Protein AF-0000000081546823 (afdb_homodimer)

Radius of gyration: 21.53 Å; Cα contacts (8 Å, |Δi|>4): 863; chains: 2; bounding box: 59×67×45 Å

Secondary structure (DSSP, 8-state):
---HHHHHHHHTS----HHHHHHHHHHHHHHH--EEEEEE-TTS-EEEEEE--SEE-TTSS-EEEEEETTSHHHHHHHH--EEEEEEE-TTT--EEEEEEEEEEE--HHHHHHH--HHHHTTS---SSTT--SSTT-TTEEEEEEEEEEEEEEEEPPHHHHHHHHHHHHHH-PPP--EEEEEE-HHHHHHHHHHHH-/---HHHHHHHHTS----HHHHHHHHHHHHHHH--EEEEEE-TTS-EEEEEE--SEE-TTSS-EEEEEETTSHHHHHHHH--EEEEEEE-TTT--EEEEEEEEEEE--HHHHHHH--HHHHTTS---SSTT--SSTT-TTEEEEEEEEEEEEEEEEPPHHHHHHHHHHHHHH-PPP--EEEEEE-HHHHHHHHHHHH-

pLDDT: mean 90.65, std 7.7, range [55.44, 98.88]

Foldseek 3Di:
DPPLLQVVQAVPDPPDDLQRLQQVQVVQCVVQQKWWKWFAAPVGDIDTDIFGWLDADNSSQKTKGKDFCPDRRVNRLVNPQWMWIKGADPVQRKIKIFTFGKDKALDLVVLQVRWDPVQLVVFDCDPDPLRPSGSSNSRIIMIMTGGQKMKIWGFDDPVVQVVQVVVCVVVVGDRNRTHIRMNHNVSSVVVVVVVVD/DPPLLQVVQAVPDPPDDLLRLQQVQVVQCVVQQKWWKWFAAPVGDIDTDIFGWLDADNSSQKTKGKDFCPDRRVNRLVNPQWMWIKGADPVQRKIKIFTFGKDKALDLVVLQVRWDPVQLVVFDCDPDVLRNSGSSNSRIIMIMTGGQKMKIWGFDDPVVQVVQVVVCVVVVGDRNRTHIRMNHNVSSVVVVVVVVD

Solvent-accessible surface area (backbone atoms only — not comparable to full-atom values): 19814 Å² total; per-residue (Å²): 121,74,29,62,28,57,54,46,8,40,64,61,34,73,92,62,51,71,65,52,48,36,46,52,43,44,52,54,49,63,72,54,50,47,27,38,43,32,35,32,38,92,86,53,47,25,48,45,43,81,44,57,61,70,42,66,48,84,67,55,59,40,37,30,28,78,44,52,60,44,32,65,65,50,59,13,36,74,74,36,34,43,23,25,41,35,32,67,34,85,89,59,61,28,33,36,19,33,16,25,38,46,44,82,44,71,53,48,70,64,40,48,76,63,54,49,75,75,59,31,44,54,37,30,50,50,95,46,87,64,33,63,32,46,56,76,12,76,49,51,29,31,42,37,34,37,55,46,34,38,39,27,35,49,39,42,52,70,68,58,30,51,51,41,37,53,48,14,70,73,72,32,41,42,24,50,57,32,24,37,45,75,44,48,44,68,53,49,52,53,50,52,54,58,71,75,102,119,74,28,62,28,58,53,44,8,41,64,61,35,72,93,61,50,69,67,52,49,36,45,53,43,45,54,53,49,63,72,54,51,48,29,38,43,33,36,31,38,90,87,55,46,24,47,46,45,81,43,58,60,70,40,67,48,86,67,54,59,39,38,30,27,77,42,52,61,44,33,64,64,50,58,13,35,74,72,38,32,43,24,24,41,36,34,68,33,85,88,58,60,28,34,36,18,34,16,24,38,45,45,83,44,71,52,48,70,63,40,47,75,64,55,52,74,75,59,30,35,54,36,30,37,60,94,48,86,64,33,62,30,46,54,75,11,75,50,49,29,32,42,37,36,37,54,46,32,38,40,27,35,48,40,40,53,69,69,57,30,50,51,42,42,54,48,17,71,73,72,28,42,40,26,47,57,31,24,38,45,74,45,47,47,69,54,50,53,52,50,52,54,58,73,76,99

Nearest PDB structures (foldseek):
  2i02-assembly1_B  TM=9.097E-01  e=1.205E-12  Nostoc punctiforme PCC 73102
  2re7-assembly1_A-2  TM=9.216E-01  e=4.675E-12  Psychrobacter arcticus 273-4
  2i51-assembly1_B  TM=7.540E-01  e=1.199E-09  Nostoc punctiforme PCC 73102
  2i51-assembly1_A  TM=7.091E-01  e=2.842E-09  Nostoc punctiforme PCC 73102
  2ou5-assembly1_B  TM=7.373E-01  e=5.823E-08  Jannaschia sp. CCS1

InterPro domains:
  IPR012349 FMN-binding split barrel [G3DSA:2.30.110.10] (18-184)
  IPR038725 General stress protein, FMN-binding split barrel domain [PF16242] (22-173)
  IPR052917 Stress Response and Developmental Protein [PTHR34818] (2-170)

Sequence (394 aa):
MTDPTVVKAKANAPSYTPQEKLEAAVDIIKDIKVAMLTSRAADGKLASRAMQPVHIDSLATVIRFFANIESGKTDDIENDSHVNLSFLDHKTSDWVSVAGKATINSDVETKKKHWSSGIQAWFDRGSEPEHTGKHDDPRAILIEIHPEEIRAFKAHGKLKFLAETAKAAVSGDAAAGGQLITITEDELNLARKIQKAMTDPTVVKAKANAPSYTPQEKLEAAVDIIKDIKVAMLTSRAADGKLASRAMQPVHIDSLATVIRFFANIESGKTDDIENDSHVNLSFLDHKTSDWVSVAGKATINSDVETKKKHWSSGIQAWFDRGSEPEHTGKHDDPRAILIEIHPEEIRAFKAHGKLKFLAETAKAAVSGDAAAGGQLITITEDELNLARKIQKA

Structure (mmCIF, N/CA/C/O backbone):
data_AF-0000000081546823-model_v1
#
loop_
_entity.id
_entity.type
_entity.pdbx_description
1 polymer 'General stress protein FMN-binding split barrel domain-containing protein'
#
loop_
_atom_site.group_PDB
_atom_site.id
_atom_site.type_symbol
_atom_site.label_atom_id
_atom_site.label_alt_id
_atom_site.label_comp_id
_atom_site.label_asym_id
_atom_site.label_entity_id
_atom_site.label_seq_id
_atom_site.pdbx_PDB_ins_code
_atom_site.Cartn_x
_atom_site.Cartn_y
_atom_site.Cartn_z
_atom_site.occupancy
_atom_site.B_iso_or_equiv
_atom_site.auth_seq_id
_atom_site.auth_comp_id
_atom_site.auth_asym_id
_atom_site.auth_atom_id
_atom_site.pdbx_PDB_model_num
ATOM 1 N N . MET A 1 1 ? 13.297 -18.219 0.268 1 55.44 1 MET A N 1
ATOM 2 C CA . MET A 1 1 ? 12.273 -17.922 -0.725 1 55.44 1 MET A CA 1
ATOM 3 C C . MET A 1 1 ? 12.539 -18.672 -2.027 1 55.44 1 MET A C 1
ATOM 5 O O . MET A 1 1 ? 13.531 -18.406 -2.705 1 55.44 1 MET A O 1
ATOM 9 N N . THR A 1 2 ? 11.805 -19.766 -2.264 1 73.94 2 THR A N 1
ATOM 10 C CA . THR A 1 2 ? 12.023 -20.688 -3.361 1 73.94 2 THR A CA 1
ATOM 11 C C . THR A 1 2 ? 11.047 -20.422 -4.504 1 73.94 2 THR A C 1
ATOM 13 O O . THR A 1 2 ? 10.984 -21.203 -5.465 1 73.94 2 THR A O 1
ATOM 16 N N . ASP A 1 3 ? 10.43 -19.219 -4.512 1 78.81 3 ASP A N 1
ATOM 17 C CA . ASP A 1 3 ? 9.508 -18.891 -5.594 1 78.81 3 ASP A CA 1
ATOM 18 C C . ASP A 1 3 ? 10.266 -18.594 -6.887 1 78.81 3 ASP A C 1
ATOM 20 O O . ASP A 1 3 ? 11.031 -17.625 -6.957 1 78.81 3 ASP A O 1
ATOM 24 N N . PRO A 1 4 ? 10.086 -19.453 -7.898 1 79.06 4 PRO A N 1
ATOM 25 C CA . PRO A 1 4 ? 10.859 -19.297 -9.133 1 79.06 4 PRO A CA 1
ATOM 26 C C . PRO A 1 4 ? 10.688 -17.922 -9.766 1 79.06 4 PRO A C 1
ATOM 28 O O . PRO A 1 4 ? 11.625 -17.375 -10.367 1 79.06 4 PRO A O 1
ATOM 31 N N . THR A 1 5 ? 9.516 -17.312 -9.711 1 79.25 5 THR A N 1
ATOM 32 C CA . THR A 1 5 ? 9.273 -15.984 -10.266 1 79.25 5 THR A CA 1
ATOM 33 C C . THR A 1 5 ? 10.125 -14.938 -9.562 1 79.25 5 THR A C 1
ATOM 35 O O . THR A 1 5 ? 10.695 -14.047 -10.211 1 79.25 5 THR A O 1
ATOM 38 N N . VAL A 1 6 ? 10.281 -15.055 -8.242 1 83.31 6 VAL A N 1
ATOM 39 C CA . VAL A 1 6 ? 11.078 -14.117 -7.461 1 83.31 6 VAL A CA 1
ATOM 40 C C . VAL A 1 6 ? 12.562 -14.32 -7.762 1 83.31 6 VAL A C 1
ATOM 42 O O . VAL A 1 6 ? 13.312 -13.352 -7.902 1 83.31 6 VAL A O 1
ATOM 45 N N . VAL A 1 7 ? 12.953 -15.594 -7.812 1 81.62 7 VAL A N 1
ATOM 46 C CA . VAL A 1 7 ? 14.344 -15.93 -8.125 1 81.62 7 VAL A CA 1
ATOM 47 C C . VAL A 1 7 ? 14.727 -15.328 -9.477 1 81.62 7 VAL A C 1
ATOM 49 O O . VAL A 1 7 ? 15.773 -14.695 -9.609 1 81.62 7 VAL A O 1
ATOM 52 N N . LYS A 1 8 ? 13.883 -15.523 -10.445 1 81.75 8 LYS A N 1
ATOM 53 C CA . LYS A 1 8 ? 14.156 -15.023 -11.797 1 81.75 8 LYS A CA 1
ATOM 54 C C . LYS A 1 8 ? 14.156 -13.5 -11.82 1 81.75 8 LYS A C 1
ATOM 56 O O . LYS A 1 8 ? 15 -12.891 -12.484 1 81.75 8 LYS A O 1
ATOM 61 N N . ALA A 1 9 ? 13.227 -12.898 -11.125 1 84.88 9 ALA A N 1
ATOM 62 C CA . ALA A 1 9 ? 13.172 -11.438 -11.094 1 84.88 9 ALA A CA 1
ATOM 63 C C . ALA A 1 9 ? 14.438 -10.852 -10.477 1 84.88 9 ALA A C 1
ATOM 65 O O . ALA A 1 9 ? 14.922 -9.805 -10.906 1 84.88 9 ALA A O 1
ATOM 66 N N . LYS A 1 10 ? 14.969 -11.477 -9.484 1 85.56 10 LYS A N 1
ATOM 67 C CA . LYS A 1 10 ? 16.219 -11.055 -8.859 1 85.56 10 LYS A CA 1
ATOM 68 C C . LYS A 1 10 ? 17.391 -11.219 -9.812 1 85.56 10 LYS A C 1
ATOM 70 O O . LYS A 1 10 ? 18.281 -10.359 -9.867 1 85.56 10 LYS A O 1
ATOM 75 N N . ALA A 1 11 ? 17.312 -12.297 -10.555 1 83.25 11 ALA A N 1
ATOM 76 C CA . ALA A 1 11 ? 18.391 -12.602 -11.492 1 83.25 11 ALA A CA 1
ATOM 77 C C . ALA A 1 11 ? 18.391 -11.609 -12.656 1 83.25 11 ALA A C 1
ATOM 79 O O . ALA A 1 11 ? 19.422 -11.367 -13.273 1 83.25 11 ALA A O 1
ATOM 80 N N . ASN A 1 12 ? 17.203 -11.109 -12.992 1 85 12 ASN A N 1
ATOM 81 C CA . ASN A 1 12 ? 17.062 -10.156 -14.086 1 85 12 ASN A CA 1
ATOM 82 C C . ASN A 1 12 ? 17.703 -8.812 -13.75 1 85 12 ASN A C 1
ATOM 84 O O . ASN A 1 12 ? 17.922 -7.988 -14.641 1 85 12 ASN A O 1
ATOM 88 N N . ALA A 1 13 ? 17.922 -8.555 -12.406 1 81.06 13 ALA A N 1
ATOM 89 C CA . ALA A 1 13 ? 18.516 -7.285 -12.023 1 81.06 13 ALA A CA 1
ATOM 90 C C . ALA A 1 13 ? 20.031 -7.293 -12.281 1 81.06 13 ALA A C 1
ATOM 92 O O . ALA A 1 13 ? 20.703 -8.281 -11.992 1 81.06 13 ALA A O 1
ATOM 93 N N . PRO A 1 14 ? 20.5 -6.207 -12.953 1 80.25 14 PRO A N 1
ATOM 94 C CA . PRO A 1 14 ? 21.953 -6.133 -13.125 1 80.25 14 PRO A CA 1
ATOM 95 C C . PRO A 1 14 ? 22.719 -6.168 -11.797 1 80.25 14 PRO A C 1
ATOM 97 O O . PRO A 1 14 ? 22.094 -6.09 -10.734 1 80.25 14 PRO A O 1
ATOM 100 N N . SER A 1 15 ? 24 -6.422 -11.898 1 86.69 15 SER A N 1
ATOM 101 C CA . SER A 1 15 ? 24.828 -6.383 -10.711 1 86.69 15 SER A CA 1
ATOM 102 C C . SER A 1 15 ? 24.984 -4.957 -10.188 1 86.69 15 SER A C 1
ATOM 104 O O . SER A 1 15 ? 26.047 -4.352 -10.344 1 86.69 15 SER A O 1
ATOM 106 N N . TYR A 1 16 ? 23.969 -4.496 -9.562 1 87.25 16 TYR A N 1
ATOM 107 C CA . TYR A 1 16 ? 23.953 -3.141 -9.023 1 87.25 16 TYR A CA 1
ATOM 108 C C . TYR A 1 16 ? 24.812 -3.049 -7.762 1 87.25 16 TYR A C 1
ATOM 110 O O . TYR A 1 16 ? 24.797 -3.961 -6.93 1 87.25 16 TYR A O 1
ATOM 118 N N . THR A 1 17 ? 25.625 -1.931 -7.676 1 87.69 17 THR A N 1
ATOM 119 C CA . THR A 1 17 ? 26.188 -1.561 -6.375 1 87.69 17 THR A CA 1
ATOM 120 C C . THR A 1 17 ? 25.078 -1.133 -5.418 1 87.69 17 THR A C 1
ATOM 122 O O . THR A 1 17 ? 23.953 -0.824 -5.852 1 87.69 17 THR A O 1
ATOM 125 N N . PRO A 1 18 ? 25.375 -1.179 -4.148 1 86.88 18 PRO A N 1
ATOM 126 C CA . PRO A 1 18 ? 24.375 -0.691 -3.203 1 86.88 18 PRO A CA 1
ATOM 127 C C . PRO A 1 18 ? 23.875 0.709 -3.545 1 86.88 18 PRO A C 1
ATOM 129 O O . PRO A 1 18 ? 22.672 0.981 -3.443 1 86.88 18 PRO A O 1
ATOM 132 N N . GLN A 1 19 ? 24.719 1.517 -3.963 1 86.12 19 GLN A N 1
ATOM 133 C CA . GLN A 1 19 ? 24.328 2.875 -4.332 1 86.12 19 GLN A CA 1
ATOM 134 C C . GLN A 1 19 ? 23.391 2.877 -5.539 1 86.12 19 GLN A C 1
ATOM 136 O O . GLN A 1 19 ? 22.406 3.613 -5.562 1 86.12 19 GLN A O 1
ATOM 141 N N . GLU A 1 20 ? 23.719 2.109 -6.516 1 89.75 20 GLU A N 1
ATOM 142 C CA . GLU A 1 20 ? 22.891 2.023 -7.715 1 89.75 20 GLU A CA 1
ATOM 143 C C . GLU A 1 20 ? 21.5 1.483 -7.387 1 89.75 20 GLU A C 1
ATOM 145 O O . GLU A 1 20 ? 20.516 1.926 -7.965 1 89.75 20 GLU A O 1
ATOM 150 N N . LYS A 1 21 ? 21.484 0.466 -6.488 1 92.94 21 LYS A N 1
ATOM 151 C CA . LYS A 1 21 ? 20.203 -0.076 -6.039 1 92.94 21 LYS A CA 1
ATOM 152 C C . LYS A 1 21 ? 19.328 1.013 -5.418 1 92.94 21 LYS A C 1
ATOM 154 O O . LYS A 1 21 ? 18.141 1.135 -5.75 1 92.94 21 LYS A O 1
ATOM 159 N N . LEU A 1 22 ? 19.938 1.776 -4.598 1 91.56 22 LEU A N 1
ATOM 160 C CA . LEU A 1 22 ? 19.219 2.83 -3.889 1 91.56 22 LEU A CA 1
ATOM 161 C C . LEU A 1 22 ? 18.734 3.904 -4.855 1 91.56 22 LEU A C 1
ATOM 163 O O . LEU A 1 22 ? 17.594 4.367 -4.754 1 91.56 22 LEU A O 1
ATOM 167 N N . GLU A 1 23 ? 19.562 4.289 -5.77 1 89.81 23 GLU A N 1
ATOM 168 C CA . GLU A 1 23 ? 19.172 5.297 -6.758 1 89.81 23 GLU A CA 1
ATOM 169 C C . GLU A 1 23 ? 18 4.82 -7.605 1 89.81 23 GLU A C 1
ATOM 171 O O . GLU A 1 23 ? 17.094 5.598 -7.902 1 89.81 23 GLU A O 1
ATOM 176 N N . ALA A 1 24 ? 18.062 3.57 -7.961 1 90.56 24 ALA A N 1
ATOM 177 C CA . ALA A 1 24 ? 16.969 3.012 -8.75 1 90.56 24 ALA A CA 1
ATOM 178 C C . ALA A 1 24 ? 15.648 3.062 -7.98 1 90.56 24 ALA A C 1
ATOM 180 O O . ALA A 1 24 ? 14.617 3.449 -8.531 1 90.56 24 ALA A O 1
ATOM 181 N N . ALA A 1 25 ? 15.695 2.67 -6.73 1 93.25 25 ALA A N 1
ATOM 182 C CA . ALA A 1 25 ? 14.508 2.701 -5.883 1 93.25 25 ALA A CA 1
ATOM 183 C C . ALA A 1 25 ? 13.984 4.125 -5.719 1 93.25 25 ALA A C 1
ATOM 185 O O . ALA A 1 25 ? 12.781 4.375 -5.84 1 93.25 25 ALA A O 1
ATOM 186 N N . VAL A 1 26 ? 14.86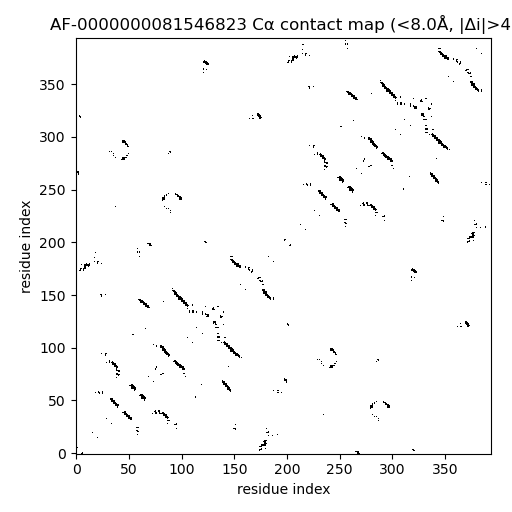7 5.055 -5.492 1 92.75 26 VAL A N 1
ATOM 187 C CA . VAL A 1 26 ? 14.508 6.453 -5.285 1 92.75 26 VAL A CA 1
ATOM 188 C C . VAL A 1 26 ? 13.859 7.008 -6.551 1 92.75 26 VAL A C 1
ATOM 190 O O . VAL A 1 26 ? 12.883 7.762 -6.477 1 92.75 26 VAL A O 1
ATOM 193 N N . ASP A 1 27 ? 14.406 6.652 -7.711 1 92.88 27 ASP A N 1
ATOM 194 C CA . ASP A 1 27 ? 13.836 7.113 -8.977 1 92.88 27 ASP A CA 1
ATOM 195 C C . ASP A 1 27 ? 12.383 6.664 -9.125 1 92.88 27 ASP A C 1
ATOM 197 O O . ASP A 1 27 ? 11.523 7.449 -9.531 1 92.88 27 ASP A O 1
ATOM 201 N N . ILE A 1 28 ? 12.141 5.441 -8.781 1 94.88 28 ILE A N 1
ATOM 202 C CA . ILE A 1 28 ? 10.781 4.926 -8.883 1 94.88 28 ILE A CA 1
ATOM 203 C C . ILE A 1 28 ? 9.875 5.664 -7.898 1 94.88 28 ILE A C 1
ATOM 205 O O . ILE A 1 28 ? 8.766 6.074 -8.258 1 94.88 28 ILE A O 1
ATOM 209 N N . ILE A 1 29 ? 10.312 5.863 -6.695 1 95.75 29 ILE A N 1
ATOM 210 C CA . ILE A 1 29 ? 9.547 6.539 -5.656 1 95.75 29 ILE A CA 1
ATOM 211 C C . ILE A 1 29 ? 9.203 7.961 -6.109 1 95.75 29 ILE A C 1
ATOM 213 O O . ILE A 1 29 ? 8.055 8.398 -5.996 1 95.75 29 ILE A O 1
ATOM 217 N N . LYS A 1 30 ? 10.188 8.641 -6.656 1 93.06 30 LYS A N 1
ATOM 218 C CA . LYS A 1 30 ? 10 10.031 -7.066 1 93.06 30 LYS A CA 1
ATOM 219 C C . LYS A 1 30 ? 9.039 10.125 -8.25 1 93.06 30 LYS A C 1
ATOM 221 O O . LYS A 1 30 ? 8.305 11.109 -8.375 1 93.06 30 LYS A O 1
ATOM 226 N N . ASP A 1 31 ? 9.047 9.141 -9.07 1 93.69 31 ASP A N 1
ATOM 227 C CA . ASP A 1 31 ? 8.133 9.117 -10.211 1 93.69 31 ASP A CA 1
ATOM 228 C C . ASP A 1 31 ? 6.691 8.906 -9.758 1 93.69 31 ASP A C 1
ATOM 230 O O . ASP A 1 31 ? 5.77 9.5 -10.32 1 93.69 31 ASP A O 1
ATOM 234 N N . ILE A 1 32 ? 6.449 8.117 -8.703 1 94.75 32 ILE A N 1
ATOM 235 C CA . ILE A 1 32 ? 5.109 7.742 -8.266 1 94.75 32 ILE A CA 1
ATOM 236 C C . ILE A 1 32 ? 4.559 8.82 -7.328 1 94.75 32 ILE A C 1
ATOM 238 O O . ILE A 1 32 ? 3.363 9.117 -7.355 1 94.75 32 ILE A O 1
ATOM 242 N N . LYS A 1 33 ? 5.371 9.422 -6.461 1 94 33 LYS A N 1
ATOM 243 C CA . LYS A 1 33 ? 5.152 10.633 -5.684 1 94 33 LYS A CA 1
ATOM 244 C C . LYS A 1 33 ? 4.32 10.352 -4.438 1 94 33 LYS A C 1
ATOM 246 O O . LYS A 1 33 ? 4.559 10.93 -3.377 1 94 33 LYS A O 1
ATOM 251 N N . VAL A 1 34 ? 3.26 9.469 -4.59 1 97.69 34 VAL A N 1
ATOM 252 C CA . VAL A 1 34 ? 2.369 9.25 -3.455 1 97.69 34 VAL A CA 1
ATOM 253 C C . VAL A 1 34 ? 2.49 7.805 -2.975 1 97.69 34 VAL A C 1
ATOM 255 O O . VAL A 1 34 ? 2.537 6.875 -3.785 1 97.69 34 VAL A O 1
ATOM 258 N N . ALA A 1 35 ? 2.578 7.617 -1.728 1 98.31 35 ALA A N 1
ATOM 259 C CA . ALA A 1 35 ? 2.686 6.305 -1.098 1 98.31 35 ALA A CA 1
ATOM 260 C C . ALA A 1 35 ? 1.393 5.938 -0.374 1 98.31 35 ALA A C 1
ATOM 262 O O . ALA A 1 35 ? 0.597 6.812 -0.028 1 98.31 35 ALA A O 1
ATOM 263 N N . MET A 1 36 ? 1.124 4.66 -0.236 1 98.75 36 MET A N 1
ATOM 264 C CA . MET A 1 36 ? 0.257 4.195 0.841 1 98.75 36 MET A CA 1
ATOM 265 C C . MET A 1 36 ? 1.07 3.852 2.084 1 98.75 36 MET A C 1
ATOM 267 O O . MET A 1 36 ? 1.926 2.965 2.047 1 98.75 36 MET A O 1
ATOM 271 N N . LEU A 1 37 ? 0.861 4.57 3.137 1 98.81 37 LEU A N 1
ATOM 272 C CA . LEU A 1 37 ? 1.498 4.289 4.418 1 98.81 37 LEU A CA 1
ATOM 273 C C . LEU A 1 37 ? 0.652 3.326 5.246 1 98.81 37 LEU A C 1
ATOM 275 O O . LEU A 1 37 ? -0.489 3.637 5.594 1 98.81 37 LEU A O 1
ATOM 279 N N . THR A 1 38 ? 1.203 2.201 5.527 1 98.81 38 THR A N 1
ATOM 280 C CA . THR A 1 38 ? 0.521 1.187 6.32 1 98.81 38 THR A CA 1
ATOM 281 C C . THR A 1 38 ? 1.099 1.126 7.734 1 98.81 38 THR A C 1
ATOM 283 O O . THR A 1 38 ? 2.316 1.058 7.91 1 98.81 38 THR A O 1
ATOM 286 N N . SER A 1 39 ? 0.291 1.233 8.672 1 98.62 39 SER A N 1
ATOM 287 C CA . SER A 1 39 ? 0.65 1.096 10.078 1 98.62 39 SER A CA 1
ATOM 288 C C . SER A 1 39 ? -0.21 0.042 10.766 1 98.62 39 SER A C 1
ATOM 290 O O . SER A 1 39 ? -1.186 -0.444 10.195 1 98.62 39 SER A O 1
ATOM 292 N N . ARG A 1 40 ? 0.221 -0.361 11.914 1 98.31 40 ARG A N 1
ATOM 293 C CA . ARG A 1 40 ? -0.459 -1.391 12.695 1 98.31 40 ARG A CA 1
ATOM 294 C C . ARG A 1 40 ? -1.132 -0.791 13.922 1 98.31 40 ARG A C 1
ATOM 296 O O . ARG A 1 40 ? -0.469 -0.177 14.758 1 98.31 40 ARG A O 1
ATOM 303 N N . ALA A 1 41 ? -2.432 -0.976 14 1 96.94 41 ALA A N 1
ATOM 304 C CA . ALA A 1 41 ? -3.182 -0.508 15.164 1 96.94 41 ALA A CA 1
ATOM 305 C C . ALA A 1 41 ? -2.961 -1.424 16.359 1 96.94 41 ALA A C 1
ATOM 307 O O . ALA A 1 41 ? -2.414 -2.52 16.219 1 96.94 41 ALA A O 1
ATOM 308 N N . ALA A 1 42 ? -3.426 -1.016 17.516 1 95.88 42 ALA A N 1
ATOM 309 C CA . ALA A 1 42 ? -3.215 -1.743 18.766 1 95.88 42 ALA A CA 1
ATOM 310 C C . ALA A 1 42 ? -3.908 -3.102 18.734 1 95.88 42 ALA A C 1
ATOM 312 O O . ALA A 1 42 ? -3.443 -4.059 19.359 1 95.88 42 ALA A O 1
ATOM 313 N N . ASP A 1 43 ? -4.938 -3.199 17.969 1 95.81 43 ASP A N 1
ATOM 314 C CA . ASP A 1 43 ? -5.691 -4.449 17.922 1 95.81 43 ASP A CA 1
ATOM 315 C C . ASP A 1 43 ? -5.125 -5.379 16.844 1 95.81 43 ASP A C 1
ATOM 317 O O . ASP A 1 43 ? -5.695 -6.438 16.578 1 95.81 43 ASP A O 1
ATOM 321 N N . GLY A 1 44 ? -4.066 -4.914 16.203 1 96.69 44 GLY A N 1
ATOM 322 C CA . GLY A 1 44 ? -3.373 -5.762 15.258 1 96.69 44 GLY A CA 1
ATOM 323 C C . GLY A 1 44 ? -3.732 -5.457 13.812 1 96.69 44 GLY A C 1
ATOM 324 O O . GLY A 1 44 ? -3.041 -5.891 12.891 1 96.69 44 GLY A O 1
ATOM 325 N N . LYS A 1 45 ? -4.797 -4.68 13.617 1 97.88 45 LYS A N 1
ATOM 326 C CA . LYS A 1 45 ? -5.227 -4.359 12.266 1 97.88 45 LYS A CA 1
ATOM 327 C C . LYS A 1 45 ? -4.195 -3.482 11.555 1 97.88 45 LYS A C 1
ATOM 329 O O . LYS A 1 45 ? -3.615 -2.58 12.164 1 97.88 45 LYS A O 1
ATOM 334 N N . LEU A 1 46 ? -3.982 -3.795 10.32 1 98.5 46 LEU A N 1
ATOM 335 C CA . LEU A 1 46 ? -3.166 -2.947 9.461 1 98.5 46 LEU A CA 1
ATOM 336 C C . LEU A 1 46 ? -4.039 -1.997 8.648 1 98.5 46 LEU A C 1
ATOM 338 O O . LEU A 1 46 ? -4.992 -2.428 7.996 1 98.5 46 LEU A O 1
ATOM 342 N N . ALA A 1 47 ? -3.74 -0.747 8.711 1 97.88 47 ALA A N 1
ATOM 343 C CA . ALA A 1 47 ? -4.469 0.267 7.953 1 97.88 47 ALA A CA 1
ATOM 344 C C . ALA A 1 47 ? -3.516 1.114 7.113 1 97.88 47 ALA A C 1
ATOM 346 O O . ALA A 1 47 ? -2.395 1.406 7.539 1 97.88 47 ALA A O 1
ATOM 347 N N . SER A 1 48 ? -4 1.45 5.957 1 98.5 48 SER A N 1
ATOM 348 C CA . SER A 1 48 ? -3.166 2.271 5.086 1 98.5 48 SER A CA 1
ATOM 349 C C . SER A 1 48 ? -3.881 3.559 4.688 1 98.5 48 SER A C 1
ATOM 351 O O . SER A 1 48 ? -5.109 3.635 4.746 1 98.5 48 SER A O 1
ATOM 353 N N . ARG A 1 49 ? -3.176 4.57 4.34 1 96.88 49 ARG A N 1
ATOM 354 C CA . ARG A 1 49 ? -3.645 5.844 3.801 1 96.88 49 ARG A CA 1
ATOM 355 C C . ARG A 1 49 ? -2.668 6.395 2.766 1 96.88 49 ARG A C 1
ATOM 357 O O . ARG A 1 49 ? -1.472 6.105 2.82 1 96.88 49 ARG A O 1
ATOM 364 N N . ALA A 1 50 ? -3.211 7.09 1.877 1 97.56 50 ALA A N 1
ATOM 365 C CA . ALA A 1 50 ? -2.367 7.742 0.88 1 97.56 50 ALA A CA 1
ATOM 366 C C . ALA A 1 50 ? -1.652 8.953 1.474 1 97.56 50 ALA A C 1
ATOM 368 O O . ALA A 1 50 ? -2.277 9.789 2.131 1 97.56 50 ALA A O 1
ATOM 369 N N . MET A 1 51 ? -0.37 8.992 1.265 1 96.94 51 MET A N 1
ATOM 370 C CA . MET A 1 51 ? 0.452 10.086 1.776 1 96.94 51 MET A CA 1
ATOM 371 C C . MET A 1 51 ? 1.478 10.523 0.737 1 96.94 51 MET A C 1
ATOM 373 O O . MET A 1 51 ? 2.088 9.688 0.068 1 96.94 51 MET A O 1
ATOM 377 N N . GLN A 1 52 ? 1.654 11.797 0.613 1 95.75 52 GLN A N 1
ATOM 378 C CA . GLN A 1 52 ? 2.705 12.336 -0.241 1 95.75 52 GLN A CA 1
ATOM 379 C C . GLN A 1 52 ? 3.92 12.758 0.58 1 95.75 52 GLN A C 1
ATOM 381 O O . GLN A 1 52 ? 3.822 13.641 1.435 1 95.75 52 GLN A O 1
ATOM 386 N N . PRO A 1 53 ? 5.059 12.133 0.3 1 96.75 53 PRO A N 1
ATOM 387 C CA . PRO A 1 53 ? 6.262 12.586 1.009 1 96.75 53 PRO A CA 1
ATOM 388 C C . PRO A 1 53 ? 6.582 14.055 0.75 1 96.75 53 PRO A C 1
ATOM 390 O O . PRO A 1 53 ? 6.41 14.539 -0.371 1 96.75 53 PRO A O 1
ATOM 393 N N . VAL A 1 54 ? 7.035 14.766 1.794 1 95.88 54 VAL A N 1
ATOM 394 C CA . VAL A 1 54 ? 7.477 16.141 1.629 1 95.88 54 VAL A CA 1
ATOM 395 C C . VAL A 1 54 ? 9 16.188 1.489 1 95.88 54 VAL A C 1
ATOM 397 O O . VAL A 1 54 ? 9.562 17.203 1.094 1 95.88 54 VAL A O 1
ATOM 400 N N . HIS A 1 55 ? 9.586 15.047 1.857 1 94 55 HIS A N 1
ATOM 401 C CA . HIS A 1 55 ? 11.039 14.938 1.759 1 94 55 HIS A CA 1
ATOM 402 C C . HIS A 1 55 ? 11.469 13.484 1.585 1 94 55 HIS A C 1
ATOM 404 O O . HIS A 1 55 ? 10.961 12.594 2.273 1 94 55 HIS A O 1
ATOM 410 N N . ILE A 1 56 ? 12.328 13.266 0.634 1 92.25 56 ILE A N 1
ATOM 411 C CA . ILE A 1 56 ? 13.055 12.016 0.451 1 92.25 56 ILE A CA 1
ATOM 412 C C . ILE A 1 56 ? 14.539 12.305 0.263 1 92.25 56 ILE A C 1
ATOM 414 O O . ILE A 1 56 ? 14.93 12.977 -0.695 1 92.25 56 ILE A O 1
ATOM 418 N N . ASP A 1 57 ? 15.289 11.883 1.188 1 85.19 57 ASP A N 1
ATOM 419 C CA . ASP A 1 57 ? 16.719 12.164 1.021 1 85.19 57 ASP A CA 1
ATOM 420 C C . ASP A 1 57 ? 17.297 11.359 -0.139 1 85.19 57 ASP A C 1
ATOM 422 O O . ASP A 1 57 ? 16.656 10.453 -0.664 1 85.19 57 ASP A O 1
ATOM 426 N N . SER A 1 58 ? 18.5 11.68 -0.592 1 80.38 58 SER A N 1
ATOM 427 C CA . SER A 1 58 ? 19.062 11.172 -1.831 1 80.38 58 SER A CA 1
ATOM 428 C C . SER A 1 58 ? 19.25 9.656 -1.769 1 80.38 58 SER A C 1
ATOM 430 O O . SER A 1 58 ? 19.219 8.977 -2.797 1 80.38 58 SER A O 1
ATOM 432 N N . LEU A 1 59 ? 19.469 9.094 -0.6 1 80.06 59 LEU A N 1
ATOM 433 C CA . LEU A 1 59 ? 19.656 7.648 -0.497 1 80.06 59 LEU A CA 1
ATOM 434 C C . LEU A 1 59 ? 18.453 6.992 0.18 1 80.06 59 LEU A C 1
ATOM 436 O O . LEU A 1 59 ? 18.547 5.852 0.638 1 80.06 59 LEU A O 1
ATOM 440 N N . ALA A 1 60 ? 17.344 7.73 0.222 1 80.69 60 ALA A N 1
ATOM 441 C CA . ALA A 1 60 ? 16.062 7.238 0.751 1 80.69 60 ALA A CA 1
ATOM 442 C C . ALA A 1 60 ? 16.266 6.582 2.115 1 80.69 60 ALA A C 1
ATOM 444 O O . ALA A 1 60 ? 15.641 5.555 2.408 1 80.69 60 ALA A O 1
ATOM 445 N N . THR A 1 61 ? 17.172 7.156 2.854 1 89.56 61 THR A N 1
ATOM 446 C CA . THR A 1 61 ? 17.406 6.617 4.191 1 89.56 61 THR A CA 1
ATOM 447 C C . THR A 1 61 ? 16.453 7.25 5.195 1 89.56 61 THR A C 1
ATOM 449 O O . THR A 1 61 ? 16.312 6.762 6.32 1 89.56 61 THR A O 1
ATOM 452 N N . VAL A 1 62 ? 15.805 8.297 4.777 1 94.44 62 VAL A N 1
ATOM 453 C CA . VAL A 1 62 ? 14.742 8.898 5.566 1 94.44 62 VAL A CA 1
ATOM 454 C C . VAL A 1 62 ? 13.672 9.469 4.637 1 94.44 62 VAL A C 1
ATOM 456 O O . VAL A 1 62 ? 13.984 10.125 3.645 1 94.44 62 VAL A O 1
ATOM 459 N N . ILE A 1 63 ? 12.477 9.188 4.879 1 97.25 63 ILE A N 1
ATOM 460 C CA . ILE A 1 63 ? 11.32 9.727 4.168 1 97.25 63 ILE A CA 1
ATOM 461 C C . ILE A 1 63 ? 10.391 10.43 5.148 1 97.25 63 ILE A C 1
ATOM 463 O O . ILE A 1 63 ? 10.039 9.875 6.195 1 97.25 63 ILE A O 1
ATOM 467 N N . ARG A 1 64 ? 9.984 11.656 4.836 1 97.75 64 ARG A N 1
ATOM 468 C CA . ARG A 1 64 ? 9.203 12.453 5.781 1 97.75 64 ARG A CA 1
ATOM 469 C C . ARG A 1 64 ? 7.832 12.789 5.211 1 97.75 64 ARG A C 1
ATOM 471 O O . ARG A 1 64 ? 7.703 13.086 4.02 1 97.75 64 ARG A O 1
ATOM 478 N N . PHE A 1 65 ? 6.859 12.797 6.047 1 97.94 65 PHE A N 1
ATOM 479 C CA . PHE A 1 65 ? 5.488 13.203 5.762 1 97.94 65 PHE A CA 1
ATOM 480 C C . PHE A 1 65 ? 4.988 14.188 6.812 1 97.94 65 PHE A C 1
ATOM 482 O O . PHE A 1 65 ? 5.289 14.047 7.996 1 97.94 65 PHE A O 1
ATOM 489 N N . PHE A 1 66 ? 4.223 15.18 6.402 1 96.31 66 PHE A N 1
ATOM 490 C CA . PHE A 1 66 ? 3.445 15.922 7.391 1 96.31 66 PHE A CA 1
ATOM 491 C C . PHE A 1 66 ? 2.186 15.148 7.77 1 96.31 66 PHE A C 1
ATOM 493 O O . PHE A 1 66 ? 1.599 14.461 6.938 1 96.31 66 PHE A O 1
ATOM 500 N N . ALA A 1 67 ? 1.8 15.242 8.953 1 95.44 67 ALA A N 1
ATOM 501 C CA . ALA A 1 67 ? 0.548 14.68 9.453 1 95.44 67 ALA A CA 1
ATOM 502 C C . ALA A 1 67 ? -0.011 15.523 10.602 1 95.44 67 ALA A C 1
ATOM 504 O O . ALA A 1 67 ? 0.685 16.391 11.141 1 95.44 67 ALA A O 1
ATOM 505 N N . ASN A 1 68 ? -1.287 15.406 10.797 1 92.56 68 ASN A N 1
ATOM 506 C CA . ASN A 1 68 ? -1.9 15.93 12.016 1 92.56 68 ASN A CA 1
ATOM 507 C C . ASN A 1 68 ? -1.725 14.969 13.188 1 92.56 68 ASN A C 1
ATOM 509 O O . ASN A 1 68 ? -1.992 13.773 13.062 1 92.56 68 ASN A O 1
ATOM 513 N N . ILE A 1 69 ? -1.247 15.422 14.289 1 91.44 69 ILE A N 1
ATOM 514 C CA . ILE A 1 69 ? -0.938 14.586 15.445 1 91.44 69 ILE A CA 1
ATOM 515 C C . ILE A 1 69 ? -2.195 13.852 15.906 1 91.44 69 ILE A C 1
ATOM 517 O O . ILE A 1 69 ? -2.109 12.812 16.562 1 91.44 69 ILE A O 1
ATOM 521 N N . GLU A 1 70 ? -3.369 14.328 15.578 1 86.44 70 GLU A N 1
ATOM 522 C CA . GLU A 1 70 ? -4.637 13.719 15.984 1 86.44 70 GLU A CA 1
ATOM 523 C C . GLU A 1 70 ? -5.086 12.664 14.984 1 86.44 70 GLU A C 1
ATOM 525 O O . GLU A 1 70 ? -6.203 12.148 15.07 1 86.44 70 GLU A O 1
ATOM 530 N N . SER A 1 71 ? -4.25 12.344 14.125 1 86.25 71 SER A N 1
ATOM 531 C CA . SER A 1 71 ? -4.562 11.312 13.133 1 86.25 71 SER A CA 1
ATOM 532 C C . SER A 1 71 ? -4.391 9.922 13.719 1 86.25 71 SER A C 1
ATOM 534 O O . SER A 1 71 ? -3.613 9.727 14.656 1 86.25 71 SER A O 1
ATOM 536 N N . GLY A 1 72 ? -5.102 8.961 13.305 1 86.19 72 GLY A N 1
ATOM 537 C CA . GLY A 1 72 ? -5.012 7.574 13.734 1 86.19 72 GLY A CA 1
ATOM 538 C C . GLY A 1 72 ? -3.635 6.973 13.539 1 86.19 72 GLY A C 1
ATOM 539 O O . GLY A 1 72 ? -3.195 6.137 14.336 1 86.19 72 GLY A O 1
ATOM 540 N N . LYS A 1 73 ? -2.986 7.453 12.562 1 91.25 73 LYS A N 1
ATOM 541 C CA . LYS A 1 73 ? -1.678 6.879 12.266 1 91.25 73 LYS A CA 1
ATOM 542 C C . LYS A 1 73 ? -0.676 7.191 13.375 1 91.25 73 LYS A C 1
ATOM 544 O O . LYS A 1 73 ? 0.236 6.402 13.633 1 91.25 73 LYS A O 1
ATOM 549 N N . THR A 1 74 ? -0.776 8.305 14.055 1 93.31 74 THR A N 1
ATOM 550 C CA . THR A 1 74 ? 0.155 8.633 15.125 1 93.31 74 THR A CA 1
ATOM 551 C C . THR A 1 74 ? -0.029 7.695 16.312 1 93.31 74 THR A C 1
ATOM 553 O O . THR A 1 74 ? 0.949 7.27 16.938 1 93.31 74 THR A O 1
ATOM 556 N N . ASP A 1 75 ? -1.262 7.371 16.609 1 93.81 75 ASP A N 1
ATOM 557 C CA . ASP A 1 75 ? -1.527 6.387 17.656 1 93.81 75 ASP A CA 1
ATOM 558 C C . ASP A 1 75 ? -0.925 5.031 17.297 1 93.81 75 ASP A C 1
ATOM 560 O O . ASP A 1 75 ? -0.337 4.363 18.156 1 93.81 75 ASP A O 1
ATOM 564 N N . ASP A 1 76 ? -1.096 4.652 16.094 1 96.19 76 ASP A N 1
ATOM 565 C CA . ASP A 1 76 ? -0.535 3.389 15.625 1 96.19 76 ASP A CA 1
ATOM 566 C C . ASP A 1 76 ? 0.979 3.352 15.82 1 96.19 76 ASP A C 1
ATOM 568 O O . ASP A 1 76 ? 1.516 2.391 16.375 1 96.19 76 ASP A O 1
ATOM 572 N N . ILE A 1 77 ? 1.609 4.414 15.336 1 96.81 77 ILE A N 1
ATOM 573 C CA . ILE A 1 77 ? 3.066 4.5 15.328 1 96.81 77 ILE A CA 1
ATOM 574 C C . ILE A 1 77 ? 3.596 4.465 16.766 1 96.81 77 ILE A C 1
ATOM 576 O O . ILE A 1 77 ? 4.633 3.859 17.031 1 96.81 77 ILE A O 1
ATOM 580 N N . GLU A 1 78 ? 2.939 5.094 17.672 1 95.19 78 GLU A N 1
ATOM 581 C CA . GLU A 1 78 ? 3.338 5.086 19.078 1 95.19 78 GLU A CA 1
ATOM 582 C C . GLU A 1 78 ? 3.236 3.682 19.672 1 95.19 78 GLU A C 1
ATOM 584 O O . GLU A 1 78 ? 4.047 3.303 20.531 1 95.19 78 GLU A O 1
ATOM 589 N N . ASN A 1 79 ? 2.297 2.975 19.266 1 95.56 79 ASN A N 1
ATOM 590 C CA . ASN A 1 79 ? 2.096 1.613 19.75 1 95.56 79 ASN A CA 1
ATOM 591 C C . ASN A 1 79 ? 3.082 0.639 19.109 1 95.56 79 ASN A C 1
ATOM 593 O O . ASN A 1 79 ? 3.637 -0.223 19.797 1 95.56 79 ASN A O 1
ATOM 597 N N . ASP A 1 80 ? 3.268 0.69 17.859 1 97.38 80 ASP A N 1
ATOM 598 C CA . ASP A 1 80 ? 4.16 -0.118 17.031 1 97.38 80 ASP A CA 1
ATOM 599 C C . ASP A 1 80 ? 4.797 0.722 15.922 1 97.38 80 ASP A C 1
ATOM 601 O O . ASP A 1 80 ? 4.117 1.118 14.977 1 97.38 80 ASP A O 1
ATOM 605 N N . SER A 1 81 ? 6.055 0.96 15.977 1 98.5 81 SER A N 1
ATOM 606 C CA . SER A 1 81 ? 6.719 1.903 15.078 1 98.5 81 SER A CA 1
ATOM 607 C C . SER A 1 81 ? 6.961 1.286 13.703 1 98.5 81 SER A C 1
ATOM 609 O O . SER A 1 81 ? 7.406 1.969 12.781 1 98.5 81 SER A O 1
ATOM 611 N N . HIS A 1 82 ? 6.73 -0.067 13.57 1 98.69 82 HIS A N 1
ATOM 612 C CA . HIS A 1 82 ? 6.875 -0.689 12.258 1 98.69 82 HIS A CA 1
ATOM 613 C C . HIS A 1 82 ? 5.84 -0.15 11.273 1 98.69 82 HIS A C 1
ATOM 615 O O . HIS A 1 82 ? 4.641 -0.152 11.57 1 98.69 82 HIS A O 1
ATOM 621 N N . VAL A 1 83 ? 6.293 0.294 10.164 1 98.88 83 VAL A N 1
ATOM 622 C CA . VAL A 1 83 ? 5.395 0.753 9.117 1 98.88 83 VAL A CA 1
ATOM 623 C C . VAL A 1 83 ? 5.875 0.233 7.762 1 98.88 83 VAL A C 1
ATOM 625 O O . VAL A 1 83 ? 6.98 -0.305 7.652 1 98.88 83 VAL A O 1
ATOM 628 N N . ASN A 1 84 ? 5.055 0.317 6.82 1 98.88 84 ASN A N 1
ATOM 629 C CA . ASN A 1 84 ? 5.406 0.098 5.422 1 98.88 84 ASN A CA 1
ATOM 630 C C . ASN A 1 84 ? 4.949 1.258 4.539 1 98.88 84 ASN A C 1
ATOM 632 O O . ASN A 1 84 ? 3.846 1.776 4.711 1 98.88 84 ASN A O 1
ATOM 636 N N . LEU A 1 85 ? 5.801 1.681 3.682 1 98.75 85 LEU A N 1
ATOM 637 C CA . LEU A 1 85 ? 5.43 2.5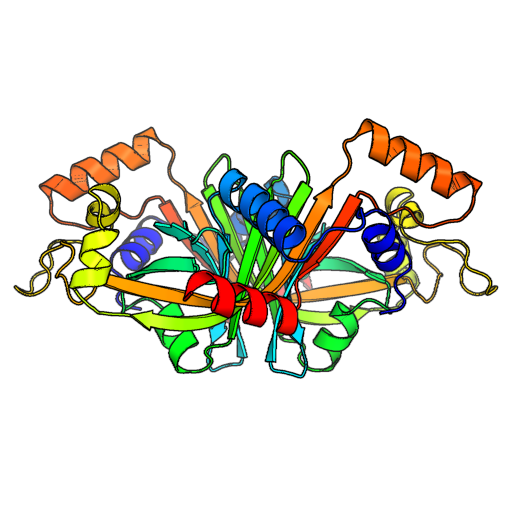31 2.557 1 98.75 85 LEU A CA 1
ATOM 638 C C . LEU A 1 85 ? 5.379 1.728 1.262 1 98.75 85 LEU A C 1
ATOM 640 O O . LEU A 1 85 ? 6.367 1.096 0.88 1 98.75 85 LEU A O 1
ATOM 644 N N . SER A 1 86 ? 4.27 1.814 0.599 1 98.81 86 SER A N 1
ATOM 645 C CA . SER A 1 86 ? 4.191 1.155 -0.701 1 98.81 86 SER A CA 1
ATOM 646 C C . SER A 1 86 ? 3.9 2.158 -1.812 1 98.81 86 SER A C 1
ATOM 648 O O . SER A 1 86 ? 3.111 3.088 -1.627 1 98.81 86 SER A O 1
ATOM 650 N N . PHE A 1 87 ? 4.617 2.043 -2.873 1 98.56 87 PHE A N 1
ATOM 651 C CA . PHE A 1 87 ? 4.453 2.799 -4.109 1 98.56 87 PHE A CA 1
ATOM 652 C C . PHE A 1 87 ? 4.133 1.87 -5.273 1 98.56 87 PHE A C 1
ATOM 654 O O . PHE A 1 87 ? 4.785 0.836 -5.449 1 98.56 87 PHE A O 1
ATOM 661 N N . LEU A 1 88 ? 3.152 2.191 -6.02 1 98.5 88 LEU A N 1
ATOM 662 C CA . LEU A 1 88 ? 2.795 1.405 -7.195 1 98.5 88 LEU A CA 1
ATOM 663 C C . LEU A 1 88 ? 2.428 2.312 -8.367 1 98.5 88 LEU A C 1
ATOM 665 O O . LEU A 1 88 ? 1.566 3.186 -8.234 1 98.5 88 LEU A O 1
ATOM 669 N N . ASP A 1 89 ? 3.076 2.17 -9.461 1 96.94 89 ASP A N 1
ATOM 670 C CA . ASP A 1 89 ? 2.734 2.855 -10.703 1 96.94 89 ASP A CA 1
ATOM 671 C C . ASP A 1 89 ? 1.876 1.968 -11.602 1 96.94 89 ASP A C 1
ATOM 673 O O . ASP A 1 89 ? 2.373 1.005 -12.188 1 96.94 89 ASP A O 1
ATOM 677 N N . HIS A 1 90 ? 0.661 2.289 -11.805 1 94.62 90 HIS A N 1
ATOM 678 C CA . HIS A 1 90 ? -0.256 1.459 -12.578 1 94.62 90 HIS A CA 1
ATOM 679 C C . HIS A 1 90 ? 0.044 1.549 -14.07 1 94.62 90 HIS A C 1
ATOM 681 O O . HIS A 1 90 ? -0.393 0.697 -14.844 1 94.62 90 HIS A O 1
ATOM 687 N N . LYS A 1 91 ? 0.729 2.557 -14.516 1 92.5 91 LYS A N 1
ATOM 688 C CA . LYS A 1 91 ? 1.096 2.693 -15.922 1 92.5 91 LYS A CA 1
ATOM 689 C C . LYS A 1 91 ? 2.232 1.744 -16.297 1 92.5 91 LYS A C 1
ATOM 691 O O . LYS A 1 91 ? 2.189 1.088 -17.328 1 92.5 91 LYS A O 1
ATOM 696 N N . THR A 1 92 ? 3.217 1.609 -15.43 1 93.62 92 THR A N 1
ATOM 697 C CA . THR A 1 92 ? 4.414 0.836 -15.742 1 93.62 92 THR A CA 1
ATOM 698 C C . THR A 1 92 ? 4.422 -0.483 -14.977 1 93.62 92 THR A C 1
ATOM 700 O O . THR A 1 92 ? 5.184 -1.393 -15.305 1 93.62 92 THR A O 1
ATOM 703 N N . SER A 1 93 ? 3.652 -0.604 -13.867 1 95 93 SER A N 1
ATOM 704 C CA . SER A 1 93 ? 3.598 -1.748 -12.961 1 95 93 SER A CA 1
ATOM 705 C C . SER A 1 93 ? 4.816 -1.785 -12.047 1 95 93 SER A C 1
ATOM 707 O O . SER A 1 93 ? 5.066 -2.791 -11.375 1 95 93 SER A O 1
ATOM 709 N N . ASP A 1 94 ? 5.652 -0.651 -12.102 1 97.44 94 ASP A N 1
ATOM 710 C CA . ASP A 1 94 ? 6.723 -0.526 -11.125 1 97.44 94 ASP A CA 1
ATOM 711 C C . ASP A 1 94 ? 6.16 -0.385 -9.711 1 97.44 94 ASP A C 1
ATOM 713 O O . ASP A 1 94 ? 5.121 0.246 -9.508 1 97.44 94 ASP A O 1
ATOM 717 N N . TRP A 1 95 ? 6.848 -0.976 -8.75 1 98.44 95 TRP A N 1
ATOM 718 C CA . TRP A 1 95 ? 6.414 -0.753 -7.375 1 98.44 95 TRP A CA 1
ATOM 719 C C . TRP A 1 95 ? 7.598 -0.798 -6.414 1 98.44 95 TRP A C 1
ATOM 721 O O . TRP A 1 95 ? 8.656 -1.329 -6.754 1 98.44 95 TRP A O 1
ATOM 731 N N . VAL A 1 96 ? 7.484 -0.183 -5.277 1 98.38 96 VAL A N 1
ATOM 732 C CA . VAL A 1 96 ? 8.477 -0.167 -4.211 1 98.38 96 VAL A CA 1
ATOM 733 C C . VAL A 1 96 ? 7.805 -0.472 -2.873 1 98.38 96 VAL A C 1
ATOM 735 O O . VAL A 1 96 ? 6.711 0.027 -2.594 1 98.38 96 VAL A O 1
ATOM 738 N N . SER A 1 97 ? 8.383 -1.327 -2.146 1 98.62 97 SER A N 1
ATOM 739 C CA . SER A 1 97 ? 8.047 -1.586 -0.75 1 98.62 97 SER A CA 1
ATOM 740 C C . SER A 1 97 ? 9.156 -1.114 0.183 1 98.62 97 SER A C 1
ATOM 742 O O . SER A 1 97 ? 10.297 -1.571 0.079 1 98.62 97 SER A O 1
ATOM 744 N N . VAL A 1 98 ? 8.852 -0.239 1.092 1 98.44 98 VAL A N 1
ATOM 745 C CA . VAL A 1 98 ? 9.781 0.236 2.107 1 98.44 98 VAL A CA 1
ATOM 746 C C . VAL A 1 98 ? 9.344 -0.255 3.484 1 98.44 98 VAL A C 1
ATOM 748 O O . VAL A 1 98 ? 8.359 0.236 4.039 1 98.44 98 VAL A O 1
ATOM 751 N N . ALA A 1 99 ? 10.031 -1.217 3.988 1 98.69 99 ALA A N 1
ATOM 752 C CA . ALA A 1 99 ? 9.859 -1.612 5.383 1 98.69 99 ALA A CA 1
ATOM 753 C C . ALA A 1 99 ? 10.719 -0.76 6.309 1 98.69 99 ALA A C 1
ATOM 755 O O . ALA A 1 99 ? 11.922 -0.605 6.078 1 98.69 99 ALA A O 1
ATOM 756 N N . GLY A 1 100 ? 10.086 -0.233 7.363 1 98.38 100 GLY A N 1
ATOM 757 C CA . GLY A 1 100 ? 10.891 0.607 8.227 1 98.38 100 GLY A CA 1
ATOM 758 C C . GLY A 1 100 ? 10.203 0.95 9.539 1 98.38 100 GLY A C 1
ATOM 759 O O . GLY A 1 100 ? 9.156 0.395 9.859 1 98.38 100 GLY A O 1
ATOM 760 N N . LYS A 1 101 ? 10.875 1.811 10.297 1 98.44 101 LYS A N 1
ATOM 761 C CA . LYS A 1 101 ? 10.375 2.355 11.555 1 98.44 101 LYS A CA 1
ATOM 762 C C . LYS A 1 101 ? 10.008 3.83 11.406 1 98.44 101 LYS A C 1
ATOM 764 O O . LYS A 1 101 ? 10.719 4.586 10.734 1 98.44 101 LYS A O 1
ATOM 769 N N . ALA A 1 102 ? 8.93 4.145 12.023 1 98.56 102 ALA A N 1
ATOM 770 C CA . ALA A 1 102 ? 8.477 5.535 12 1 98.56 102 ALA A CA 1
ATOM 771 C C . ALA A 1 102 ? 8.758 6.223 13.336 1 98.56 102 ALA A C 1
ATOM 773 O O . ALA A 1 102 ? 8.609 5.617 14.398 1 98.56 102 ALA A O 1
ATOM 774 N N . THR A 1 103 ? 9.133 7.43 13.281 1 97.69 103 THR A N 1
ATOM 775 C CA . THR A 1 103 ? 9.219 8.312 14.438 1 97.69 103 THR A CA 1
ATOM 776 C C . THR A 1 103 ? 8.43 9.594 14.203 1 97.69 103 THR A C 1
ATOM 778 O O . THR A 1 103 ? 8.188 9.984 13.055 1 97.69 103 THR A O 1
ATOM 781 N N . ILE A 1 104 ? 7.961 10.141 15.25 1 97.38 104 ILE A N 1
ATOM 782 C CA . ILE A 1 104 ? 7.25 11.414 15.195 1 97.38 104 ILE A CA 1
ATOM 783 C C . ILE A 1 104 ? 8.195 12.547 15.57 1 97.38 104 ILE A C 1
ATOM 785 O O . ILE A 1 104 ? 8.852 12.508 16.609 1 97.38 104 ILE A O 1
ATOM 789 N N . ASN A 1 105 ? 8.328 13.492 14.641 1 96.94 105 ASN A N 1
ATOM 790 C CA . ASN A 1 105 ? 9.188 14.656 14.836 1 96.94 105 ASN A CA 1
ATOM 791 C C . ASN A 1 105 ? 8.367 15.945 14.875 1 96.94 105 ASN A C 1
ATOM 793 O O . ASN A 1 105 ? 7.742 16.328 13.883 1 96.94 105 ASN A O 1
ATOM 797 N N . SER A 1 106 ? 8.422 16.641 16.031 1 95.88 106 SER A N 1
ATOM 798 C CA . SER A 1 106 ? 7.66 17.875 16.219 1 95.88 106 SER A CA 1
ATOM 799 C C . SER A 1 106 ? 8.578 19.094 16.25 1 95.88 106 SER A C 1
ATOM 801 O O . SER A 1 106 ? 8.156 20.188 16.641 1 95.88 106 SER A O 1
ATOM 803 N N . ASP A 1 107 ? 9.805 18.891 15.836 1 96.5 107 ASP A N 1
ATOM 804 C CA . ASP A 1 107 ? 10.766 19.984 15.859 1 96.5 107 ASP A CA 1
ATOM 805 C C . ASP A 1 107 ? 10.352 21.094 14.891 1 96.5 107 ASP A C 1
ATOM 807 O O . ASP A 1 107 ? 10.273 20.875 13.68 1 96.5 107 ASP A O 1
ATOM 811 N N . VAL A 1 108 ? 10.211 22.297 15.414 1 96.06 108 VAL A N 1
ATOM 812 C CA . VAL A 1 108 ? 9.664 23.422 14.656 1 96.06 108 VAL A CA 1
ATOM 813 C C . VAL A 1 108 ? 10.609 23.781 13.516 1 96.06 108 VAL A C 1
ATOM 815 O O . VAL A 1 108 ? 10.164 24.109 12.406 1 96.06 108 VAL A O 1
ATOM 818 N N . GLU A 1 109 ? 11.883 23.734 13.734 1 96.81 109 GLU A N 1
ATOM 819 C CA . GLU A 1 109 ? 12.852 24.109 12.711 1 96.81 109 GLU A CA 1
ATOM 820 C C . GLU A 1 109 ? 12.82 23.141 11.539 1 96.81 109 GLU A C 1
ATOM 822 O O . GLU A 1 109 ? 12.906 23.547 10.383 1 96.81 109 GLU A O 1
ATOM 827 N N . THR A 1 110 ? 12.742 21.891 11.859 1 96.06 110 THR A N 1
ATOM 828 C CA . THR A 1 110 ? 12.648 20.891 10.797 1 96.06 110 THR A CA 1
ATOM 829 C C . THR A 1 110 ? 11.352 21.062 10.008 1 96.06 110 THR A C 1
ATOM 831 O O . THR A 1 110 ? 11.352 21 8.773 1 96.06 110 THR A O 1
ATOM 834 N N . LYS A 1 111 ? 10.242 21.234 10.719 1 97.31 111 LYS A N 1
ATOM 835 C CA . LYS A 1 111 ? 8.953 21.469 10.062 1 97.31 111 LYS A CA 1
ATOM 836 C C . LYS A 1 111 ? 9.023 22.656 9.117 1 97.31 111 LYS A C 1
ATOM 838 O O . LYS A 1 111 ? 8.523 22.594 7.992 1 97.31 111 LYS A O 1
ATOM 843 N N . LYS A 1 112 ? 9.625 23.719 9.617 1 97.06 112 LYS A N 1
ATOM 844 C CA . LYS A 1 112 ? 9.727 24.953 8.836 1 97.06 112 LYS A CA 1
ATOM 845 C C . LYS A 1 112 ? 10.438 24.688 7.504 1 97.06 112 LYS A C 1
ATOM 847 O O . LYS A 1 112 ? 10.023 25.219 6.469 1 97.06 112 LYS A O 1
ATOM 852 N N . LYS A 1 113 ? 11.469 23.875 7.52 1 96.25 113 LYS A N 1
ATOM 853 C CA . LYS A 1 113 ? 12.266 23.562 6.332 1 96.25 113 LYS A CA 1
ATOM 854 C C . LYS A 1 113 ? 11.398 22.938 5.238 1 96.25 113 LYS A C 1
ATOM 856 O O . LYS A 1 113 ? 11.68 23.109 4.051 1 96.25 113 LYS A O 1
ATOM 861 N N . HIS A 1 114 ? 10.367 22.234 5.621 1 96 114 HIS A N 1
ATOM 862 C CA . HIS A 1 114 ? 9.586 21.469 4.656 1 96 114 HIS A CA 1
ATOM 863 C C . HIS A 1 114 ? 8.18 22.031 4.512 1 96 114 HIS A C 1
ATOM 865 O O . HIS A 1 114 ? 7.32 21.422 3.861 1 96 114 HIS A O 1
ATOM 871 N N . TRP A 1 115 ? 7.887 23.125 5.094 1 95.75 115 TRP A N 1
ATOM 872 C CA . TRP A 1 115 ? 6.551 23.703 5.094 1 95.75 115 TRP A CA 1
ATOM 873 C C . TRP A 1 115 ? 6.258 24.406 3.768 1 95.75 115 TRP A C 1
ATOM 875 O O . TRP A 1 115 ? 7.164 24.938 3.129 1 95.75 115 TRP A O 1
ATOM 885 N N . SER A 1 116 ? 5.039 24.391 3.295 1 92.69 116 SER A N 1
ATOM 886 C CA . SER A 1 116 ? 4.566 25.062 2.09 1 92.69 116 SER A CA 1
ATOM 887 C C . SER A 1 116 ? 3.117 25.516 2.24 1 92.69 116 SER A C 1
ATOM 889 O O . SER A 1 116 ? 2.438 25.125 3.191 1 92.69 116 SER A O 1
ATOM 891 N N . SER A 1 117 ? 2.689 26.344 1.327 1 86.44 117 SER A N 1
ATOM 892 C CA . SER A 1 117 ? 1.303 26.797 1.328 1 86.44 117 SER A CA 1
ATOM 893 C C . SER A 1 117 ? 0.338 25.641 1.126 1 86.44 117 SER A C 1
ATOM 895 O O . SER A 1 117 ? -0.78 25.656 1.645 1 86.44 117 SER A O 1
ATOM 897 N N . GLY A 1 118 ? 0.813 24.656 0.427 1 86.56 118 GLY A N 1
ATOM 898 C CA . GLY A 1 118 ? -0.008 23.469 0.234 1 86.56 118 GLY A CA 1
ATOM 899 C C . GLY A 1 118 ? -0.288 22.719 1.523 1 86.56 118 GLY A C 1
ATOM 900 O O . GLY A 1 118 ? -1.385 22.188 1.714 1 86.56 118 GLY A O 1
ATOM 901 N N . ILE A 1 119 ? 0.675 22.703 2.344 1 90.19 119 ILE A N 1
ATOM 902 C CA . ILE A 1 119 ? 0.52 22.031 3.631 1 90.19 119 ILE A CA 1
ATOM 903 C C . ILE A 1 119 ? -0.457 22.812 4.504 1 90.19 119 ILE A C 1
ATOM 905 O O . ILE A 1 119 ? -1.289 22.219 5.199 1 90.19 119 ILE A O 1
ATOM 909 N N . GLN A 1 120 ? -0.352 24.062 4.449 1 86.88 120 GLN A N 1
ATOM 910 C CA . GLN A 1 120 ? -1.189 24.953 5.258 1 86.88 120 GLN A CA 1
ATOM 911 C C . GLN A 1 120 ? -2.67 24.656 5.039 1 86.88 120 GLN A C 1
ATOM 913 O O . GLN A 1 120 ? -3.473 24.75 5.969 1 86.88 120 GLN A O 1
ATOM 918 N N . ALA A 1 121 ? -3.107 24.312 3.887 1 83.88 121 ALA A N 1
ATOM 919 C CA . ALA A 1 121 ? -4.496 24.094 3.502 1 83.88 121 ALA A CA 1
ATOM 920 C C . ALA A 1 121 ? -5.113 22.953 4.328 1 83.88 121 ALA A C 1
ATOM 922 O O . ALA A 1 121 ? -6.336 22.875 4.449 1 83.88 121 ALA A O 1
ATOM 923 N N . TRP A 1 122 ? -4.27 22.141 4.898 1 86.5 122 TRP A N 1
ATOM 924 C CA . TRP A 1 122 ? -4.762 20.969 5.605 1 86.5 122 TRP A CA 1
ATOM 925 C C . TRP A 1 122 ? -4.992 21.266 7.082 1 86.5 122 TRP A C 1
ATOM 927 O O . TRP A 1 122 ? -5.477 20.422 7.832 1 86.5 122 TRP A O 1
ATOM 937 N N . PHE A 1 123 ? -4.57 22.422 7.457 1 85.38 123 PHE A N 1
ATOM 938 C CA . PHE A 1 123 ? -4.719 22.812 8.852 1 85.38 123 PHE A CA 1
ATOM 939 C C . PHE A 1 123 ? -5.676 24 8.992 1 85.38 123 PHE A C 1
ATOM 941 O O . PHE A 1 123 ? -5.59 24.953 8.227 1 85.38 123 PHE A O 1
ATOM 948 N N . ASP A 1 124 ? -6.703 23.797 9.773 1 80.25 124 ASP A N 1
ATOM 949 C CA . ASP A 1 124 ? -7.648 24.891 10.031 1 80.25 124 ASP A CA 1
ATOM 950 C C . ASP A 1 124 ? -7.117 25.828 11.109 1 80.25 124 ASP A C 1
ATOM 952 O O . ASP A 1 124 ? -6.211 25.469 11.859 1 80.25 124 ASP A O 1
ATOM 956 N N . ARG A 1 125 ? -7.715 27.062 10.945 1 75.44 125 ARG A N 1
ATOM 957 C CA . ARG A 1 125 ? -7.465 28 12.039 1 75.44 125 ARG A CA 1
ATOM 958 C C . ARG A 1 125 ? -8.383 27.703 13.227 1 75.44 125 ARG A C 1
ATOM 960 O O . ARG A 1 125 ? -9.602 27.719 13.086 1 75.44 125 ARG A O 1
ATOM 967 N N . GLY A 1 126 ? -7.98 26.781 14.07 1 67 126 GLY A N 1
ATOM 968 C CA . GLY A 1 126 ? -8.805 26.391 15.203 1 67 126 GLY A CA 1
ATOM 969 C C . GLY A 1 126 ? -9.102 27.547 16.141 1 67 126 GLY A C 1
ATOM 970 O O . GLY A 1 126 ? -8.766 28.703 15.859 1 67 126 GLY A O 1
ATOM 971 N N . SER A 1 127 ? -9.945 27.078 17.078 1 68.56 127 SER A N 1
ATOM 972 C CA . SER A 1 127 ? -10.406 28.078 18.047 1 68.56 127 SER A CA 1
ATOM 973 C C . SER A 1 127 ? -9.312 28.406 19.047 1 68.56 127 SER A C 1
ATOM 975 O O . SER A 1 127 ? -9.367 29.453 19.703 1 68.56 127 SER A O 1
ATOM 977 N N . GLU A 1 128 ? -8.367 27.594 18.969 1 81.38 128 GLU A N 1
ATOM 978 C CA . GLU A 1 128 ? -7.297 27.781 19.953 1 81.38 128 GLU A CA 1
ATOM 979 C C . GLU A 1 128 ? -6.164 28.625 19.375 1 81.38 128 GLU A C 1
ATOM 981 O O . GLU A 1 128 ? -5.824 28.5 18.203 1 81.38 128 GLU A O 1
ATOM 986 N N . PRO A 1 129 ? -5.672 29.5 20.203 1 82.69 129 PRO A N 1
ATOM 987 C CA . PRO A 1 129 ? -4.582 30.359 19.734 1 82.69 129 PRO A CA 1
ATOM 988 C C . PRO A 1 129 ? -3.393 29.578 19.188 1 82.69 129 PRO A C 1
ATOM 990 O O . PRO A 1 129 ? -2.664 30.078 18.328 1 82.69 129 PRO A O 1
ATOM 993 N N . GLU A 1 130 ? -3.219 28.359 19.672 1 86.31 130 GLU A N 1
ATOM 994 C CA . GLU A 1 130 ? -2.07 27.547 19.266 1 86.31 130 GLU A CA 1
ATOM 995 C C . GLU A 1 130 ? -2.277 26.953 17.875 1 86.31 130 GLU A C 1
ATOM 997 O O . GLU A 1 130 ? -1.331 26.469 17.266 1 86.31 130 GLU A O 1
ATOM 1002 N N . HIS A 1 131 ? -3.479 26.984 17.438 1 87.88 131 HIS A N 1
ATOM 1003 C CA . HIS A 1 131 ? -3.787 26.469 16.109 1 87.88 131 HIS A CA 1
ATOM 1004 C C . HIS A 1 131 ? -3.508 27.531 15.039 1 87.88 131 HIS A C 1
ATOM 1006 O O . HIS A 1 131 ? -4.438 28.094 14.461 1 87.88 131 HIS A O 1
ATOM 1012 N N . THR A 1 132 ? -2.24 27.766 14.703 1 85.56 132 THR A N 1
ATOM 1013 C CA . THR A 1 132 ? -1.797 28.859 13.836 1 85.56 132 THR A CA 1
ATOM 1014 C C . THR A 1 132 ? -2.035 28.5 12.367 1 85.56 132 THR A C 1
ATOM 1016 O O . THR A 1 132 ? -2.09 29.375 11.508 1 85.56 132 THR A O 1
ATOM 1019 N N . GLY A 1 133 ? -2.137 27.234 12.156 1 86.38 133 GLY A N 1
ATOM 1020 C CA . GLY A 1 133 ? -2.232 26.781 10.781 1 86.38 133 GLY A CA 1
ATOM 1021 C C . GLY A 1 133 ? -0.94 26.938 10 1 86.38 133 GLY A C 1
ATOM 1022 O O . GLY A 1 133 ? -0.943 26.922 8.766 1 86.38 133 GLY A O 1
ATOM 1023 N N . LYS A 1 134 ? 0.121 27.188 10.727 1 89.31 134 LY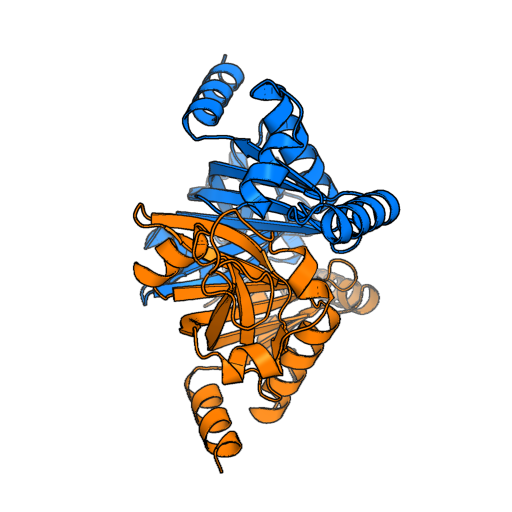S A N 1
ATOM 1024 C CA . LYS A 1 134 ? 1.444 27.359 10.133 1 89.31 134 LYS A CA 1
ATOM 1025 C C . LYS A 1 134 ? 2.416 26.297 10.648 1 89.31 134 LYS A C 1
ATOM 1027 O O . LYS A 1 134 ? 2.002 25.312 11.258 1 89.31 134 LYS A O 1
ATOM 1032 N N . HIS A 1 135 ? 3.686 26.453 10.242 1 92 135 HIS A N 1
ATOM 1033 C CA . HIS A 1 135 ? 4.688 25.438 10.562 1 92 135 HIS A CA 1
ATOM 1034 C C . HIS A 1 135 ? 4.852 25.281 12.07 1 92 135 HIS A C 1
ATOM 1036 O O . HIS A 1 135 ? 5.352 24.25 12.539 1 92 135 HIS A O 1
ATOM 1042 N N . ASP A 1 136 ? 4.465 26.281 12.867 1 92.94 136 ASP A N 1
ATOM 1043 C CA . ASP A 1 136 ? 4.637 26.234 14.312 1 92.94 136 ASP A CA 1
ATOM 1044 C C . ASP A 1 136 ? 3.389 25.672 14.992 1 92.94 136 ASP A C 1
ATOM 1046 O O . ASP A 1 136 ? 3.334 25.562 16.219 1 92.94 136 ASP A O 1
ATOM 1050 N N . ASP A 1 137 ? 2.33 25.422 14.172 1 92.69 137 ASP A N 1
ATOM 1051 C CA . ASP A 1 137 ? 1.138 24.781 14.719 1 92.69 137 ASP A CA 1
ATOM 1052 C C . ASP A 1 137 ? 1.484 23.438 15.375 1 92.69 137 ASP A C 1
ATOM 1054 O O . ASP A 1 137 ? 2.084 22.578 14.742 1 92.69 137 ASP A O 1
ATOM 1058 N N . PRO A 1 138 ? 1.201 23.203 16.672 1 92.62 138 PRO A N 1
ATOM 1059 C CA . PRO A 1 138 ? 1.563 21.969 17.375 1 92.62 138 PRO A CA 1
ATOM 1060 C C . PRO A 1 138 ? 0.842 20.75 16.812 1 92.62 138 PRO A C 1
ATOM 1062 O O . PRO A 1 138 ? 1.271 19.609 17.047 1 92.62 138 PRO A O 1
ATOM 1065 N N . ARG A 1 139 ? -0.201 20.938 16.141 1 91.56 139 ARG A N 1
ATOM 1066 C CA . ARG A 1 139 ? -0.92 19.828 15.531 1 91.56 139 ARG A CA 1
ATOM 1067 C C . ARG A 1 139 ? -0.154 19.266 14.336 1 91.56 139 ARG A C 1
ATOM 1069 O O . ARG A 1 139 ? -0.313 18.094 13.984 1 91.56 139 ARG A O 1
ATOM 1076 N N . ALA A 1 140 ? 0.576 20.125 13.695 1 94.38 140 ALA A N 1
ATOM 1077 C CA . ALA A 1 140 ? 1.394 19.672 12.57 1 94.38 140 ALA A CA 1
ATOM 1078 C C . ALA A 1 140 ? 2.639 18.938 13.055 1 94.38 140 ALA A C 1
ATOM 1080 O O . ALA A 1 140 ? 3.41 19.469 13.859 1 94.38 140 ALA A O 1
ATOM 1081 N N . ILE A 1 141 ? 2.844 17.719 12.609 1 96.75 141 ILE A N 1
ATOM 1082 C CA . ILE A 1 141 ? 4.02 16.922 12.953 1 96.75 141 ILE A CA 1
ATOM 1083 C C . ILE A 1 141 ? 4.617 16.312 11.688 1 96.75 141 ILE A C 1
ATOM 1085 O O . ILE A 1 141 ? 3.975 16.297 10.633 1 96.75 141 ILE A O 1
ATOM 1089 N N . LEU A 1 142 ? 5.859 15.922 11.836 1 97.62 142 LEU A N 1
ATOM 1090 C CA . LEU A 1 142 ? 6.5 15.109 10.805 1 97.62 142 LEU A CA 1
ATOM 1091 C C . LEU A 1 142 ? 6.547 13.641 11.211 1 97.62 142 LEU A C 1
ATOM 1093 O O . LEU A 1 142 ? 6.934 13.32 12.344 1 97.62 142 LEU A O 1
ATOM 1097 N N . ILE A 1 143 ? 6.082 12.812 10.359 1 98.25 143 ILE A N 1
ATOM 1098 C CA . ILE A 1 143 ? 6.375 11.391 10.461 1 98.25 143 ILE A CA 1
ATOM 1099 C C . ILE A 1 143 ? 7.625 11.062 9.648 1 98.25 143 ILE A C 1
ATOM 1101 O O . ILE A 1 143 ? 7.656 11.273 8.438 1 98.25 143 ILE A O 1
ATOM 1105 N N . GLU A 1 144 ? 8.609 10.586 10.312 1 98 144 GLU A N 1
ATOM 1106 C CA . GLU A 1 144 ? 9.859 10.203 9.656 1 98 144 GLU A CA 1
ATOM 1107 C C . GLU A 1 144 ? 10 8.688 9.586 1 98 144 GLU A C 1
ATOM 1109 O O . GLU A 1 144 ? 9.992 8.008 10.609 1 98 144 GLU A O 1
ATOM 1114 N N . ILE A 1 145 ? 10.109 8.25 8.367 1 98.31 145 ILE A N 1
ATOM 1115 C CA . ILE A 1 145 ? 10.297 6.82 8.148 1 98.31 145 ILE A CA 1
ATOM 1116 C C . ILE A 1 145 ? 11.789 6.523 7.965 1 98.31 145 ILE A C 1
ATOM 1118 O O . ILE A 1 145 ? 12.453 7.145 7.137 1 98.31 145 ILE A O 1
ATOM 1122 N N . HIS A 1 146 ? 12.258 5.633 8.742 1 97.56 146 HIS A N 1
ATOM 1123 C CA . HIS A 1 146 ? 13.609 5.109 8.633 1 97.56 146 HIS A CA 1
ATOM 1124 C C . HIS A 1 146 ? 13.617 3.695 8.062 1 97.56 146 HIS A C 1
ATOM 1126 O O . HIS A 1 146 ? 13.352 2.73 8.781 1 97.56 146 HIS A O 1
ATOM 1132 N N . PRO A 1 147 ? 13.977 3.57 6.793 1 97.81 147 PRO A N 1
ATOM 1133 C CA . PRO A 1 147 ? 13.875 2.277 6.113 1 97.81 147 PRO A CA 1
ATOM 1134 C C . PRO A 1 147 ? 14.82 1.229 6.703 1 97.81 147 PRO A C 1
ATOM 1136 O O . PRO A 1 147 ? 15.953 1.546 7.059 1 97.81 147 PRO A O 1
ATOM 1139 N N . GLU A 1 148 ? 14.359 0.038 6.793 1 97.56 148 GLU A N 1
ATOM 1140 C CA . GLU A 1 148 ? 15.156 -1.115 7.207 1 97.56 148 GLU A CA 1
ATOM 1141 C C . GLU A 1 148 ? 15.367 -2.082 6.047 1 97.56 148 GLU A C 1
ATOM 1143 O O . GLU A 1 148 ? 16.328 -2.863 6.051 1 97.56 148 GLU A O 1
ATOM 1148 N N . GLU A 1 149 ? 14.477 -2.076 5.105 1 97.25 149 GLU A N 1
ATOM 1149 C CA . GLU A 1 149 ? 14.57 -2.82 3.852 1 97.25 149 GLU A CA 1
ATOM 1150 C C . GLU A 1 149 ? 13.758 -2.145 2.748 1 97.25 149 GLU A C 1
ATOM 1152 O O . GLU A 1 149 ? 12.648 -1.667 2.992 1 97.25 149 GLU A O 1
ATOM 1157 N N . ILE A 1 150 ? 14.289 -2.104 1.591 1 97.19 150 ILE A N 1
ATOM 1158 C CA . ILE A 1 150 ? 13.57 -1.607 0.421 1 97.19 150 ILE A CA 1
ATOM 1159 C C . ILE A 1 150 ? 13.57 -2.672 -0.673 1 97.19 150 ILE A C 1
ATOM 1161 O O . ILE A 1 150 ? 14.609 -3.268 -0.97 1 97.19 150 ILE A O 1
ATOM 1165 N N . ARG A 1 151 ? 12.453 -2.971 -1.173 1 96.94 151 ARG A N 1
ATOM 1166 C CA . ARG A 1 151 ? 12.289 -3.799 -2.365 1 96.94 151 ARG A CA 1
ATOM 1167 C C . ARG A 1 151 ? 11.664 -3.002 -3.502 1 96.94 151 ARG A C 1
ATOM 1169 O O . ARG A 1 151 ? 10.602 -2.4 -3.332 1 96.94 151 ARG A O 1
ATOM 1176 N N . ALA A 1 152 ? 12.352 -2.965 -4.578 1 96.81 152 ALA A N 1
ATOM 1177 C CA . ALA A 1 152 ? 11.891 -2.248 -5.762 1 96.81 152 ALA A CA 1
ATOM 1178 C C . ALA A 1 152 ? 11.758 -3.186 -6.957 1 96.81 152 ALA A C 1
ATOM 1180 O O . ALA A 1 152 ? 12.703 -3.902 -7.293 1 96.81 152 ALA A O 1
ATOM 1181 N N . PHE A 1 153 ? 10.602 -3.213 -7.531 1 96.88 153 PHE A N 1
ATOM 1182 C CA . PHE A 1 153 ? 10.336 -3.998 -8.727 1 96.88 153 PHE A CA 1
ATOM 1183 C C . PHE A 1 153 ? 10.195 -3.092 -9.945 1 96.88 153 PHE A C 1
ATOM 1185 O O . PHE A 1 153 ? 9.312 -2.232 -9.984 1 96.88 153 PHE A O 1
ATOM 1192 N N . LYS A 1 154 ? 11.047 -3.213 -10.836 1 94.81 154 LYS A N 1
ATOM 1193 C CA . LYS A 1 154 ? 10.945 -2.561 -12.141 1 94.81 154 LYS A CA 1
ATOM 1194 C C . LYS A 1 154 ? 10.383 -3.512 -13.195 1 94.81 154 LYS A C 1
ATOM 1196 O O . LYS A 1 154 ? 11.07 -4.43 -13.641 1 94.81 154 LYS A O 1
ATOM 1201 N N . ALA A 1 155 ? 9.172 -3.266 -13.609 1 93.5 155 ALA A N 1
ATOM 1202 C CA . ALA A 1 155 ? 8.484 -4.152 -14.539 1 93.5 155 ALA A CA 1
ATOM 1203 C C . ALA A 1 155 ? 9.055 -4.027 -15.945 1 93.5 155 ALA A C 1
ATOM 1205 O O . ALA A 1 155 ? 9.484 -2.945 -16.359 1 93.5 155 ALA A O 1
ATOM 1206 N N . HIS A 1 156 ? 9.016 -5.113 -16.609 1 90.31 156 HIS A N 1
ATOM 1207 C CA . HIS A 1 156 ? 9.32 -5.078 -18.031 1 90.31 156 HIS A CA 1
ATOM 1208 C C . HIS A 1 156 ? 8.203 -4.41 -18.828 1 90.31 156 HIS A C 1
ATOM 1210 O O . HIS A 1 156 ? 7.039 -4.469 -18.438 1 90.31 156 HIS A O 1
ATOM 1216 N N . GLY A 1 157 ? 8.617 -3.779 -19.828 1 87.19 157 GLY A N 1
ATOM 1217 C CA . GLY A 1 157 ? 7.578 -3.311 -20.734 1 87.19 157 GLY A CA 1
ATOM 1218 C C . GLY A 1 157 ? 6.742 -4.434 -21.312 1 87.19 157 GLY A C 1
ATOM 1219 O O . GLY A 1 157 ? 7.094 -5.605 -21.188 1 87.19 157 GLY A O 1
ATOM 1220 N N . LYS A 1 158 ? 5.59 -4.035 -21.891 1 85.19 158 LYS A N 1
ATOM 1221 C CA . LYS A 1 158 ? 4.609 -4.996 -22.391 1 85.19 158 LYS A CA 1
ATOM 1222 C C . LYS A 1 158 ? 5.254 -5.988 -23.344 1 85.19 158 LYS A C 1
ATOM 1224 O O . LYS A 1 158 ? 5.062 -7.199 -23.219 1 85.19 158 LYS A O 1
ATOM 1229 N N . LEU A 1 159 ? 6.031 -5.445 -24.297 1 84.56 159 LEU A N 1
ATOM 1230 C CA . LEU A 1 159 ? 6.645 -6.293 -25.312 1 84.56 159 LEU A CA 1
ATOM 1231 C C . LEU A 1 159 ? 7.598 -7.301 -24.672 1 84.56 159 LEU A C 1
ATOM 1233 O O . LEU A 1 159 ? 7.551 -8.492 -25 1 84.56 159 LEU A O 1
ATOM 1237 N N . LYS A 1 160 ? 8.391 -6.812 -23.859 1 87.25 160 LYS A N 1
ATOM 1238 C CA . LYS A 1 160 ? 9.336 -7.715 -23.203 1 87.25 160 LYS A CA 1
ATOM 1239 C C . LYS A 1 160 ? 8.609 -8.695 -22.281 1 87.25 160 LYS A C 1
ATOM 1241 O O . LYS A 1 160 ? 9.008 -9.852 -22.156 1 87.25 160 LYS A O 1
ATOM 1246 N N . PHE A 1 161 ? 7.594 -8.234 -21.688 1 83.62 161 PHE A N 1
ATOM 1247 C CA . PHE A 1 161 ? 6.816 -9.109 -20.812 1 83.62 161 PHE A CA 1
ATOM 1248 C C . PHE A 1 161 ? 6.156 -10.227 -21.609 1 83.62 161 PHE A C 1
ATOM 1250 O O . PHE A 1 161 ? 6.211 -11.391 -21.219 1 83.62 161 PHE A O 1
ATOM 1257 N N . LEU A 1 162 ? 5.555 -9.906 -22.688 1 83.75 162 LEU A N 1
ATOM 1258 C CA . LEU A 1 162 ? 4.91 -10.891 -23.547 1 83.75 162 LEU A CA 1
ATOM 1259 C C . LEU A 1 162 ? 5.93 -11.891 -24.094 1 83.75 162 LEU A C 1
ATOM 1261 O O . LEU A 1 162 ? 5.656 -13.086 -24.156 1 83.75 162 LEU A O 1
ATOM 1265 N N . ALA A 1 163 ? 7.047 -11.422 -24.484 1 85.88 163 ALA A N 1
ATOM 1266 C CA . ALA A 1 163 ? 8.117 -12.305 -24.953 1 85.88 163 ALA A CA 1
ATOM 1267 C C . ALA A 1 163 ? 8.531 -13.289 -23.859 1 85.88 163 ALA A C 1
ATOM 1269 O O . ALA A 1 163 ? 8.727 -14.477 -24.125 1 85.88 163 ALA A O 1
ATOM 1270 N N . GLU A 1 164 ? 8.641 -12.75 -22.656 1 83.62 164 GLU A N 1
ATOM 1271 C CA . GLU A 1 164 ? 9 -13.602 -21.531 1 83.62 164 GLU A CA 1
ATOM 1272 C C . GLU A 1 164 ? 7.914 -14.633 -21.234 1 83.62 164 GLU A C 1
ATOM 1274 O O . GLU A 1 164 ? 8.211 -15.797 -20.953 1 83.62 164 GLU A O 1
ATOM 1279 N N . THR A 1 165 ? 6.742 -14.227 -21.359 1 80.94 165 THR A N 1
ATOM 1280 C CA . THR A 1 165 ? 5.609 -15.117 -21.141 1 80.94 165 THR A CA 1
ATOM 1281 C C . THR A 1 165 ? 5.555 -16.203 -22.203 1 80.94 165 THR A C 1
ATOM 1283 O O . THR A 1 165 ? 5.352 -17.375 -21.891 1 80.94 165 THR A O 1
ATOM 1286 N N . ALA A 1 166 ? 5.734 -15.828 -23.453 1 83.12 166 ALA A N 1
ATOM 1287 C CA . ALA A 1 166 ? 5.766 -16.797 -24.547 1 83.12 166 ALA A CA 1
ATOM 1288 C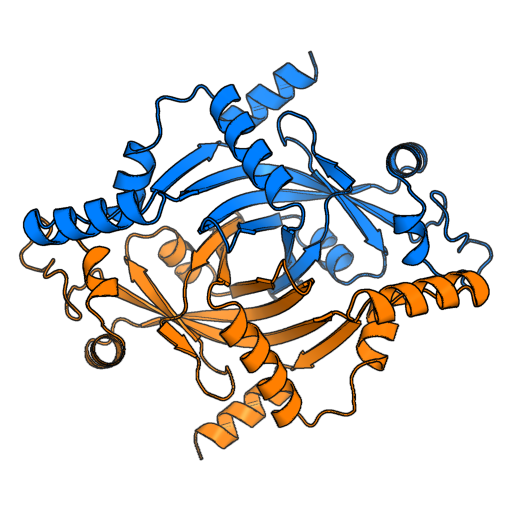 C . ALA A 1 166 ? 6.922 -17.781 -24.375 1 83.12 166 ALA A C 1
ATOM 1290 O O . ALA A 1 166 ? 6.758 -18.984 -24.609 1 83.12 166 ALA A O 1
ATOM 1291 N N . LYS A 1 167 ? 8.016 -17.281 -24.031 1 83.56 167 LYS A N 1
ATOM 1292 C CA . LYS A 1 167 ? 9.172 -18.141 -23.797 1 83.56 167 LYS A CA 1
ATOM 1293 C C . LYS A 1 167 ? 8.898 -19.125 -22.656 1 83.56 167 LYS A C 1
ATOM 1295 O O . LYS A 1 167 ? 9.305 -20.281 -22.719 1 83.56 167 LYS A O 1
ATOM 1300 N N . ALA A 1 168 ? 8.32 -18.609 -21.688 1 79.25 168 ALA A N 1
ATOM 1301 C CA . ALA A 1 168 ? 7.984 -19.453 -20.547 1 79.25 168 ALA A CA 1
ATOM 1302 C C . ALA A 1 168 ? 7.039 -20.578 -20.938 1 79.25 168 ALA A C 1
ATOM 1304 O O . ALA A 1 168 ? 7.145 -21.688 -20.422 1 79.25 168 ALA A O 1
ATOM 1305 N N . ALA A 1 169 ? 6.176 -20.328 -21.859 1 77.75 169 ALA A N 1
ATOM 1306 C CA . ALA A 1 169 ? 5.203 -21.312 -22.312 1 77.75 169 ALA A CA 1
ATOM 1307 C C . ALA A 1 169 ? 5.895 -22.469 -23.016 1 77.75 169 ALA A C 1
ATOM 1309 O O . ALA A 1 169 ? 5.43 -23.609 -22.953 1 77.75 169 ALA A O 1
ATOM 1310 N N . VAL A 1 170 ? 6.969 -22.188 -23.625 1 81.06 170 VAL A N 1
ATOM 1311 C CA . VAL A 1 170 ? 7.656 -23.203 -24.422 1 81.06 170 VAL A CA 1
ATOM 1312 C C . VAL A 1 170 ? 8.742 -23.859 -23.578 1 81.06 170 VAL A C 1
ATOM 1314 O O . VAL A 1 170 ? 8.922 -25.078 -23.641 1 81.06 170 VAL A O 1
ATOM 1317 N N . SER A 1 171 ? 9.422 -23.109 -22.781 1 80.06 171 SER A N 1
ATOM 1318 C CA . SER A 1 171 ? 10.539 -23.625 -21.984 1 80.06 171 SER A CA 1
ATOM 1319 C C . SER A 1 171 ? 10.055 -24.344 -20.75 1 80.06 171 SER A C 1
ATOM 1321 O O . SER A 1 171 ? 10.766 -25.188 -20.188 1 80.06 171 SER A O 1
ATOM 1323 N N . GLY A 1 172 ? 8.898 -23.922 -20.312 1 77.69 172 GLY A N 1
ATOM 1324 C CA . GLY A 1 172 ? 8.398 -24.453 -19.062 1 77.69 172 GLY A CA 1
ATOM 1325 C C . GLY A 1 172 ? 8.883 -23.688 -17.844 1 77.69 172 GLY A C 1
ATOM 1326 O O . GLY A 1 172 ? 8.555 -24.047 -16.703 1 77.69 172 GLY A O 1
ATOM 1327 N N . ASP A 1 173 ? 9.688 -22.672 -18.125 1 80.31 173 ASP A N 1
ATOM 1328 C CA . ASP A 1 173 ? 10.164 -21.812 -17.047 1 80.31 173 ASP A CA 1
ATOM 1329 C C . ASP A 1 173 ? 9.102 -20.781 -16.656 1 80.31 173 ASP A C 1
ATOM 1331 O O . ASP A 1 173 ? 8.18 -20.5 -17.438 1 80.31 173 ASP A O 1
ATOM 1335 N N . ALA A 1 174 ? 9.219 -20.312 -15.461 1 81.38 174 ALA A N 1
ATOM 1336 C CA . ALA A 1 174 ? 8.297 -19.266 -15.031 1 81.38 174 ALA A CA 1
ATOM 1337 C C . ALA A 1 174 ? 8.68 -17.906 -15.633 1 81.38 174 ALA A C 1
ATOM 1339 O O . ALA A 1 174 ? 9.867 -17.641 -15.859 1 81.38 174 ALA A O 1
ATOM 1340 N N . ALA A 1 175 ? 7.684 -17.125 -15.859 1 83.25 175 ALA A N 1
ATOM 1341 C CA . ALA A 1 175 ? 7.934 -15.727 -16.203 1 83.25 175 ALA A CA 1
ATOM 1342 C C . ALA A 1 175 ? 8.273 -14.906 -14.969 1 83.25 175 ALA A C 1
ATOM 1344 O O . ALA A 1 175 ? 7.93 -15.289 -13.844 1 83.25 175 ALA A O 1
ATOM 1345 N N . ALA A 1 176 ? 9.031 -13.812 -15.086 1 81.81 176 ALA A N 1
ATOM 1346 C CA . ALA A 1 176 ? 9.367 -12.953 -13.953 1 81.81 176 ALA A CA 1
ATOM 1347 C C . ALA A 1 176 ? 8.633 -11.617 -14.039 1 81.81 176 ALA A C 1
ATOM 1349 O O . ALA A 1 176 ? 8.305 -11.016 -13.008 1 81.81 176 ALA A O 1
ATOM 1350 N N . GLY A 1 177 ? 8.445 -11.188 -15.227 1 86.38 177 GLY A N 1
ATOM 1351 C CA . GLY A 1 177 ? 7.695 -9.961 -15.477 1 86.38 177 GLY A CA 1
ATOM 1352 C C . GLY A 1 177 ? 8.492 -8.703 -15.172 1 86.38 177 GLY A C 1
ATOM 1353 O O . GLY A 1 177 ? 8.008 -7.594 -15.391 1 86.38 177 GLY A O 1
ATOM 1354 N N . GLY A 1 178 ? 9.75 -8.82 -14.641 1 92.75 178 GLY A N 1
ATOM 1355 C CA . GLY A 1 178 ? 10.539 -7.641 -14.32 1 92.75 178 GLY A CA 1
ATOM 1356 C C . GLY A 1 178 ? 11.789 -7.957 -13.523 1 92.75 178 GLY A C 1
ATOM 1357 O O . GLY A 1 178 ? 12.289 -9.086 -13.57 1 92.75 178 GLY A O 1
ATOM 1358 N N . GLN A 1 179 ? 12.344 -6.852 -13.008 1 92.75 179 GLN A N 1
ATOM 1359 C CA . GLN A 1 179 ? 13.516 -6.922 -12.148 1 92.75 179 GLN A CA 1
ATOM 1360 C C . GLN A 1 179 ? 13.164 -6.59 -10.703 1 92.75 179 GLN A C 1
ATOM 1362 O O . GLN A 1 179 ? 12.453 -5.613 -10.438 1 92.75 179 GLN A O 1
ATOM 1367 N N . LEU A 1 180 ? 13.633 -7.434 -9.82 1 93.44 180 LEU A N 1
ATOM 1368 C CA . LEU A 1 180 ? 13.461 -7.152 -8.398 1 93.44 180 LEU A CA 1
ATOM 1369 C C . LEU A 1 180 ? 14.781 -6.762 -7.754 1 93.44 180 LEU A C 1
ATOM 1371 O O . LEU A 1 180 ? 15.75 -7.527 -7.793 1 93.44 180 LEU A O 1
ATOM 1375 N N . ILE A 1 181 ? 14.844 -5.574 -7.246 1 93.88 181 ILE A N 1
ATOM 1376 C CA . ILE A 1 181 ? 16 -5.027 -6.551 1 93.88 181 ILE A CA 1
ATOM 1377 C C . ILE A 1 181 ? 15.734 -4.98 -5.047 1 93.88 181 ILE A C 1
ATOM 1379 O O . ILE A 1 181 ? 14.727 -4.43 -4.609 1 93.88 181 ILE A O 1
ATOM 1383 N N . THR A 1 182 ? 16.594 -5.562 -4.258 1 94.56 182 THR A N 1
ATOM 1384 C CA . THR A 1 182 ? 16.453 -5.543 -2.805 1 94.56 182 THR A CA 1
ATOM 1385 C C . THR A 1 182 ? 17.625 -4.812 -2.158 1 94.56 182 THR A C 1
ATOM 1387 O O . THR A 1 182 ? 18.781 -5.094 -2.469 1 94.56 182 THR A O 1
ATOM 1390 N N . ILE A 1 183 ? 17.312 -3.883 -1.391 1 94 183 ILE A N 1
ATOM 1391 C CA . ILE A 1 183 ? 18.297 -3.184 -0.574 1 94 183 ILE A CA 1
ATOM 1392 C C . ILE A 1 183 ? 18.156 -3.6 0.888 1 94 183 ILE A C 1
ATOM 1394 O O . ILE A 1 183 ? 17.141 -3.283 1.528 1 94 183 ILE A O 1
ATOM 1398 N N . THR A 1 184 ? 19.156 -4.188 1.409 1 93.62 184 THR A N 1
ATOM 1399 C CA . THR A 1 184 ? 19.094 -4.797 2.732 1 93.62 184 THR A CA 1
ATOM 1400 C C . THR A 1 184 ? 19.406 -3.768 3.816 1 93.62 184 THR A C 1
ATOM 1402 O O . THR A 1 184 ? 19.891 -2.672 3.52 1 93.62 184 THR A O 1
ATOM 1405 N N . GLU A 1 185 ? 19.156 -4.16 5.023 1 93.06 185 GLU A N 1
ATOM 1406 C CA . GLU A 1 185 ? 19.453 -3.303 6.172 1 93.06 185 GLU A CA 1
ATOM 1407 C C . GLU A 1 185 ? 20.938 -2.938 6.223 1 93.06 185 GLU A C 1
ATOM 1409 O O . GLU A 1 185 ? 21.281 -1.792 6.516 1 93.06 185 GLU A O 1
ATOM 1414 N N . ASP A 1 186 ? 21.766 -3.914 5.984 1 91.81 186 ASP A N 1
ATOM 1415 C CA . ASP A 1 186 ? 23.203 -3.666 5.996 1 91.81 186 ASP A CA 1
ATOM 1416 C C . ASP A 1 186 ? 23.594 -2.627 4.945 1 91.81 186 ASP A C 1
ATOM 1418 O O . ASP A 1 186 ? 24.391 -1.734 5.215 1 91.81 186 ASP A O 1
ATOM 1422 N N . GLU A 1 187 ? 23.094 -2.756 3.773 1 91 187 GLU A N 1
ATOM 1423 C CA . GLU A 1 187 ? 23.375 -1.794 2.711 1 91 187 GLU A CA 1
ATOM 1424 C C . GLU A 1 187 ? 22.859 -0.405 3.072 1 91 187 GLU A C 1
ATOM 1426 O O . GLU A 1 187 ? 23.516 0.6 2.797 1 91 187 GLU A O 1
ATOM 1431 N N . LEU A 1 188 ? 21.688 -0.33 3.688 1 92.25 188 LEU A N 1
ATOM 1432 C CA . LEU A 1 188 ? 21.109 0.939 4.113 1 92.25 188 LEU A CA 1
ATOM 1433 C C . LEU A 1 188 ? 21.953 1.586 5.203 1 92.25 188 LEU A C 1
ATOM 1435 O O . LEU A 1 188 ? 22.156 2.803 5.203 1 92.25 188 LEU A O 1
ATOM 1439 N N . ASN A 1 189 ? 22.406 0.788 6.129 1 90.44 189 ASN A N 1
ATOM 1440 C CA . ASN A 1 189 ? 23.281 1.299 7.18 1 90.44 189 ASN A CA 1
ATOM 1441 C C . ASN A 1 189 ? 24.562 1.878 6.605 1 90.44 189 ASN A C 1
ATOM 1443 O O . ASN A 1 189 ? 25.062 2.904 7.082 1 90.44 189 ASN A O 1
ATOM 1447 N N . LEU A 1 190 ? 25.094 1.214 5.621 1 86.81 190 LEU A N 1
ATOM 1448 C CA . LEU A 1 190 ? 26.281 1.734 4.941 1 86.81 190 LEU A CA 1
ATOM 1449 C C . LEU A 1 190 ? 25.984 3.072 4.273 1 86.81 190 LEU A C 1
ATOM 1451 O O . LEU A 1 190 ? 26.766 4.012 4.371 1 86.81 190 LEU A O 1
ATOM 1455 N N . ALA A 1 191 ? 24.844 3.141 3.654 1 8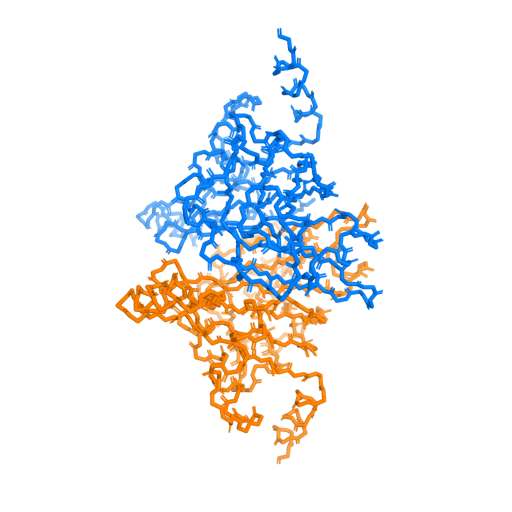7.31 191 ALA A N 1
ATOM 1456 C CA . ALA A 1 191 ? 24.422 4.375 2.996 1 87.31 191 ALA A CA 1
ATOM 1457 C C . ALA A 1 191 ? 24.297 5.52 4 1 87.31 191 ALA A C 1
ATOM 1459 O O . ALA A 1 191 ? 24.688 6.656 3.709 1 87.31 191 ALA A O 1
ATOM 1460 N N . ARG A 1 192 ? 23.766 5.219 5.152 1 87.12 192 ARG A N 1
ATOM 1461 C CA . ARG A 1 192 ? 23.609 6.223 6.203 1 87.12 192 ARG A CA 1
ATOM 1462 C C . ARG A 1 192 ? 24.969 6.742 6.672 1 87.12 192 ARG A C 1
ATOM 1464 O O . ARG A 1 192 ? 25.109 7.93 6.961 1 87.12 192 ARG A O 1
ATOM 1471 N N . LYS A 1 193 ? 25.906 5.828 6.723 1 83.88 193 LYS A N 1
ATOM 1472 C CA . LYS A 1 193 ? 27.234 6.219 7.152 1 83.88 193 LYS A CA 1
ATOM 1473 C C . LYS A 1 193 ? 27.891 7.145 6.133 1 83.88 193 LYS A C 1
ATOM 1475 O O . LYS A 1 193 ? 28.594 8.094 6.504 1 83.88 193 LYS A O 1
ATOM 1480 N N . ILE A 1 194 ? 27.609 6.922 4.875 1 78.12 194 ILE A N 1
ATOM 1481 C CA . ILE A 1 194 ? 28.188 7.715 3.797 1 78.12 194 ILE A CA 1
ATOM 1482 C C . ILE A 1 194 ? 27.547 9.094 3.764 1 78.12 194 ILE A C 1
ATOM 1484 O O . ILE A 1 194 ? 28.219 10.102 3.537 1 78.12 194 ILE A O 1
ATOM 1488 N N . GLN A 1 195 ? 26.234 9.109 3.992 1 75.38 195 GLN A N 1
ATOM 1489 C CA . GLN A 1 195 ? 25.516 10.367 3.961 1 75.38 195 GLN A CA 1
ATOM 1490 C C . GLN A 1 195 ? 25.938 11.281 5.105 1 75.38 195 GLN A C 1
ATOM 1492 O O . GLN A 1 195 ? 25.922 12.508 4.965 1 75.38 195 GLN A O 1
ATOM 1497 N N . LYS A 1 196 ? 26.266 10.758 6.281 1 68.31 196 LYS A N 1
ATOM 1498 C CA . LYS A 1 196 ? 26.703 11.547 7.43 1 68.31 196 LYS A CA 1
ATOM 1499 C C . LYS A 1 196 ? 28.156 11.984 7.273 1 68.31 196 LYS A C 1
ATOM 1501 O O . LYS A 1 196 ? 28.609 12.914 7.949 1 68.31 196 LYS A O 1
ATOM 1506 N N . ALA A 1 197 ? 28.906 11.312 6.402 1 64.06 197 ALA A N 1
ATOM 1507 C CA . ALA A 1 197 ? 30.297 11.703 6.18 1 64.06 197 ALA A CA 1
ATOM 1508 C C . ALA A 1 197 ? 30.375 12.883 5.211 1 64.06 197 ALA A C 1
ATOM 1510 O O . ALA A 1 197 ? 31.156 13.812 5.422 1 64.06 197 ALA A O 1
ATOM 1511 N N . MET B 1 1 ? -10.453 10.148 16.75 1 55.47 1 MET B N 1
ATOM 1512 C CA . MET B 1 1 ? -9.719 10.812 15.672 1 55.47 1 MET B CA 1
ATOM 1513 C C . MET B 1 1 ? -10.203 12.242 15.477 1 55.47 1 MET B C 1
ATOM 1515 O O . MET B 1 1 ? -11.359 12.469 15.109 1 55.47 1 MET B O 1
ATOM 1519 N N . THR B 1 2 ? -9.43 13.211 15.969 1 74 2 THR B N 1
ATOM 1520 C CA . THR B 1 2 ? -9.805 14.617 16.047 1 74 2 THR B CA 1
ATOM 1521 C C . THR B 1 2 ? -9.188 15.406 14.883 1 74 2 THR B C 1
ATOM 1523 O O . THR B 1 2 ? -9.289 16.625 14.836 1 74 2 THR B O 1
ATOM 1526 N N . ASP B 1 3 ? -8.711 14.688 13.836 1 78.69 3 ASP B N 1
ATOM 1527 C CA . ASP B 1 3 ? -8.141 15.383 12.688 1 78.69 3 ASP B CA 1
ATOM 1528 C C . ASP B 1 3 ? -9.227 16.062 11.859 1 78.69 3 ASP B C 1
ATOM 1530 O O . ASP B 1 3 ? -10.094 15.383 11.305 1 78.69 3 ASP B O 1
ATOM 1534 N N . PRO B 1 4 ? -9.227 17.391 11.812 1 79 4 PRO B N 1
ATOM 1535 C CA . PRO B 1 4 ? -10.305 18.109 11.125 1 79 4 PRO B CA 1
ATOM 1536 C C . PRO B 1 4 ? -10.453 17.688 9.664 1 79 4 PRO B C 1
ATOM 1538 O O . PRO B 1 4 ? -11.57 17.672 9.133 1 79 4 PRO B O 1
ATOM 1541 N N . THR B 1 5 ? -9.391 17.391 8.961 1 78.62 5 THR B N 1
ATOM 1542 C CA . THR B 1 5 ? -9.445 16.938 7.57 1 78.62 5 THR B CA 1
ATOM 1543 C C . THR B 1 5 ? -10.211 15.625 7.449 1 78.62 5 THR B C 1
ATOM 1545 O O . THR B 1 5 ? -11.016 15.453 6.539 1 78.62 5 THR B O 1
ATOM 1548 N N . VAL B 1 6 ? -10.008 14.711 8.398 1 83.06 6 VAL B N 1
ATOM 1549 C CA . VAL B 1 6 ? -10.68 13.414 8.398 1 83.06 6 VAL B CA 1
ATOM 1550 C C . VAL B 1 6 ? -12.156 13.602 8.727 1 83.06 6 VAL B C 1
ATOM 1552 O O . VAL B 1 6 ? -13.023 12.977 8.117 1 83.06 6 VAL B O 1
ATOM 1555 N N . VAL B 1 7 ? -12.406 14.438 9.734 1 81.38 7 VAL B N 1
ATOM 1556 C CA . VAL B 1 7 ? -13.773 14.727 10.133 1 81.38 7 VAL B CA 1
ATOM 1557 C C . VAL B 1 7 ? -14.555 15.281 8.945 1 81.38 7 VAL B C 1
ATOM 1559 O O . VAL B 1 7 ? -15.664 14.828 8.656 1 81.38 7 VAL B O 1
ATOM 1562 N N . LYS B 1 8 ? -13.977 16.219 8.258 1 81.88 8 LYS B N 1
ATOM 1563 C CA . LYS B 1 8 ? -14.633 16.844 7.117 1 81.88 8 LYS B CA 1
ATOM 1564 C C . LYS B 1 8 ? -14.812 15.859 5.969 1 81.88 8 LYS B C 1
ATOM 1566 O O . LYS B 1 8 ? -15.859 15.844 5.316 1 81.88 8 LYS B O 1
ATOM 1571 N N . ALA B 1 9 ? -13.82 15.047 5.738 1 84.88 9 ALA B N 1
ATOM 1572 C CA . ALA B 1 9 ? -13.914 14.062 4.668 1 84.88 9 ALA B CA 1
ATOM 1573 C C . ALA B 1 9 ? -15.039 13.07 4.938 1 84.88 9 ALA B C 1
ATOM 1575 O O . ALA B 1 9 ? -15.734 12.633 4.012 1 84.88 9 ALA B O 1
ATOM 1576 N N . LYS B 1 10 ? -15.227 12.688 6.16 1 85.94 10 LYS B N 1
ATOM 1577 C CA . LYS B 1 10 ? -16.312 11.797 6.551 1 85.94 10 LYS B CA 1
ATOM 1578 C C . LYS B 1 10 ? -17.672 12.477 6.371 1 85.94 10 LYS B C 1
ATOM 1580 O O . LYS B 1 10 ? -18.641 11.852 5.926 1 85.94 10 LYS B O 1
ATOM 1585 N N . ALA B 1 11 ? -17.656 13.75 6.688 1 83.25 11 ALA B N 1
ATOM 1586 C CA . ALA B 1 11 ? -18.906 14.523 6.59 1 83.25 11 ALA B CA 1
ATOM 1587 C C . ALA B 1 11 ? -19.312 14.734 5.137 1 83.25 11 ALA B C 1
ATOM 1589 O O . ALA B 1 11 ? -20.484 14.914 4.836 1 83.25 11 ALA B O 1
ATOM 1590 N N . ASN B 1 12 ? -18.312 14.789 4.254 1 85.19 12 ASN B N 1
ATOM 1591 C CA . ASN B 1 12 ? -18.562 14.992 2.83 1 85.19 12 ASN B CA 1
ATOM 1592 C C . ASN B 1 12 ? -19.25 13.781 2.203 1 85.19 12 ASN B C 1
ATOM 1594 O O . ASN B 1 12 ? -19.781 13.867 1.097 1 85.19 12 ASN B O 1
ATOM 1598 N N . ALA B 1 13 ? -19.156 12.586 2.902 1 81.44 13 ALA B N 1
ATOM 1599 C CA . ALA B 1 13 ? -19.781 11.391 2.352 1 81.44 13 ALA B CA 1
ATOM 1600 C C . ALA B 1 13 ? -21.297 11.414 2.578 1 81.44 13 ALA B C 1
ATOM 1602 O O . ALA B 1 13 ? -21.766 11.773 3.662 1 81.44 13 ALA B O 1
ATOM 1603 N N . PRO B 1 14 ? -22.047 11.133 1.483 1 80.88 14 PRO B N 1
ATOM 1604 C CA . PRO B 1 14 ? -23.5 11.039 1.687 1 80.88 14 PRO B CA 1
ATOM 1605 C C . PRO B 1 14 ? -23.891 9.984 2.723 1 80.88 14 PRO B C 1
ATOM 1607 O O . PRO B 1 14 ? -23.031 9.219 3.172 1 80.88 14 PRO B O 1
ATOM 1610 N N . SER B 1 15 ? -25.109 10.078 3.17 1 86.81 15 SER B N 1
ATOM 1611 C CA . SER B 1 15 ? -25.625 9.07 4.094 1 86.81 15 SER B CA 1
ATOM 1612 C C . SER B 1 15 ? -25.797 7.723 3.393 1 86.81 15 SER B C 1
ATOM 1614 O O . SER B 1 15 ? -26.938 7.305 3.131 1 86.81 15 SER B O 1
ATOM 1616 N N . TYR B 1 16 ? -24.719 7.082 3.176 1 87.44 16 TYR B N 1
ATOM 1617 C CA . TYR B 1 16 ? -24.719 5.789 2.5 1 87.44 16 TYR B CA 1
ATOM 1618 C C . TYR B 1 16 ? -25.25 4.695 3.424 1 87.44 16 TYR B C 1
ATOM 1620 O O . TYR B 1 16 ? -24.922 4.676 4.613 1 87.44 16 TYR B O 1
ATOM 1628 N N . THR B 1 17 ? -26.141 3.805 2.855 1 88.06 17 THR B N 1
ATOM 1629 C CA . THR B 1 17 ? -26.391 2.533 3.525 1 88.06 17 THR B CA 1
ATOM 1630 C C . THR B 1 17 ? -25.125 1.669 3.527 1 88.06 17 THR B C 1
ATOM 1632 O O . THR B 1 17 ? -24.203 1.912 2.752 1 88.06 17 THR B O 1
ATOM 1635 N N . PRO B 1 18 ? -25.109 0.722 4.43 1 87.06 18 PRO B N 1
ATOM 1636 C CA . PRO B 1 18 ? -23.953 -0.186 4.41 1 87.06 18 PRO B CA 1
ATOM 1637 C C . PRO B 1 18 ? -23.719 -0.799 3.031 1 87.06 18 PRO B C 1
ATOM 1639 O O . PRO B 1 18 ? -22.562 -0.914 2.596 1 87.06 18 PRO B O 1
ATOM 1642 N N . GLN B 1 19 ? -24.719 -1.122 2.379 1 86.38 19 GLN B N 1
ATOM 1643 C CA . GLN B 1 19 ? -24.594 -1.701 1.046 1 86.38 19 GLN B CA 1
ATOM 1644 C C . GLN B 1 19 ? -23.984 -0.699 0.063 1 86.38 19 GLN B C 1
ATOM 1646 O O . GLN B 1 19 ? -23.125 -1.053 -0.743 1 86.38 19 GLN B O 1
ATOM 1651 N N . GLU B 1 20 ? -24.453 0.493 0.104 1 90.06 20 GLU B N 1
ATOM 1652 C CA . GLU B 1 20 ? -23.953 1.537 -0.783 1 90.06 20 GLU B CA 1
ATOM 1653 C C . GLU B 1 20 ? -22.469 1.811 -0.522 1 90.06 20 GLU B C 1
ATOM 1655 O O . GLU B 1 20 ? -21.703 2.062 -1.456 1 90.06 20 GLU B O 1
ATOM 1660 N N . LYS B 1 21 ? -22.109 1.822 0.786 1 93 21 LYS B N 1
ATOM 1661 C CA . LYS B 1 21 ? -20.719 1.994 1.153 1 93 21 LYS B CA 1
ATOM 1662 C C . LYS B 1 21 ? -19.844 0.915 0.517 1 93 21 LYS B C 1
ATOM 1664 O O . LYS B 1 21 ? -18.797 1.217 -0.076 1 93 21 LYS B O 1
ATOM 1669 N N . LEU B 1 22 ? -20.297 -0.261 0.612 1 91.75 22 LEU B N 1
ATOM 1670 C CA . LEU B 1 22 ? -19.547 -1.402 0.094 1 91.75 22 LEU B CA 1
ATOM 1671 C C . LEU B 1 22 ? -19.453 -1.338 -1.426 1 91.75 22 LEU B C 1
ATOM 1673 O O . LEU B 1 22 ? -18.375 -1.589 -1.989 1 91.75 22 LEU B O 1
ATOM 1677 N N . GLU B 1 23 ? -20.5 -1.007 -2.084 1 90 23 GLU B N 1
ATOM 1678 C CA . GLU B 1 23 ? -20.5 -0.891 -3.539 1 90 23 GLU B CA 1
ATOM 1679 C C . GLU B 1 23 ? -19.531 0.186 -4.008 1 90 23 GLU B C 1
ATOM 1681 O O . GLU B 1 23 ? -18.812 -0.001 -4.992 1 90 23 GLU B O 1
ATOM 1686 N N . ALA B 1 24 ? -19.531 1.264 -3.277 1 90.69 24 ALA B N 1
ATOM 1687 C CA . ALA B 1 24 ? -18.609 2.346 -3.625 1 90.69 24 ALA B CA 1
ATOM 1688 C C . ALA B 1 24 ? -17.156 1.891 -3.508 1 90.69 24 ALA B C 1
ATOM 1690 O O . ALA B 1 24 ? -16.344 2.162 -4.395 1 90.69 24 ALA B O 1
ATOM 1691 N N . ALA B 1 25 ? -16.859 1.212 -2.424 1 93.25 25 ALA B N 1
ATOM 1692 C CA . ALA B 1 25 ? -15.508 0.701 -2.215 1 93.25 25 ALA B CA 1
ATOM 1693 C C . ALA B 1 25 ? -15.125 -0.305 -3.299 1 93.25 25 ALA B C 1
ATOM 1695 O O . ALA B 1 25 ? -14.023 -0.244 -3.854 1 93.25 25 ALA B O 1
ATOM 1696 N N . VAL B 1 26 ? -16.016 -1.185 -3.625 1 92.75 26 VAL B N 1
ATOM 1697 C CA . VAL B 1 26 ? -15.781 -2.221 -4.625 1 92.75 26 VAL B CA 1
ATOM 1698 C C . VAL B 1 26 ? -15.531 -1.578 -5.988 1 92.75 26 VAL B C 1
ATOM 1700 O O . VAL B 1 26 ? -14.664 -2.02 -6.742 1 92.75 26 VAL B O 1
ATOM 1703 N N . ASP B 1 27 ? -16.297 -0.546 -6.312 1 92.94 27 ASP B N 1
ATOM 1704 C CA . ASP B 1 27 ? -16.125 0.15 -7.582 1 92.94 27 ASP B CA 1
ATOM 1705 C C . ASP B 1 27 ? -14.711 0.723 -7.703 1 92.94 27 ASP B C 1
ATOM 1707 O O . ASP B 1 27 ? -14.078 0.6 -8.75 1 92.94 27 ASP B O 1
ATOM 1711 N N . ILE B 1 28 ? -14.258 1.302 -6.641 1 94.88 28 ILE B N 1
ATOM 1712 C CA . ILE B 1 28 ? -12.914 1.874 -6.656 1 94.88 28 ILE B CA 1
ATOM 1713 C C . ILE B 1 28 ? -11.883 0.761 -6.816 1 94.88 28 ILE B C 1
ATOM 1715 O O . ILE B 1 28 ? -10.945 0.882 -7.613 1 94.88 28 ILE B O 1
ATOM 1719 N N . ILE B 1 29 ? -12.023 -0.315 -6.102 1 95.75 29 ILE B N 1
ATOM 1720 C CA . ILE B 1 29 ? -11.102 -1.446 -6.148 1 95.75 29 ILE B CA 1
ATOM 1721 C C . ILE B 1 29 ? -11.047 -2.012 -7.566 1 95.75 29 ILE B C 1
ATOM 1723 O O . ILE B 1 29 ? -9.969 -2.252 -8.102 1 95.75 29 ILE B O 1
ATOM 1727 N N . LYS B 1 30 ? -12.211 -2.164 -8.156 1 92.94 30 LYS B N 1
ATOM 1728 C CA . LYS B 1 30 ? -12.289 -2.756 -9.492 1 92.94 30 LYS B CA 1
ATOM 1729 C C . LYS B 1 30 ? -11.672 -1.835 -10.539 1 92.94 30 LYS B C 1
ATOM 1731 O O . LYS B 1 30 ? -11.102 -2.305 -11.531 1 92.94 30 LYS B O 1
ATOM 1736 N N . ASP B 1 31 ? -11.766 -0.579 -10.328 1 93.69 31 ASP B N 1
ATOM 1737 C CA . ASP B 1 31 ? -11.172 0.391 -11.242 1 93.69 31 ASP B CA 1
ATOM 1738 C C . ASP B 1 31 ? -9.641 0.355 -11.164 1 93.69 31 ASP B C 1
ATOM 1740 O O . ASP B 1 31 ? -8.961 0.487 -12.18 1 93.69 31 ASP B O 1
ATOM 1744 N N . ILE B 1 32 ? -9.055 0.125 -9.977 1 94.69 32 ILE B N 1
ATOM 1745 C CA . ILE B 1 32 ? -7.617 0.196 -9.758 1 94.69 32 ILE B CA 1
ATOM 1746 C C . ILE B 1 32 ? -6.973 -1.146 -10.109 1 94.69 32 ILE B C 1
ATOM 1748 O O . ILE B 1 32 ? -5.859 -1.191 -10.633 1 94.69 32 ILE B O 1
ATOM 1752 N N . LYS B 1 33 ? -7.605 -2.279 -9.82 1 93.75 33 LYS B N 1
ATOM 1753 C CA . LYS B 1 33 ? -7.336 -3.637 -10.289 1 93.75 33 LYS B CA 1
ATOM 1754 C C . LYS B 1 33 ? -6.195 -4.273 -9.5 1 93.75 33 LYS B C 1
ATOM 1756 O O . LYS B 1 33 ? -6.234 -5.469 -9.203 1 93.75 33 LYS B O 1
ATOM 1761 N N . VAL B 1 34 ? -5.105 -3.457 -9.211 1 97.62 34 VAL B N 1
ATOM 1762 C CA . VAL B 1 34 ? -3.947 -4.055 -8.555 1 97.62 34 VAL B CA 1
ATOM 1763 C C . VAL B 1 34 ? -3.787 -3.469 -7.156 1 97.62 34 VAL B C 1
ATOM 1765 O O . VAL B 1 34 ? -3.93 -2.26 -6.961 1 97.62 34 VAL B O 1
ATOM 1768 N N . ALA B 1 35 ? -3.545 -4.277 -6.223 1 98.31 35 ALA B N 1
ATOM 1769 C CA . ALA B 1 35 ? -3.344 -3.885 -4.828 1 98.31 35 ALA B CA 1
ATOM 1770 C C . ALA B 1 35 ? -1.88 -4.031 -4.422 1 98.31 35 ALA B C 1
ATOM 1772 O O . ALA B 1 35 ? -1.127 -4.777 -5.055 1 98.31 35 ALA B O 1
ATOM 1773 N N . MET B 1 36 ? -1.441 -3.26 -3.459 1 98.75 36 MET B N 1
ATOM 1774 C CA . MET B 1 36 ? -0.286 -3.652 -2.656 1 98.75 36 MET B CA 1
ATOM 1775 C C . MET B 1 36 ? -0.72 -4.441 -1.426 1 98.75 36 MET B C 1
ATOM 1777 O O . MET B 1 36 ? -1.448 -3.924 -0.577 1 98.75 36 MET B O 1
ATOM 1781 N N . LEU B 1 37 ? -0.339 -5.676 -1.353 1 98.81 37 LEU B N 1
ATOM 1782 C CA . LEU B 1 37 ? -0.598 -6.512 -0.185 1 98.81 37 LEU B CA 1
ATOM 1783 C C . LEU B 1 37 ? 0.528 -6.383 0.835 1 98.81 37 LEU B C 1
ATOM 1785 O O . LEU B 1 37 ? 1.68 -6.711 0.54 1 98.81 37 LEU B O 1
ATOM 1789 N N . THR B 1 38 ? 0.194 -5.91 1.979 1 98.81 38 THR B N 1
ATOM 1790 C CA . THR B 1 38 ? 1.161 -5.754 3.059 1 98.81 38 THR B CA 1
ATOM 1791 C C . THR B 1 38 ? 0.961 -6.824 4.125 1 98.81 38 THR B C 1
ATOM 1793 O O . THR B 1 38 ? -0.16 -7.051 4.586 1 98.81 38 THR B O 1
ATOM 1796 N N . SER B 1 39 ? 1.963 -7.504 4.43 1 98.62 39 SER B N 1
ATOM 1797 C CA . SER B 1 39 ? 1.981 -8.5 5.5 1 98.62 39 SER B CA 1
ATOM 1798 C C . SER B 1 39 ? 3.1 -8.219 6.496 1 98.62 39 SER B C 1
ATOM 1800 O O . SER B 1 39 ? 3.953 -7.359 6.254 1 98.62 39 SER B O 1
ATOM 1802 N N . ARG B 1 40 ? 3.008 -8.852 7.613 1 98.31 40 ARG B N 1
ATOM 1803 C CA . ARG B 1 40 ? 3.971 -8.664 8.695 1 98.31 40 ARG B CA 1
ATOM 1804 C C . ARG B 1 40 ? 4.855 -9.898 8.852 1 98.31 40 ARG B C 1
ATOM 1806 O O . ARG B 1 40 ? 4.355 -11 9.094 1 98.31 40 ARG B O 1
ATOM 1813 N N . ALA B 1 41 ? 6.152 -9.688 8.719 1 96.88 41 ALA B N 1
ATOM 1814 C CA . ALA B 1 41 ? 7.109 -10.773 8.914 1 96.88 41 ALA B CA 1
ATOM 1815 C C . ALA B 1 41 ? 7.297 -11.078 10.398 1 96.88 41 ALA B C 1
ATOM 1817 O O . ALA B 1 41 ? 6.855 -10.312 11.258 1 96.88 41 ALA B O 1
ATOM 1818 N N . ALA B 1 42 ? 7.984 -12.156 10.703 1 95.81 42 ALA B N 1
ATOM 1819 C CA . ALA B 1 42 ? 8.172 -12.617 12.07 1 95.81 42 ALA B CA 1
ATOM 1820 C C . ALA B 1 42 ? 8.977 -11.617 12.891 1 95.81 42 ALA B C 1
ATOM 1822 O O . ALA B 1 42 ? 8.797 -11.5 14.102 1 95.81 42 ALA B O 1
ATOM 1823 N N . ASP B 1 43 ? 9.797 -10.875 12.234 1 95.81 43 ASP B N 1
ATOM 1824 C CA . ASP B 1 43 ? 10.648 -9.922 12.945 1 95.81 43 ASP B CA 1
ATOM 1825 C C . ASP B 1 43 ? 9.938 -8.578 13.109 1 95.81 43 ASP B C 1
ATOM 1827 O O . ASP B 1 43 ? 10.539 -7.605 13.578 1 95.81 43 ASP B O 1
ATOM 1831 N N . GLY B 1 44 ? 8.711 -8.531 12.625 1 96.69 44 GLY B N 1
ATOM 1832 C CA . GLY B 1 44 ? 7.902 -7.344 12.828 1 96.69 44 GLY B CA 1
ATOM 1833 C C . GLY B 1 44 ? 7.859 -6.434 11.609 1 96.69 44 GLY B C 1
ATOM 1834 O O . GLY B 1 44 ? 7.016 -5.543 11.531 1 96.69 44 GLY B O 1
ATOM 1835 N N . LYS B 1 45 ? 8.742 -6.684 10.656 1 97.94 45 LYS B N 1
ATOM 1836 C CA . LYS B 1 45 ? 8.781 -5.844 9.461 1 97.94 45 LYS B CA 1
ATOM 1837 C C . LYS B 1 45 ? 7.52 -6.012 8.625 1 97.94 45 LYS B C 1
ATOM 1839 O O . LYS B 1 45 ? 7.008 -7.125 8.484 1 97.94 45 LYS B O 1
ATOM 1844 N N . LEU B 1 46 ? 7.047 -4.914 8.148 1 98.5 46 LEU B N 1
ATOM 1845 C CA . LEU B 1 46 ? 5.949 -4.926 7.184 1 98.5 46 LEU B CA 1
ATOM 1846 C C . LEU B 1 46 ? 6.48 -4.855 5.754 1 98.5 46 LEU B C 1
ATOM 1848 O O . LEU B 1 46 ? 7.281 -3.973 5.43 1 98.5 46 LEU B O 1
ATOM 1852 N N . ALA B 1 47 ? 6.074 -5.762 4.945 1 97.88 47 ALA B N 1
ATOM 1853 C CA . ALA B 1 47 ? 6.469 -5.789 3.537 1 97.88 47 ALA B CA 1
ATOM 1854 C C . ALA B 1 47 ? 5.25 -5.832 2.625 1 97.88 47 ALA B C 1
ATOM 1856 O O . ALA B 1 47 ? 4.238 -6.457 2.959 1 97.88 47 ALA B O 1
ATOM 1857 N N . SER B 1 48 ? 5.398 -5.156 1.521 1 98.44 48 SER B N 1
ATOM 1858 C CA . SER B 1 48 ? 4.285 -5.148 0.577 1 98.44 48 SER B CA 1
ATOM 1859 C C . SER B 1 48 ? 4.73 -5.613 -0.806 1 98.44 48 SER B C 1
ATOM 1861 O O . SER B 1 48 ? 5.922 -5.574 -1.126 1 98.44 48 SER B O 1
ATOM 1863 N N . ARG B 1 49 ? 3.857 -6.098 -1.602 1 96.81 49 ARG B N 1
ATOM 1864 C CA . ARG B 1 49 ? 4.039 -6.473 -3 1 96.81 49 ARG B CA 1
ATOM 1865 C C . ARG B 1 49 ? 2.773 -6.203 -3.807 1 96.81 49 ARG B C 1
ATOM 1867 O O . ARG B 1 49 ? 1.669 -6.203 -3.258 1 96.81 49 ARG B O 1
ATOM 1874 N N . ALA B 1 50 ? 2.986 -5.945 -5.016 1 97.56 50 ALA B N 1
ATOM 1875 C CA . ALA B 1 50 ? 1.851 -5.738 -5.91 1 97.56 50 ALA B CA 1
ATOM 1876 C C . ALA B 1 50 ? 1.175 -7.062 -6.254 1 97.56 50 ALA B C 1
ATOM 1878 O O . ALA B 1 50 ? 1.845 -8.031 -6.617 1 97.56 50 ALA B O 1
ATOM 1879 N N . MET B 1 51 ? -0.115 -7.074 -6.09 1 96.94 51 MET B N 1
ATOM 1880 C CA . MET B 1 51 ? -0.902 -8.273 -6.375 1 96.94 51 MET B CA 1
ATOM 1881 C C . MET B 1 51 ? -2.193 -7.91 -7.102 1 96.94 51 MET B C 1
ATOM 1883 O O . MET B 1 51 ? -2.854 -6.93 -6.754 1 96.94 51 MET B O 1
ATOM 1887 N N . GLN B 1 52 ? -2.537 -8.688 -8.078 1 95.69 52 GLN B N 1
ATOM 1888 C CA . GLN B 1 52 ? -3.818 -8.531 -8.758 1 95.69 52 GLN B CA 1
ATOM 1889 C C . GLN B 1 52 ? -4.832 -9.555 -8.258 1 95.69 52 GLN B C 1
ATOM 1891 O O . GLN B 1 52 ? -4.633 -10.766 -8.406 1 95.69 52 GLN B O 1
ATOM 1896 N N . PRO B 1 53 ? -5.918 -9.062 -7.699 1 96.75 53 PRO B N 1
ATOM 1897 C CA . PRO B 1 53 ? -6.953 -10.016 -7.289 1 96.75 53 PRO B CA 1
ATOM 1898 C C . PRO B 1 53 ? -7.492 -10.836 -8.461 1 96.75 53 PRO B C 1
ATOM 1900 O O . PRO B 1 53 ? -7.656 -10.305 -9.562 1 96.75 53 PRO B O 1
ATOM 1903 N N . VAL B 1 54 ? -7.754 -12.125 -8.219 1 95.88 54 VAL B N 1
ATOM 1904 C CA . VAL B 1 54 ? -8.375 -12.969 -9.227 1 95.88 54 VAL B CA 1
ATOM 1905 C C . VAL B 1 54 ? -9.875 -13.062 -8.977 1 95.88 54 VAL B C 1
ATOM 1907 O O . VAL B 1 54 ? -10.633 -13.516 -9.836 1 95.88 54 VAL B O 1
ATOM 1910 N N . HIS B 1 55 ? -10.227 -12.648 -7.758 1 94 55 HIS B N 1
ATOM 1911 C CA . HIS B 1 55 ? -11.633 -12.664 -7.375 1 94 55 HIS B CA 1
ATOM 1912 C C . HIS B 1 55 ? -11.922 -11.625 -6.301 1 94 55 HIS B C 1
ATOM 1914 O O . HIS B 1 55 ? -11.172 -11.492 -5.336 1 94 55 HIS B O 1
ATOM 1920 N N . ILE B 1 56 ? -12.961 -10.883 -6.52 1 92.19 56 ILE B N 1
ATOM 1921 C CA . ILE B 1 56 ? -13.57 -10 -5.527 1 92.19 56 ILE B CA 1
ATOM 1922 C C . ILE B 1 56 ? -15.078 -10.227 -5.496 1 92.19 56 ILE B C 1
ATOM 1924 O O . ILE B 1 56 ? -15.766 -9.992 -6.496 1 92.19 56 ILE B O 1
ATOM 1928 N N . ASP B 1 57 ? -15.523 -10.703 -4.418 1 85.12 57 ASP B N 1
ATOM 1929 C CA . ASP B 1 57 ? -16.969 -10.922 -4.383 1 85.12 57 ASP B CA 1
ATOM 1930 C C . ASP B 1 57 ? -17.719 -9.602 -4.363 1 85.12 57 ASP B C 1
ATOM 1932 O O . ASP B 1 57 ? -17.125 -8.539 -4.18 1 85.12 57 ASP B O 1
ATOM 1936 N N . SER B 1 58 ? -19.031 -9.609 -4.598 1 80.31 58 SER B N 1
ATOM 1937 C CA . SER B 1 58 ? -19.828 -8.414 -4.844 1 80.31 58 SER B CA 1
ATOM 1938 C C . SER B 1 58 ? -19.828 -7.488 -3.631 1 80.31 58 SER B C 1
ATOM 1940 O O . SER B 1 58 ? -19.984 -6.273 -3.77 1 80.31 58 SER B O 1
ATOM 1942 N N . LEU B 1 59 ? -19.672 -8.008 -2.436 1 80.12 59 LEU B N 1
ATOM 1943 C CA . LEU B 1 59 ? -19.672 -7.164 -1.248 1 80.12 59 LEU B CA 1
ATOM 1944 C C . LEU B 1 59 ? -18.281 -7.094 -0.63 1 80.12 59 LEU B C 1
ATOM 1946 O O . LEU B 1 59 ? -18.125 -6.699 0.529 1 80.12 59 LEU B O 1
ATOM 1950 N N . ALA B 1 60 ? -17.281 -7.48 -1.428 1 80.81 60 ALA B N 1
ATOM 1951 C CA . ALA B 1 60 ? -15.867 -7.398 -1.048 1 80.81 60 ALA B CA 1
ATOM 1952 C C . ALA B 1 60 ? -15.633 -8 0.335 1 80.81 60 ALA B C 1
ATOM 1954 O O . ALA B 1 60 ? -14.859 -7.473 1.129 1 80.81 60 ALA B O 1
ATOM 1955 N N . THR B 1 61 ? -16.406 -9.039 0.589 1 89.75 61 THR B N 1
ATOM 1956 C CA . THR B 1 61 ? -16.234 -9.703 1.875 1 89.75 61 THR B CA 1
ATOM 1957 C C . THR B 1 61 ? -15.125 -10.758 1.795 1 89.75 61 THR B C 1
ATOM 1959 O O . THR B 1 61 ? -14.656 -11.25 2.822 1 89.75 61 THR B O 1
ATOM 1962 N N . VAL B 1 62 ? -14.727 -11.055 0.593 1 94.44 62 VAL B N 1
ATOM 1963 C CA . VAL B 1 62 ? -13.57 -11.922 0.369 1 94.44 62 VAL B CA 1
ATOM 1964 C C . VAL B 1 62 ? -12.836 -11.484 -0.897 1 94.44 62 VAL B C 1
ATOM 1966 O O . VAL B 1 62 ? -13.461 -11.219 -1.925 1 94.44 62 VAL B O 1
ATOM 1969 N N . ILE B 1 63 ? -11.594 -11.352 -0.824 1 97.25 63 ILE B N 1
ATOM 1970 C CA . ILE B 1 63 ? -10.719 -11.039 -1.951 1 97.25 63 ILE B CA 1
ATOM 1971 C C . ILE B 1 63 ? -9.664 -12.133 -2.094 1 97.25 63 ILE B C 1
ATOM 1973 O O . ILE B 1 63 ? -9.008 -12.5 -1.115 1 97.25 63 ILE B O 1
ATOM 1977 N N . ARG B 1 64 ? -9.484 -12.656 -3.297 1 97.75 64 ARG B N 1
ATOM 1978 C CA . ARG B 1 64 ? -8.586 -13.797 -3.49 1 97.75 64 ARG B CA 1
ATOM 1979 C C . ARG B 1 64 ? -7.445 -13.438 -4.438 1 97.75 64 ARG B C 1
ATOM 1981 O O . ARG B 1 64 ? -7.652 -12.742 -5.434 1 97.75 64 ARG B O 1
ATOM 1988 N N . PHE B 1 65 ? -6.301 -13.961 -4.156 1 97.94 65 PHE B N 1
ATOM 1989 C CA . PHE B 1 65 ? -5.098 -13.867 -4.973 1 97.94 65 PHE B CA 1
ATOM 1990 C C . PHE B 1 65 ? -4.469 -15.234 -5.176 1 97.94 65 PHE B C 1
ATOM 1992 O O . PHE B 1 65 ? -4.457 -16.062 -4.258 1 97.94 65 PHE B O 1
ATOM 1999 N N . PHE B 1 66 ? -3.936 -15.5 -6.348 1 96.44 66 PHE B N 1
ATOM 2000 C CA . PHE B 1 66 ? -3.027 -16.625 -6.469 1 96.44 66 PHE B CA 1
ATOM 2001 C C . PHE B 1 66 ? -1.634 -16.266 -5.973 1 96.44 66 PHE B C 1
ATOM 2003 O O . PHE B 1 66 ? -1.196 -15.125 -6.125 1 96.44 66 PHE B O 1
ATOM 2010 N N . ALA B 1 67 ? -0.986 -17.172 -5.398 1 95.5 67 ALA B N 1
ATOM 2011 C CA . ALA B 1 67 ? 0.405 -17.031 -4.977 1 95.5 67 ALA B CA 1
ATOM 2012 C C . ALA B 1 67 ? 1.132 -18.375 -5.02 1 95.5 67 ALA B C 1
ATOM 2014 O O . ALA B 1 67 ? 0.502 -19.422 -5.164 1 95.5 67 ALA B O 1
ATOM 2015 N N . ASN B 1 68 ? 2.422 -18.281 -5.109 1 92.81 68 ASN B N 1
ATOM 2016 C CA . ASN B 1 68 ? 3.254 -19.469 -4.895 1 92.81 68 ASN B CA 1
ATOM 2017 C C . ASN B 1 68 ? 3.479 -19.734 -3.406 1 92.81 68 ASN B C 1
ATOM 2019 O O . ASN B 1 68 ? 3.84 -18.812 -2.66 1 92.81 68 ASN B O 1
ATOM 2023 N N . ILE B 1 69 ? 3.24 -20.891 -2.936 1 91.56 69 ILE B N 1
ATOM 2024 C CA . ILE B 1 69 ? 3.324 -21.234 -1.521 1 91.56 69 ILE B CA 1
ATOM 2025 C C . ILE B 1 69 ? 4.734 -20.953 -1.005 1 91.56 69 ILE B C 1
ATOM 2027 O O . ILE B 1 69 ? 4.938 -20.781 0.198 1 91.56 69 ILE B O 1
ATOM 2031 N N . GLU B 1 70 ? 5.734 -20.906 -1.855 1 86.62 70 GLU B N 1
ATOM 2032 C CA . GLU B 1 70 ? 7.125 -20.672 -1.476 1 86.62 70 GLU B CA 1
ATOM 2033 C C . GLU B 1 70 ? 7.43 -19.172 -1.416 1 86.62 70 GLU B C 1
ATOM 2035 O O . GLU B 1 70 ? 8.586 -18.781 -1.261 1 86.62 70 GLU B O 1
ATOM 2040 N N . SER B 1 71 ? 6.445 -18.406 -1.49 1 86.62 71 SER B N 1
ATOM 2041 C CA . SER B 1 71 ? 6.621 -16.969 -1.417 1 86.62 71 SER B CA 1
ATOM 2042 C C . SER B 1 71 ? 6.754 -16.5 0.028 1 86.62 71 SER B C 1
ATOM 2044 O O . SER B 1 71 ? 6.266 -17.156 0.948 1 86.62 71 SER B O 1
ATOM 2046 N N . GLY B 1 72 ? 7.449 -15.461 0.289 1 86.25 72 GLY B N 1
ATOM 2047 C CA . GLY B 1 72 ? 7.621 -14.867 1.606 1 86.25 72 GLY B CA 1
ATOM 2048 C C . GLY B 1 72 ? 6.309 -14.484 2.264 1 86.25 72 GLY B C 1
ATOM 2049 O O . GLY B 1 72 ? 6.176 -14.562 3.486 1 86.25 72 GLY B O 1
ATOM 2050 N N . LYS B 1 73 ? 5.395 -14.148 1.443 1 91.19 73 LYS B N 1
ATOM 2051 C CA . LYS B 1 73 ? 4.125 -13.695 2.006 1 91.19 73 LYS B CA 1
ATOM 2052 C C . LYS B 1 73 ? 3.398 -14.836 2.713 1 91.19 73 LYS B C 1
ATOM 2054 O O . LYS B 1 73 ? 2.67 -14.609 3.68 1 91.19 73 LYS B O 1
ATOM 2059 N N . THR B 1 74 ? 3.541 -16.062 2.301 1 93.38 74 THR B N 1
ATOM 2060 C CA . THR B 1 74 ? 2.871 -17.188 2.957 1 93.38 74 THR B CA 1
ATOM 2061 C C . THR B 1 74 ? 3.445 -17.406 4.352 1 93.38 74 THR B C 1
ATOM 2063 O O . THR B 1 74 ? 2.703 -17.703 5.297 1 93.38 74 THR B O 1
ATOM 2066 N N . ASP B 1 75 ? 4.738 -17.266 4.48 1 93.81 75 ASP B N 1
ATOM 2067 C CA . ASP B 1 75 ? 5.363 -17.359 5.797 1 93.81 75 ASP B CA 1
ATOM 2068 C C . ASP B 1 75 ? 4.844 -16.266 6.723 1 93.81 75 ASP B C 1
ATOM 2070 O O . ASP B 1 75 ? 4.562 -16.516 7.898 1 93.81 75 ASP B O 1
ATOM 2074 N N . ASP B 1 76 ? 4.75 -15.102 6.199 1 96.19 76 ASP B N 1
ATOM 2075 C CA . ASP B 1 76 ? 4.23 -13.984 6.977 1 96.19 76 ASP B CA 1
ATOM 2076 C C . ASP B 1 76 ? 2.828 -14.281 7.5 1 96.19 76 ASP B C 1
ATOM 2078 O O . ASP B 1 76 ? 2.557 -14.109 8.695 1 96.19 76 ASP B O 1
ATOM 2082 N N . ILE B 1 77 ? 1.984 -14.703 6.566 1 96.75 77 ILE B N 1
ATOM 2083 C CA . ILE B 1 77 ? 0.571 -14.922 6.859 1 96.75 77 ILE B CA 1
ATOM 2084 C C . ILE B 1 77 ? 0.423 -16.016 7.91 1 96.75 77 ILE B C 1
ATOM 2086 O O . ILE B 1 77 ? -0.441 -15.93 8.789 1 96.75 77 ILE B O 1
ATOM 2090 N N . GLU B 1 78 ? 1.21 -17.031 7.859 1 95.19 78 GLU B N 1
ATOM 2091 C CA . GLU B 1 78 ? 1.18 -18.109 8.844 1 95.19 78 GLU B CA 1
ATOM 2092 C C . GLU B 1 78 ? 1.581 -17.609 10.227 1 95.19 78 GLU B C 1
ATOM 2094 O O . GLU B 1 78 ? 1.056 -18.078 11.242 1 95.19 78 GLU B O 1
ATOM 2099 N N . ASN B 1 79 ? 2.459 -16.719 10.258 1 95.44 79 ASN B N 1
ATOM 2100 C CA . ASN B 1 79 ? 2.926 -16.156 11.516 1 95.44 79 ASN B CA 1
ATOM 2101 C C . ASN B 1 79 ? 1.925 -15.148 12.086 1 95.44 79 ASN B C 1
ATOM 2103 O O . ASN B 1 79 ? 1.655 -15.148 13.289 1 95.44 79 ASN B O 1
ATOM 2107 N N . ASP B 1 80 ? 1.43 -14.281 11.312 1 97.31 80 ASP B N 1
ATOM 2108 C CA . ASP B 1 80 ? 0.453 -13.234 11.617 1 97.31 80 ASP B CA 1
ATOM 2109 C C . ASP B 1 80 ? -0.523 -13.047 10.453 1 97.31 80 ASP B C 1
ATOM 2111 O O . ASP B 1 80 ? -0.148 -12.539 9.398 1 97.31 80 ASP B O 1
ATOM 2115 N N . SER B 1 81 ? -1.75 -13.383 10.625 1 98.44 81 SER B N 1
ATOM 2116 C CA . SER B 1 81 ? -2.713 -13.422 9.523 1 98.44 81 SER B CA 1
ATOM 2117 C C . SER B 1 81 ? -3.221 -12.023 9.188 1 98.44 81 SER B C 1
ATOM 2119 O O . SER B 1 81 ? -3.955 -11.836 8.219 1 98.44 81 SER B O 1
ATOM 2121 N N . HIS B 1 82 ? -2.891 -11 10.047 1 98.69 82 HIS B N 1
ATOM 2122 C CA . HIS B 1 82 ? -3.281 -9.633 9.727 1 98.69 82 HIS B CA 1
ATOM 2123 C C . HIS B 1 82 ? -2.588 -9.148 8.461 1 98.69 82 HIS B C 1
ATOM 2125 O O . HIS B 1 82 ? -1.361 -9.227 8.352 1 98.69 82 HIS B O 1
ATOM 2131 N N . VAL B 1 83 ? -3.344 -8.672 7.551 1 98.88 83 VAL B N 1
ATOM 2132 C CA . VAL B 1 83 ? -2.791 -8.094 6.332 1 98.88 83 VAL B CA 1
ATOM 2133 C C . VAL B 1 83 ? -3.533 -6.801 5.988 1 98.88 83 VAL B C 1
ATOM 2135 O O . VAL B 1 83 ? -4.562 -6.492 6.594 1 98.88 83 VAL B O 1
ATOM 2138 N N . ASN B 1 84 ? -2.98 -6.074 5.133 1 98.88 84 ASN B N 1
ATOM 2139 C CA . ASN B 1 84 ? -3.645 -4.934 4.508 1 98.88 84 ASN B CA 1
ATOM 2140 C C . ASN B 1 84 ? -3.553 -4.996 2.986 1 98.88 84 ASN B C 1
ATOM 2142 O O . ASN B 1 84 ? -2.506 -5.34 2.438 1 98.88 84 ASN B O 1
ATOM 2146 N N . LEU B 1 85 ? -4.629 -4.727 2.34 1 98.75 85 LEU B N 1
ATOM 2147 C CA . LEU B 1 85 ? -4.645 -4.41 0.916 1 98.75 85 LEU B CA 1
ATOM 2148 C C . LEU B 1 85 ? -4.828 -2.912 0.693 1 98.75 85 LEU B C 1
ATOM 2150 O O . LEU B 1 85 ? -5.809 -2.326 1.162 1 98.75 85 LEU B O 1
ATOM 2154 N N . SER B 1 86 ? -3.932 -2.352 -0.05 1 98.81 86 SER B N 1
ATOM 2155 C CA . SER B 1 86 ? -4.105 -0.942 -0.391 1 98.81 86 SER B CA 1
ATOM 2156 C C . SER B 1 86 ? -4.219 -0.75 -1.9 1 98.81 86 SER B C 1
ATOM 2158 O O . SER B 1 86 ? -3.518 -1.41 -2.67 1 98.81 86 SER B O 1
ATOM 2160 N N . PHE B 1 87 ? -5.156 0.04 -2.297 1 98.56 87 PHE B N 1
ATOM 2161 C CA . PHE B 1 87 ? -5.395 0.475 -3.668 1 98.56 87 PHE B CA 1
ATOM 2162 C C . PHE B 1 87 ? -5.27 1.989 -3.785 1 98.56 87 PHE B C 1
ATOM 2164 O O . PHE B 1 87 ? -5.816 2.727 -2.961 1 98.56 87 PHE B O 1
ATOM 2171 N N . LEU B 1 88 ? -4.543 2.439 -4.73 1 98.5 88 LEU B N 1
ATOM 2172 C CA . LEU B 1 88 ? -4.406 3.873 -4.973 1 98.5 88 LEU B CA 1
ATOM 2173 C C . LEU B 1 88 ? -4.441 4.18 -6.465 1 98.5 88 LEU B C 1
ATOM 2175 O O . LEU B 1 88 ? -3.676 3.604 -7.242 1 98.5 88 LEU B O 1
ATOM 2179 N N . ASP B 1 89 ? -5.328 5.008 -6.883 1 97 89 ASP B N 1
ATOM 2180 C CA . ASP B 1 89 ? -5.383 5.512 -8.25 1 97 89 ASP B CA 1
ATOM 2181 C C . ASP B 1 89 ? -4.688 6.867 -8.367 1 97 89 ASP B C 1
ATOM 2183 O O . ASP B 1 89 ? -5.207 7.879 -7.895 1 97 89 ASP B O 1
ATOM 2187 N N . HIS B 1 90 ? -3.605 6.949 -9.031 1 94.69 90 HIS B N 1
ATOM 2188 C CA . HIS B 1 90 ? -2.826 8.18 -9.133 1 94.69 90 HIS B CA 1
ATOM 2189 C C . HIS B 1 90 ? -3.502 9.188 -10.055 1 94.69 90 HIS B C 1
ATOM 2191 O O . HIS B 1 90 ? -3.186 10.383 -10.008 1 94.69 90 HIS B O 1
ATOM 2197 N N . LYS B 1 91 ? -4.383 8.773 -10.906 1 92.56 91 LYS B N 1
ATOM 2198 C CA . LYS B 1 91 ? -5.102 9.68 -11.789 1 92.56 91 LYS B CA 1
ATOM 2199 C C . LYS B 1 91 ? -6.18 10.445 -11.031 1 92.56 91 LYS B C 1
ATOM 2201 O O . LYS B 1 91 ? -6.324 11.664 -11.203 1 92.56 91 LYS B O 1
ATOM 2206 N N . THR B 1 92 ? -6.898 9.781 -10.156 1 93.75 92 THR B N 1
ATOM 2207 C CA . THR B 1 92 ? -8.039 10.391 -9.477 1 93.75 92 THR B CA 1
ATOM 2208 C C . THR B 1 92 ? -7.707 10.695 -8.023 1 93.75 92 THR B C 1
ATOM 2210 O O . THR B 1 92 ? -8.422 11.453 -7.359 1 93.75 92 THR B O 1
ATOM 2213 N N . SER B 1 93 ? -6.676 10.039 -7.43 1 95 93 SER B N 1
ATOM 2214 C CA . SER B 1 93 ? -6.27 10.133 -6.031 1 95 93 SER B CA 1
ATOM 2215 C C . SER B 1 93 ? -7.207 9.336 -5.129 1 95 93 SER B C 1
ATOM 2217 O O . SER B 1 93 ? -7.168 9.477 -3.906 1 95 93 SER B O 1
ATOM 2219 N N . ASP B 1 94 ? -8.156 8.539 -5.801 1 97.44 94 ASP B N 1
ATOM 2220 C CA . ASP B 1 94 ? -8.953 7.605 -5.012 1 97.44 94 ASP B CA 1
ATOM 2221 C C . ASP B 1 94 ? -8.07 6.527 -4.379 1 97.44 94 ASP B C 1
ATOM 2223 O O . ASP B 1 94 ? -7.094 6.082 -4.98 1 97.44 94 ASP B O 1
ATOM 2227 N N . TRP B 1 95 ? -8.43 6.125 -3.172 1 98.44 95 TRP B N 1
ATOM 2228 C CA . TRP B 1 95 ? -7.691 5.008 -2.588 1 98.44 95 TRP B CA 1
ATOM 2229 C C . TRP B 1 95 ? -8.586 4.191 -1.662 1 98.44 95 TRP B C 1
ATOM 2231 O O . TRP B 1 95 ? -9.625 4.672 -1.21 1 98.44 95 TRP B O 1
ATOM 2241 N N . VAL B 1 96 ? -8.258 2.963 -1.436 1 98.44 96 VAL B N 1
ATOM 2242 C CA . VAL B 1 96 ? -8.953 2.047 -0.536 1 98.44 96 VAL B CA 1
ATOM 2243 C C . VAL B 1 96 ? -7.938 1.332 0.355 1 98.44 96 VAL B C 1
ATOM 2245 O O . VAL B 1 96 ? -6.875 0.917 -0.113 1 98.44 96 VAL B O 1
ATOM 2248 N N . SER B 1 97 ? -8.219 1.295 1.582 1 98.62 97 SER B N 1
ATOM 2249 C CA . SER B 1 97 ? -7.52 0.467 2.559 1 98.62 97 SER B CA 1
ATOM 2250 C C . SER B 1 97 ? -8.406 -0.662 3.066 1 98.62 97 SER B C 1
ATOM 2252 O O . SER B 1 97 ? -9.484 -0.411 3.621 1 98.62 97 SER B O 1
ATOM 2254 N N . VAL B 1 98 ? -7.988 -1.878 2.906 1 98.5 98 VAL B N 1
ATOM 2255 C CA . VAL B 1 98 ? -8.688 -3.051 3.418 1 98.5 98 VAL B CA 1
ATOM 2256 C C . VAL B 1 98 ? -7.863 -3.699 4.531 1 98.5 98 VAL B C 1
ATOM 2258 O O . VAL B 1 98 ? -6.836 -4.324 4.266 1 98.5 98 VAL B O 1
ATOM 2261 N N . ALA B 1 99 ? -8.305 -3.518 5.727 1 98.69 99 ALA B N 1
ATOM 2262 C CA . ALA B 1 99 ? -7.746 -4.273 6.844 1 98.69 99 ALA B CA 1
ATOM 2263 C C . ALA B 1 99 ? -8.445 -5.621 6.996 1 98.69 99 ALA B C 1
ATOM 2265 O O . ALA B 1 99 ? -9.672 -5.691 7.035 1 98.69 99 ALA B O 1
ATOM 2266 N N . GLY B 1 100 ? -7.625 -6.668 7.109 1 98.38 100 GLY B N 1
ATOM 2267 C CA . GLY B 1 100 ? -8.281 -7.961 7.223 1 98.38 100 GLY B CA 1
ATOM 2268 C C . GLY B 1 100 ? -7.34 -9.078 7.621 1 98.38 100 GLY B C 1
ATOM 2269 O O . GLY B 1 100 ? -6.184 -8.828 7.965 1 98.38 100 GLY B O 1
ATOM 2270 N N . LYS B 1 101 ? -7.895 -10.289 7.629 1 98.44 101 LYS B N 1
ATOM 2271 C CA . LYS B 1 101 ? -7.16 -11.523 7.887 1 98.44 101 LYS B CA 1
ATOM 2272 C C . LYS B 1 101 ? -7.012 -12.352 6.613 1 98.44 101 LYS B C 1
ATOM 2274 O O . LYS B 1 101 ? -7.938 -12.43 5.809 1 98.44 101 LYS B O 1
ATOM 2279 N N . ALA B 1 102 ? -5.855 -12.898 6.504 1 98.62 102 ALA B N 1
ATOM 2280 C CA . ALA B 1 102 ? -5.578 -13.742 5.348 1 98.62 102 ALA B CA 1
ATOM 2281 C C . ALA B 1 102 ? -5.594 -15.219 5.734 1 98.62 102 ALA B C 1
ATOM 2283 O O . ALA B 1 102 ? -5.125 -15.594 6.812 1 98.62 102 ALA B O 1
ATOM 2284 N N . THR B 1 103 ? -6.102 -16.016 4.902 1 97.69 103 THR B N 1
ATOM 2285 C CA . THR B 1 103 ? -6.004 -17.469 4.992 1 97.69 103 THR B CA 1
ATOM 2286 C C . THR B 1 103 ? -5.445 -18.062 3.697 1 97.69 103 THR B C 1
ATOM 2288 O O . THR B 1 103 ? -5.535 -17.438 2.637 1 97.69 103 THR B O 1
ATOM 2291 N N . ILE B 1 104 ? -4.809 -19.156 3.84 1 97.38 104 ILE B N 1
ATOM 2292 C CA . ILE B 1 104 ? -4.277 -19.875 2.688 1 97.38 104 ILE B CA 1
ATOM 2293 C C . ILE B 1 104 ? -5.227 -21 2.307 1 97.38 104 ILE B C 1
ATOM 2295 O O . ILE B 1 104 ? -5.594 -21.828 3.152 1 97.38 104 ILE B O 1
ATOM 2299 N N . ASN B 1 105 ? -5.684 -20.953 1.066 1 96.94 105 ASN B N 1
ATOM 2300 C CA . ASN B 1 105 ? -6.59 -21.953 0.526 1 96.94 105 ASN B CA 1
ATOM 2301 C C . ASN B 1 105 ? -5.938 -22.75 -0.602 1 96.94 105 ASN B C 1
ATOM 2303 O O . ASN B 1 105 ? -5.613 -22.188 -1.652 1 96.94 105 ASN B O 1
ATOM 2307 N N . SER B 1 106 ? -5.781 -24.078 -0.384 1 95.88 106 SER B N 1
ATOM 2308 C CA . SER B 1 106 ? -5.141 -24.938 -1.373 1 95.88 106 SER B CA 1
ATOM 2309 C C . SER B 1 106 ? -6.152 -25.875 -2.027 1 95.88 106 SER B C 1
ATOM 2311 O O . SER B 1 106 ? -5.77 -26.844 -2.695 1 95.88 106 SER B O 1
ATOM 2313 N N . ASP B 1 107 ? -7.414 -25.562 -1.828 1 96.5 107 ASP B N 1
ATOM 2314 C CA . ASP B 1 107 ? -8.453 -26.422 -2.395 1 96.5 107 ASP B CA 1
ATOM 2315 C C . ASP B 1 107 ? -8.414 -26.391 -3.92 1 96.5 107 ASP B C 1
ATOM 2317 O O . ASP B 1 107 ? -8.617 -25.344 -4.531 1 96.5 107 ASP B O 1
ATOM 2321 N N . VAL B 1 108 ? -8.273 -27.578 -4.523 1 96 108 VAL B N 1
ATOM 2322 C CA . VAL B 1 108 ? -8.055 -27.688 -5.961 1 96 108 VAL B CA 1
ATOM 2323 C C . VAL B 1 108 ? -9.289 -27.203 -6.715 1 96 108 VAL B C 1
ATOM 2325 O O . VAL B 1 108 ? -9.164 -26.547 -7.754 1 96 108 VAL B O 1
ATOM 2328 N N . GLU B 1 109 ? -10.453 -27.469 -6.227 1 96.81 109 GLU B N 1
ATOM 2329 C CA . GLU B 1 109 ? -11.68 -27.062 -6.91 1 96.81 109 GLU B CA 1
ATOM 2330 C C . GLU B 1 109 ? -11.828 -25.547 -6.938 1 96.81 109 GLU B C 1
ATOM 2332 O O . GLU B 1 109 ? -12.234 -24.969 -7.945 1 96.81 109 GLU B O 1
ATOM 2337 N N . THR B 1 110 ? -11.539 -24.953 -5.828 1 96 110 THR B N 1
ATOM 2338 C CA . THR B 1 110 ? -11.602 -23.5 -5.781 1 96 110 THR B CA 1
ATOM 2339 C C . THR B 1 110 ? -10.562 -22.875 -6.715 1 96 110 THR B C 1
ATOM 2341 O O . THR B 1 110 ? -10.859 -21.922 -7.438 1 96 110 THR B O 1
ATOM 2344 N N . LYS B 1 111 ? -9.344 -23.391 -6.668 1 97.38 111 LYS B N 1
ATOM 2345 C CA . LYS B 1 111 ? -8.289 -22.922 -7.562 1 97.38 111 LYS B CA 1
ATOM 2346 C C . LYS B 1 111 ? -8.719 -23.031 -9.023 1 97.38 111 LYS B C 1
ATOM 2348 O O . LYS B 1 111 ? -8.508 -22.094 -9.805 1 97.38 111 LYS B O 1
ATOM 2353 N N . LYS B 1 112 ? -9.281 -24.141 -9.352 1 97.06 112 LYS B N 1
ATOM 2354 C CA . LYS B 1 112 ? -9.711 -24.391 -10.719 1 97.06 112 LYS B CA 1
ATOM 2355 C C . LYS B 1 112 ? -10.688 -23.328 -11.195 1 97.06 112 LYS B C 1
ATOM 2357 O O . LYS B 1 112 ? -10.609 -22.859 -12.336 1 97.06 112 LYS B O 1
ATOM 2362 N N . LYS B 1 113 ? -11.602 -22.906 -10.328 1 96.31 113 LYS B N 1
ATOM 2363 C CA . LYS B 1 113 ? -12.625 -21.922 -10.648 1 96.31 113 LYS B CA 1
ATOM 2364 C C . LYS B 1 113 ? -11.992 -20.594 -11.078 1 96.31 113 LYS B C 1
ATOM 2366 O O . LYS B 1 113 ? -12.57 -19.859 -11.875 1 96.31 113 LYS B O 1
ATOM 2371 N N . HIS B 1 114 ? -10.82 -20.297 -10.562 1 96.06 114 HIS B N 1
ATOM 2372 C CA . HIS B 1 114 ? -10.227 -18.984 -10.789 1 96.06 114 HIS B CA 1
ATOM 2373 C C . HIS B 1 114 ? -8.969 -19.094 -11.648 1 96.06 114 HIS B C 1
ATOM 2375 O O . HIS B 1 114 ? -8.234 -18.125 -11.805 1 96.06 114 HIS B O 1
ATOM 2381 N N . TRP B 1 115 ? -8.664 -20.219 -12.164 1 95.75 115 TRP B N 1
ATOM 2382 C CA . TRP B 1 115 ? -7.445 -20.453 -12.922 1 95.75 115 TRP B CA 1
ATOM 2383 C C . TRP B 1 115 ? -7.566 -19.891 -14.336 1 95.75 115 TRP B C 1
ATOM 2385 O O . TRP B 1 115 ? -8.656 -19.891 -14.914 1 95.75 115 TRP B O 1
ATOM 2395 N N . SER B 1 116 ? -6.516 -19.406 -14.93 1 92.69 116 SER B N 1
ATOM 2396 C CA . SER B 1 116 ? -6.43 -18.906 -16.297 1 92.69 116 SER B CA 1
ATOM 2397 C C . SER B 1 116 ? -5.051 -19.172 -16.891 1 92.69 116 SER B C 1
ATOM 2399 O O . SER B 1 116 ? -4.117 -19.531 -16.188 1 92.69 116 SER B O 1
ATOM 2401 N N . SER B 1 117 ? -4.953 -18.984 -18.188 1 86.44 117 SER B N 1
ATOM 2402 C CA . SER B 1 117 ? -3.67 -19.125 -18.859 1 86.44 117 SER B CA 1
ATOM 2403 C C . SER B 1 117 ? -2.66 -18.094 -18.375 1 86.44 117 SER B C 1
ATOM 2405 O O . SER B 1 117 ? -1.458 -18.375 -18.328 1 86.44 117 SER B O 1
ATOM 2407 N N . GLY B 1 118 ? -3.188 -16.984 -17.953 1 86.88 118 GLY B N 1
ATOM 2408 C CA . GLY B 1 118 ? -2.312 -15.961 -17.406 1 86.88 118 GLY B CA 1
ATOM 2409 C C . GLY B 1 118 ? -1.645 -16.391 -16.109 1 86.88 118 GLY B C 1
ATOM 2410 O O . GLY B 1 118 ? -0.484 -16.047 -15.867 1 86.88 118 GLY B O 1
ATOM 2411 N N . ILE B 1 119 ? -2.363 -17.094 -15.352 1 90.5 119 ILE B N 1
ATOM 2412 C CA . ILE B 1 119 ? -1.824 -17.578 -14.086 1 90.5 119 ILE B CA 1
ATOM 2413 C C . ILE B 1 119 ? -0.7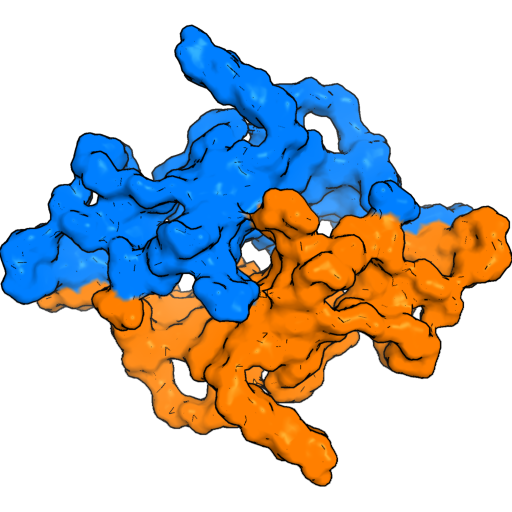58 -18.641 -14.359 1 90.5 119 ILE B C 1
ATOM 2415 O O . ILE B 1 119 ? 0.28 -18.672 -13.688 1 90.5 119 ILE B O 1
ATOM 2419 N N . GLN B 1 120 ? -1.015 -19.453 -15.289 1 87.5 120 GLN B N 1
ATOM 2420 C CA . GLN B 1 120 ? -0.105 -20.531 -15.641 1 87.5 120 GLN B CA 1
ATOM 2421 C C . GLN B 1 120 ? 1.298 -20 -15.922 1 87.5 120 GLN B C 1
ATOM 2423 O O . GLN B 1 120 ? 2.291 -20.656 -15.609 1 87.5 120 GLN B O 1
ATOM 2428 N N . ALA B 1 121 ? 1.471 -18.891 -16.516 1 84.56 121 ALA B N 1
ATOM 2429 C CA . ALA B 1 121 ? 2.74 -18.297 -16.922 1 84.56 121 ALA B CA 1
ATOM 2430 C C . ALA B 1 121 ? 3.656 -18.078 -15.719 1 84.56 121 ALA B C 1
ATOM 2432 O O . ALA B 1 121 ? 4.875 -17.969 -15.867 1 84.56 121 ALA B O 1
ATOM 2433 N N . TRP B 1 122 ? 3.068 -18.031 -14.547 1 87.12 122 TRP B N 1
ATOM 2434 C CA . TRP B 1 122 ? 3.844 -17.703 -13.352 1 87.12 122 TRP B CA 1
ATOM 2435 C C . TRP B 1 122 ? 4.398 -18.969 -12.703 1 87.12 122 TRP B C 1
ATOM 2437 O O . TRP B 1 122 ? 5.133 -18.906 -11.719 1 87.12 122 TRP B O 1
ATOM 2447 N N . PHE B 1 123 ? 3.967 -20.078 -13.211 1 86 123 PHE B N 1
ATOM 2448 C CA . PHE B 1 123 ? 4.41 -21.359 -12.648 1 86 123 PHE B CA 1
ATOM 2449 C C . PHE B 1 123 ? 5.238 -22.125 -13.672 1 86 123 PHE B C 1
ATOM 2451 O O . PHE B 1 123 ? 4.852 -22.25 -14.836 1 86 123 PHE B O 1
ATOM 2458 N N . ASP B 1 124 ? 6.406 -22.531 -13.273 1 80.94 124 ASP B N 1
ATOM 2459 C CA . ASP B 1 124 ? 7.25 -23.344 -14.133 1 80.94 124 ASP B CA 1
ATOM 2460 C C . ASP B 1 124 ? 6.906 -24.828 -13.984 1 80.94 124 ASP B C 1
ATOM 2462 O O . ASP B 1 124 ? 6.266 -25.234 -13.008 1 80.94 124 ASP B O 1
ATOM 2466 N N . ARG B 1 125 ? 7.223 -25.609 -15.078 1 76.56 125 ARG B N 1
ATOM 2467 C CA . ARG B 1 125 ? 7.035 -27.047 -15.016 1 76.56 125 ARG B CA 1
ATOM 2468 C C . ARG B 1 125 ? 8.164 -27.719 -14.234 1 76.56 125 ARG B C 1
ATOM 2470 O O . ARG B 1 125 ? 8 -28.828 -13.734 1 76.56 125 ARG B O 1
ATOM 2477 N N . GLY B 1 126 ? 8.586 -27.172 -13.148 1 68 126 GLY B N 1
ATOM 2478 C CA . GLY B 1 126 ? 9.672 -27.672 -12.312 1 68 126 GLY B CA 1
ATOM 2479 C C . GLY B 1 126 ? 10.086 -29.094 -12.648 1 68 126 GLY B C 1
ATOM 2480 O O . GLY B 1 126 ? 9.641 -29.656 -13.648 1 68 126 GLY B O 1
ATOM 2481 N N . SER B 1 127 ? 11.078 -29.562 -11.844 1 71.06 127 SER B N 1
ATOM 2482 C CA . SER B 1 127 ? 11.656 -30.875 -12.109 1 71.06 127 SER B CA 1
ATOM 2483 C C . SER B 1 127 ? 10.812 -31.984 -11.477 1 71.06 127 SER B C 1
ATOM 2485 O O . SER B 1 127 ? 10.93 -33.156 -11.859 1 71.06 127 SER B O 1
ATOM 2487 N N . GLU B 1 128 ? 9.945 -31.531 -10.664 1 82.25 128 GLU B N 1
ATOM 2488 C CA . GLU B 1 128 ? 9.141 -32.531 -9.945 1 82.25 128 GLU B CA 1
ATOM 2489 C C . GLU B 1 128 ? 7.824 -32.781 -10.672 1 82.25 128 GLU B C 1
ATOM 2491 O O . GLU B 1 128 ? 7.223 -31.875 -11.234 1 82.25 128 GLU B O 1
ATOM 2496 N N . PRO B 1 129 ? 7.445 -34.031 -10.672 1 84.19 129 PRO B N 1
ATOM 2497 C CA . PRO B 1 129 ? 6.199 -34.406 -11.352 1 84.19 129 PRO B CA 1
ATOM 2498 C C . PRO B 1 129 ? 4.992 -33.625 -10.828 1 84.19 129 PRO B C 1
ATOM 2500 O O . PRO B 1 129 ? 4.035 -33.375 -11.57 1 84.19 129 PRO B O 1
ATOM 2503 N N . GLU B 1 130 ? 5.055 -33.188 -9.578 1 86.75 130 GLU B N 1
ATOM 2504 C CA . GLU B 1 130 ? 3.926 -32.5 -8.969 1 86.75 130 GLU B CA 1
ATOM 2505 C C . GLU B 1 130 ? 3.848 -31.047 -9.453 1 86.75 130 GLU B C 1
ATOM 2507 O O . GLU B 1 130 ? 2.832 -30.391 -9.25 1 86.75 130 GLU B O 1
ATOM 2512 N N . HIS B 1 131 ? 4.891 -30.594 -10.023 1 88.31 131 HIS B N 1
ATOM 2513 C CA . HIS B 1 131 ? 4.918 -29.234 -10.562 1 88.31 131 HIS B CA 1
ATOM 2514 C C . HIS B 1 131 ? 4.273 -29.188 -11.945 1 88.31 131 HIS B C 1
ATOM 2516 O O . HIS B 1 131 ? 4.969 -29.031 -12.953 1 88.31 131 HIS B O 1
ATOM 2522 N N . THR B 1 132 ? 2.945 -29.234 -12.039 1 86.25 132 THR B N 1
ATOM 2523 C CA . THR B 1 132 ? 2.195 -29.359 -13.281 1 86.25 132 THR B CA 1
ATOM 2524 C C . THR B 1 132 ? 2.102 -28.016 -14.008 1 86.25 132 THR B C 1
ATOM 2526 O O . THR B 1 132 ? 1.847 -27.969 -15.211 1 86.25 132 THR B O 1
ATOM 2529 N N . GLY B 1 133 ? 2.273 -27 -13.234 1 87 133 GLY B N 1
ATOM 2530 C CA . GLY B 1 133 ? 2.076 -25.672 -13.797 1 87 133 GLY B CA 1
ATOM 2531 C C . GLY B 1 133 ? 0.621 -25.359 -14.086 1 87 133 GLY B C 1
ATOM 2532 O O . GLY B 1 133 ? 0.321 -24.453 -14.852 1 87 133 GLY B O 1
ATOM 2533 N N . LYS B 1 134 ? -0.25 -26.188 -13.547 1 89.75 134 LYS B N 1
ATOM 2534 C CA . LYS B 1 134 ? -1.688 -26.016 -13.719 1 89.75 134 LYS B CA 1
ATOM 2535 C C . LYS B 1 134 ? -2.385 -25.812 -12.375 1 89.75 134 LYS B C 1
ATOM 2537 O O . LYS B 1 134 ? -1.729 -25.562 -11.367 1 89.75 134 LYS B O 1
ATOM 2542 N N . HIS B 1 135 ? -3.713 -25.75 -12.43 1 92.25 135 HIS B N 1
ATOM 2543 C CA . HIS B 1 135 ? -4.488 -25.438 -11.242 1 92.25 135 HIS B CA 1
ATOM 2544 C C . HIS B 1 135 ? -4.262 -26.453 -10.133 1 92.25 135 HIS B C 1
ATOM 2546 O O . HIS B 1 135 ? -4.52 -26.188 -8.961 1 92.25 135 HIS B O 1
ATOM 2552 N N . ASP B 1 136 ? -3.797 -27.672 -10.484 1 93.06 136 ASP B N 1
ATOM 2553 C CA . ASP B 1 136 ? -3.6 -28.719 -9.492 1 93.06 136 ASP B CA 1
ATOM 2554 C C . ASP B 1 136 ? -2.172 -28.703 -8.945 1 93.06 136 ASP B C 1
ATOM 2556 O O . ASP B 1 136 ? -1.809 -29.531 -8.117 1 93.06 136 ASP B O 1
ATOM 2560 N N . ASP B 1 137 ? -1.336 -27.812 -9.539 1 92.88 137 ASP B N 1
ATOM 2561 C CA . ASP B 1 137 ? 0.017 -27.656 -9.016 1 92.88 137 ASP B CA 1
ATOM 2562 C C . ASP B 1 137 ? -0.009 -27.297 -7.527 1 92.88 137 ASP B C 1
ATOM 2564 O O . ASP B 1 137 ? -0.643 -26.312 -7.133 1 92.88 137 ASP B O 1
ATOM 2568 N N . PRO B 1 138 ? 0.608 -28.094 -6.609 1 92.69 138 PRO B N 1
ATOM 2569 C CA . PRO B 1 138 ? 0.565 -27.828 -5.172 1 92.69 138 PRO B CA 1
ATOM 2570 C C . PRO B 1 138 ? 1.257 -26.516 -4.793 1 92.69 138 PRO B C 1
ATOM 2572 O O . PRO B 1 138 ? 1.025 -25.984 -3.703 1 92.69 138 PRO B O 1
ATOM 2575 N N . ARG B 1 139 ? 2.072 -26.016 -5.617 1 91.75 139 ARG B N 1
ATOM 2576 C CA . ARG B 1 139 ? 2.74 -24.75 -5.344 1 91.75 139 ARG B CA 1
ATOM 2577 C C . ARG B 1 139 ? 1.77 -23.578 -5.488 1 91.75 139 ARG B C 1
ATOM 2579 O O . ARG B 1 139 ? 1.967 -22.516 -4.879 1 91.75 139 ARG B O 1
ATOM 2586 N N . ALA B 1 140 ? 0.821 -23.766 -6.352 1 94.5 140 ALA B N 1
ATOM 2587 C CA . ALA B 1 140 ? -0.194 -22.719 -6.523 1 94.5 140 ALA B CA 1
ATOM 2588 C C . ALA B 1 140 ? -1.193 -22.75 -5.371 1 94.5 140 ALA B C 1
ATOM 2590 O O . ALA B 1 140 ? -1.801 -23.781 -5.082 1 94.5 140 ALA B O 1
ATOM 2591 N N . ILE B 1 141 ? -1.366 -21.625 -4.684 1 96.75 141 ILE B N 1
ATOM 2592 C CA . ILE B 1 141 ? -2.33 -21.484 -3.598 1 96.75 141 ILE B CA 1
ATOM 2593 C C . ILE B 1 141 ? -3.146 -20.219 -3.785 1 96.75 141 ILE B C 1
ATOM 2595 O O . ILE B 1 141 ? -2.783 -19.344 -4.586 1 96.75 141 ILE B O 1
ATOM 2599 N N . LEU B 1 142 ? -4.258 -20.203 -3.105 1 97.69 142 LEU B N 1
ATOM 2600 C CA . LEU B 1 142 ? -5.035 -18.969 -2.994 1 97.69 142 LEU B CA 1
ATOM 2601 C C . LEU B 1 142 ? -4.812 -18.312 -1.638 1 97.69 142 LEU B C 1
ATOM 2603 O O . LEU B 1 142 ? -4.855 -18.984 -0.602 1 97.69 142 LEU B O 1
ATOM 2607 N N . ILE B 1 143 ? -4.492 -17.078 -1.671 1 98.25 143 ILE B N 1
ATOM 2608 C CA . ILE B 1 143 ? -4.586 -16.25 -0.478 1 98.25 143 ILE B CA 1
ATOM 2609 C C . ILE B 1 143 ? -5.953 -15.562 -0.432 1 98.25 143 ILE B C 1
ATOM 2611 O O . ILE B 1 143 ? -6.312 -14.82 -1.344 1 98.25 143 ILE B O 1
ATOM 2615 N N . GLU B 1 144 ? -6.688 -15.844 0.575 1 98 144 GLU B N 1
ATOM 2616 C CA . GLU B 1 144 ? -8.008 -15.25 0.761 1 98 144 GLU B CA 1
ATOM 2617 C C . GLU B 1 144 ? -7.992 -14.203 1.871 1 98 144 GLU B C 1
ATOM 2619 O O . GLU B 1 144 ? -7.641 -14.508 3.014 1 98 144 GLU B O 1
ATOM 2624 N N . ILE B 1 145 ? -8.344 -13.039 1.461 1 98.31 145 ILE B N 1
ATOM 2625 C CA . ILE B 1 145 ? -8.422 -11.953 2.43 1 98.31 145 ILE B CA 1
ATOM 2626 C C . ILE B 1 145 ? -9.867 -11.789 2.904 1 98.31 145 ILE B C 1
ATOM 2628 O O . ILE B 1 145 ? -10.781 -11.664 2.09 1 98.31 145 ILE B O 1
ATOM 2632 N N . HIS B 1 146 ? -10.031 -11.828 4.164 1 97.56 146 HIS B N 1
ATOM 2633 C CA . HIS B 1 146 ? -11.305 -11.555 4.816 1 97.56 146 HIS B CA 1
ATOM 2634 C C . HIS B 1 146 ? -11.289 -10.195 5.512 1 97.56 146 HIS B C 1
ATOM 2636 O O . HIS B 1 146 ? -10.75 -10.062 6.609 1 97.56 146 HIS B O 1
ATOM 2642 N N . PRO B 1 147 ? -11.93 -9.219 4.902 1 97.81 147 PRO B N 1
ATOM 2643 C CA . PRO B 1 147 ? -11.867 -7.852 5.414 1 97.81 147 PRO B CA 1
ATOM 2644 C C . PRO B 1 147 ? -12.508 -7.699 6.793 1 97.81 147 PRO B C 1
ATOM 2646 O O . PRO B 1 147 ? -13.547 -8.305 7.062 1 97.81 147 PRO B O 1
ATOM 2649 N N . GLU B 1 148 ? -11.906 -6.914 7.625 1 97.56 148 GLU B N 1
ATOM 2650 C CA . GLU B 1 148 ? -12.438 -6.551 8.938 1 97.56 148 GLU B CA 1
ATOM 2651 C C . GLU B 1 148 ? -12.82 -5.07 8.984 1 97.56 148 GLU B C 1
ATOM 2653 O O . GLU B 1 148 ? -13.641 -4.664 9.812 1 97.56 148 GLU B O 1
ATOM 2658 N N . GLU B 1 149 ? -12.203 -4.273 8.164 1 97.31 149 GLU B N 1
ATOM 2659 C CA . GLU B 1 149 ? -12.523 -2.863 7.957 1 97.31 149 GLU B CA 1
ATOM 2660 C C . GLU B 1 149 ? -12.094 -2.4 6.57 1 97.31 149 GLU B C 1
ATOM 2662 O O . GLU B 1 149 ? -11.016 -2.773 6.09 1 97.31 149 GLU B O 1
ATOM 2667 N N . ILE B 1 150 ? -12.898 -1.628 5.949 1 97.25 150 ILE B N 1
ATOM 2668 C CA . ILE B 1 150 ? -12.555 -1.007 4.672 1 97.25 150 ILE B CA 1
ATOM 2669 C C . ILE B 1 150 ? -12.703 0.508 4.781 1 97.25 150 ILE B C 1
ATOM 2671 O O . ILE B 1 150 ? -13.711 1.004 5.297 1 97.25 150 ILE B O 1
ATOM 2675 N N . ARG B 1 151 ? -11.711 1.204 4.418 1 97.06 151 ARG B N 1
ATOM 2676 C CA . ARG B 1 151 ? -11.758 2.652 4.246 1 97.06 151 ARG B CA 1
ATOM 2677 C C . ARG B 1 151 ? -11.531 3.041 2.789 1 97.06 151 ARG B C 1
ATOM 2679 O O . ARG B 1 151 ? -10.531 2.643 2.188 1 97.06 151 ARG B O 1
ATOM 2686 N N . ALA B 1 152 ? -12.469 3.729 2.268 1 96.94 152 ALA B N 1
ATOM 2687 C CA . ALA B 1 152 ? -12.398 4.18 0.88 1 96.94 152 ALA B CA 1
ATOM 2688 C C . ALA B 1 152 ? -12.469 5.703 0.797 1 96.94 152 ALA B C 1
ATOM 2690 O O . ALA B 1 152 ? -13.375 6.32 1.355 1 96.94 152 ALA B O 1
ATOM 2691 N N . PHE B 1 153 ? -11.492 6.27 0.176 1 96.88 153 PHE B N 1
ATOM 2692 C CA . PHE B 1 153 ? -11.445 7.707 -0.06 1 96.88 153 PHE B CA 1
ATOM 2693 C C . PHE B 1 153 ? -11.711 8.023 -1.527 1 96.88 153 PHE B C 1
ATOM 2695 O O . PHE B 1 153 ? -10.977 7.582 -2.408 1 96.88 153 PHE B O 1
ATOM 2702 N N . LYS B 1 154 ? -12.734 8.672 -1.783 1 94.88 154 LYS B N 1
ATOM 2703 C CA . LYS B 1 154 ? -13.039 9.211 -3.105 1 94.88 154 LYS B CA 1
ATOM 2704 C C . LYS B 1 154 ? -12.648 10.68 -3.201 1 94.88 154 LYS B C 1
ATOM 2706 O O . LYS B 1 154 ? -13.328 11.547 -2.637 1 94.88 154 LYS B O 1
ATOM 2711 N N . ALA B 1 155 ? -11.625 10.969 -3.932 1 93.62 155 ALA B N 1
ATOM 2712 C CA . ALA B 1 155 ? -11.094 12.328 -4.031 1 93.62 155 ALA B CA 1
ATOM 2713 C C . ALA B 1 155 ? -12.016 13.211 -4.867 1 93.62 155 ALA B C 1
ATOM 2715 O O . ALA B 1 155 ? -12.648 12.742 -5.816 1 93.62 155 ALA B O 1
ATOM 2716 N N . HIS B 1 156 ? -12.031 14.43 -4.484 1 90.25 156 HIS B N 1
ATOM 2717 C CA . HIS B 1 156 ? -12.703 15.422 -5.32 1 90.25 156 HIS B CA 1
ATOM 2718 C C . HIS B 1 156 ? -11.906 15.711 -6.582 1 90.25 156 HIS B C 1
ATOM 2720 O O . HIS B 1 156 ? -10.672 15.625 -6.574 1 90.25 156 HIS B O 1
ATOM 2726 N N . GLY B 1 157 ? -12.609 15.984 -7.59 1 87.5 157 GLY B N 1
ATOM 2727 C CA . GLY B 1 157 ? -11.898 16.5 -8.75 1 87.5 157 GLY B CA 1
ATOM 2728 C C . GLY B 1 157 ? -11.164 17.797 -8.484 1 87.5 157 GLY B C 1
ATOM 2729 O O . GLY B 1 157 ? -11.367 18.422 -7.441 1 87.5 157 GLY B O 1
ATOM 2730 N N . LYS B 1 158 ? -10.258 18.125 -9.398 1 84.69 158 LYS B N 1
ATOM 2731 C CA . LYS B 1 158 ? -9.383 19.281 -9.234 1 84.69 158 LYS B CA 1
ATOM 2732 C C . LYS B 1 158 ? -10.195 20.547 -8.945 1 84.69 158 LYS B C 1
ATOM 2734 O O . LYS B 1 158 ? -9.883 21.297 -8.016 1 84.69 158 LYS B O 1
ATOM 2739 N N . LEU B 1 159 ? -11.234 20.734 -9.75 1 83.06 159 LEU B N 1
ATOM 2740 C CA . LEU B 1 159 ? -12.039 21.938 -9.609 1 83.06 159 LEU B CA 1
ATOM 2741 C C . LEU B 1 159 ? -12.688 22 -8.227 1 83.06 159 LEU B C 1
ATOM 2743 O O . LEU B 1 159 ? -12.641 23.0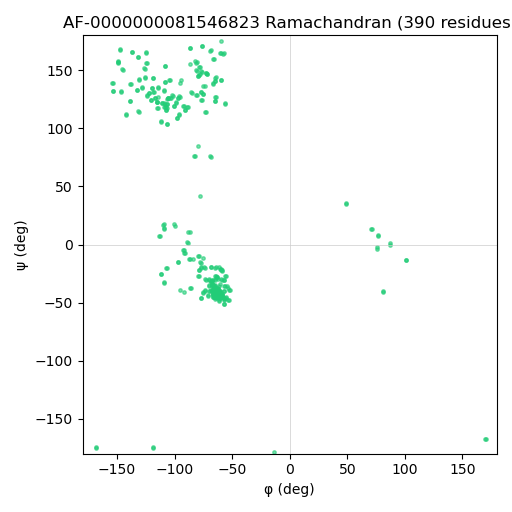31 -7.555 1 83.06 159 LEU B O 1
ATOM 2747 N N . LYS B 1 160 ? -13.242 20.953 -7.887 1 87.12 160 LYS B N 1
ATOM 2748 C CA . LYS B 1 160 ? -13.883 20.922 -6.578 1 87.12 160 LYS B CA 1
ATOM 2749 C C . LYS B 1 160 ? -12.852 21.016 -5.457 1 87.12 160 LYS B C 1
ATOM 2751 O O . LYS B 1 160 ? -13.109 21.625 -4.418 1 87.12 160 LYS B O 1
ATOM 2756 N N . PHE B 1 161 ? -11.766 20.438 -5.676 1 83.94 161 PHE B N 1
ATOM 2757 C CA . PHE B 1 161 ? -10.703 20.5 -4.68 1 83.94 161 PHE B CA 1
ATOM 2758 C C . PHE B 1 161 ? -10.203 21.922 -4.504 1 83.94 161 PHE B C 1
ATOM 2760 O O . PHE B 1 161 ? -10.055 22.406 -3.379 1 83.94 161 PHE B O 1
ATOM 2767 N N . LEU B 1 162 ? -9.984 22.594 -5.562 1 83.75 162 LEU B N 1
ATOM 2768 C CA . LEU B 1 162 ? -9.523 23.969 -5.516 1 83.75 162 LEU B CA 1
ATOM 2769 C C . LEU B 1 162 ? -10.562 24.875 -4.855 1 83.75 162 LEU B C 1
ATOM 2771 O O . LEU B 1 162 ? -10.219 25.766 -4.074 1 83.75 162 LEU B O 1
ATOM 2775 N N . ALA B 1 163 ? -11.781 24.672 -5.188 1 85.56 163 ALA B N 1
ATOM 2776 C CA . ALA B 1 163 ? -12.852 25.422 -4.551 1 85.56 163 ALA B CA 1
ATOM 2777 C C . ALA B 1 163 ? -12.859 25.219 -3.041 1 85.56 163 ALA B C 1
ATOM 2779 O O . ALA B 1 163 ? -13.023 26.172 -2.273 1 85.56 163 ALA B O 1
ATOM 2780 N N . GLU B 1 164 ? -12.672 23.969 -2.656 1 82.62 164 GLU B N 1
ATOM 2781 C CA . GLU B 1 164 ? -12.633 23.656 -1.231 1 82.62 164 GLU B CA 1
ATOM 2782 C C . GLU B 1 164 ? -11.422 24.297 -0.562 1 82.62 164 GLU B C 1
ATOM 2784 O O . GLU B 1 164 ? -11.523 24.812 0.558 1 82.62 164 GLU B O 1
ATOM 2789 N N . THR B 1 165 ? -10.367 24.312 -1.236 1 80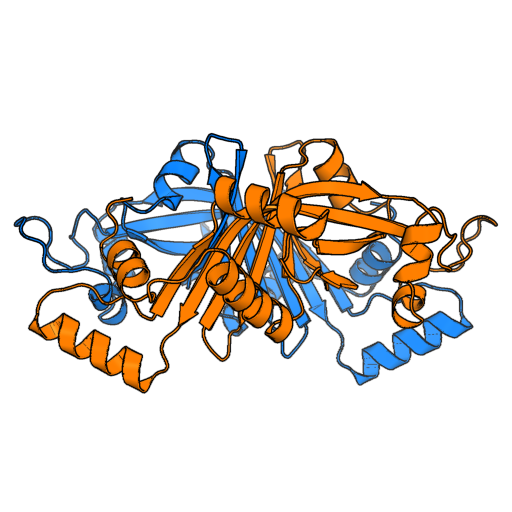.06 165 THR B N 1
ATOM 2790 C CA . THR B 1 165 ? -9.141 24.922 -0.717 1 80.06 165 THR B CA 1
ATOM 2791 C C . THR B 1 165 ? -9.297 26.422 -0.576 1 80.06 165 THR B C 1
ATOM 2793 O O . THR B 1 165 ? -8.906 27 0.438 1 80.06 165 THR B O 1
ATOM 2796 N N . ALA B 1 166 ? -9.859 27.047 -1.582 1 82.12 166 ALA B N 1
ATOM 2797 C CA . ALA B 1 166 ? -10.109 28.484 -1.533 1 82.12 166 ALA B CA 1
ATOM 2798 C C . ALA B 1 166 ? -11.078 28.828 -0.403 1 82.12 166 ALA B C 1
ATOM 2800 O O . ALA B 1 166 ? -10.867 29.812 0.317 1 82.12 166 ALA B O 1
ATOM 2801 N N . LYS B 1 167 ? -12.07 28.078 -0.278 1 83.38 167 LYS B N 1
ATOM 2802 C CA . LYS B 1 167 ? -13.023 28.297 0.808 1 83.38 167 LYS B CA 1
ATOM 2803 C C . LYS B 1 167 ? -12.344 28.156 2.168 1 83.38 167 LYS B C 1
ATOM 2805 O O . LYS B 1 167 ? -12.648 28.891 3.102 1 83.38 167 LYS B O 1
ATOM 2810 N N . ALA B 1 168 ? -11.547 27.188 2.23 1 78.62 168 ALA B N 1
ATOM 2811 C CA . ALA B 1 168 ? -10.812 26.938 3.473 1 78.62 168 ALA B CA 1
ATOM 2812 C C . ALA B 1 168 ? -9.922 28.125 3.82 1 78.62 168 ALA B C 1
ATOM 2814 O O . ALA B 1 168 ? -9.758 28.469 4.996 1 78.62 168 ALA B O 1
ATOM 2815 N N . ALA B 1 169 ? -9.367 28.75 2.855 1 77.88 169 ALA B N 1
ATOM 2816 C CA . ALA B 1 169 ? -8.484 29.891 3.061 1 77.88 169 ALA B CA 1
ATOM 2817 C C . ALA B 1 169 ? -9.234 31.078 3.666 1 77.88 169 ALA B C 1
ATOM 2819 O O . ALA B 1 169 ? -8.68 31.844 4.457 1 77.88 169 ALA B O 1
ATOM 2820 N N . VAL B 1 170 ? -10.461 31.172 3.35 1 81.12 170 VAL B N 1
ATOM 2821 C CA . VAL B 1 170 ? -11.258 32.312 3.805 1 81.12 170 VAL B CA 1
ATOM 2822 C C . VAL B 1 170 ? -11.945 31.969 5.121 1 81.12 170 VAL B C 1
ATOM 2824 O O . VAL B 1 170 ? -11.984 32.781 6.043 1 81.12 170 VAL B O 1
ATOM 2827 N N . SER B 1 171 ? -12.445 30.781 5.234 1 79.62 171 SER B N 1
ATOM 2828 C CA . SER B 1 171 ? -13.203 30.359 6.41 1 79.62 171 SER B CA 1
ATOM 2829 C C . SER B 1 171 ? -12.273 30.016 7.574 1 79.62 171 SER B C 1
ATOM 2831 O O . SER B 1 171 ? -12.688 30.047 8.734 1 79.62 171 SER B O 1
ATOM 2833 N N . GLY B 1 172 ? -11.078 29.625 7.199 1 77.62 172 GLY B N 1
ATOM 2834 C CA . GLY B 1 172 ? -10.164 29.156 8.227 1 77.62 172 GLY B CA 1
ATOM 2835 C C . GLY B 1 172 ? -10.32 27.672 8.531 1 77.62 172 GLY B C 1
ATOM 2836 O O . GLY B 1 172 ? -9.617 27.141 9.391 1 77.62 172 GLY B O 1
ATOM 2837 N N . ASP B 1 173 ? -11.219 27.062 7.801 1 79.81 173 ASP B N 1
ATOM 2838 C CA . ASP B 1 173 ? -11.438 25.625 7.961 1 79.81 173 ASP B CA 1
ATOM 2839 C C . ASP B 1 173 ? -10.414 24.828 7.16 1 79.81 173 ASP B C 1
ATOM 2841 O O . ASP B 1 173 ? -9.789 25.359 6.234 1 79.81 173 ASP B O 1
ATOM 2845 N N . ALA B 1 174 ? -10.25 23.609 7.582 1 80.06 174 ALA B N 1
ATOM 2846 C CA . ALA B 1 174 ? -9.367 22.734 6.816 1 80.06 174 ALA B CA 1
ATOM 2847 C C . ALA B 1 174 ? -10.047 22.234 5.547 1 80.06 174 ALA B C 1
ATOM 2849 O O . ALA B 1 174 ? -11.266 22.047 5.523 1 80.06 174 ALA B O 1
ATOM 2850 N N . ALA B 1 175 ? -9.25 22.016 4.551 1 81.94 175 ALA B N 1
ATOM 2851 C CA . ALA B 1 175 ? -9.742 21.328 3.365 1 81.94 175 ALA B CA 1
ATOM 2852 C C . ALA B 1 175 ? -9.812 19.812 3.596 1 81.94 175 ALA B C 1
ATOM 2854 O O . ALA B 1 175 ? -9.125 19.281 4.477 1 81.94 175 ALA B O 1
ATOM 2855 N N . ALA B 1 176 ? -10.695 19.078 2.904 1 80.5 176 ALA B N 1
ATOM 2856 C CA . ALA B 1 176 ? -10.789 17.625 3.049 1 80.5 176 ALA B CA 1
ATOM 2857 C C . ALA B 1 176 ? -10.273 16.922 1.804 1 80.5 176 ALA B C 1
ATOM 2859 O O . ALA B 1 176 ? -9.789 15.789 1.886 1 80.5 176 ALA B O 1
ATOM 2860 N N . GLY B 1 177 ? -10.453 17.516 0.706 1 85.44 177 GLY B N 1
ATOM 2861 C CA . GLY B 1 177 ? -9.953 17 -0.561 1 85.44 177 GLY B CA 1
ATOM 2862 C C . GLY B 1 177 ? -10.766 15.836 -1.093 1 85.44 177 GLY B C 1
ATOM 2863 O O . GLY B 1 177 ? -10.484 15.312 -2.176 1 85.44 177 GLY B O 1
ATOM 2864 N N . GLY B 1 178 ? -11.836 15.352 -0.352 1 92.62 178 GLY B N 1
ATOM 2865 C CA . GLY B 1 178 ? -12.641 14.234 -0.823 1 92.62 178 GLY B CA 1
ATOM 2866 C C . GLY B 1 178 ? -13.609 13.711 0.224 1 92.62 178 GLY B C 1
ATOM 2867 O O . GLY B 1 178 ? -13.969 14.43 1.155 1 92.62 178 GLY B O 1
ATOM 2868 N N . GLN B 1 179 ? -14.125 12.531 -0.134 1 92.88 179 GLN B N 1
ATOM 2869 C CA . GLN B 1 179 ? -15.031 11.805 0.75 1 92.88 179 GLN B CA 1
ATOM 2870 C C . GLN B 1 179 ? -14.359 10.555 1.318 1 92.88 179 GLN B C 1
ATOM 2872 O O . GLN B 1 179 ? -13.727 9.797 0.584 1 92.88 179 GLN B O 1
ATOM 2877 N N . LEU B 1 180 ? -14.508 10.406 2.623 1 93.5 180 LEU B N 1
ATOM 2878 C CA . LEU B 1 180 ? -14.016 9.188 3.256 1 93.5 180 LEU B CA 1
ATOM 2879 C C . LEU B 1 180 ? -15.18 8.297 3.697 1 93.5 180 LEU B C 1
ATOM 2881 O O . LEU B 1 180 ? -16.031 8.727 4.48 1 93.5 180 LEU B O 1
ATOM 2885 N N . ILE B 1 181 ? -15.234 7.137 3.158 1 94.06 181 ILE B N 1
ATOM 2886 C CA . ILE B 1 181 ? -16.234 6.129 3.471 1 94.06 181 ILE B CA 1
ATOM 2887 C C . ILE B 1 181 ? -15.617 5.012 4.305 1 94.06 181 ILE B C 1
ATOM 2889 O O . ILE B 1 181 ? -14.602 4.43 3.912 1 94.06 181 ILE B O 1
ATOM 2893 N N . THR B 1 182 ? -16.172 4.719 5.43 1 94.62 182 THR B N 1
ATOM 2894 C CA . THR B 1 182 ? -15.68 3.645 6.281 1 94.62 182 THR B CA 1
ATOM 2895 C C . THR B 1 182 ? -16.734 2.549 6.434 1 94.62 182 THR B C 1
ATOM 2897 O O . THR B 1 182 ? -17.891 2.83 6.73 1 94.62 182 THR B O 1
ATOM 2900 N N . ILE B 1 183 ? -16.344 1.401 6.148 1 94.06 183 ILE B N 1
ATOM 2901 C CA . ILE B 1 183 ? -17.172 0.219 6.383 1 94.06 183 ILE B CA 1
ATOM 2902 C C . ILE B 1 183 ? -16.609 -0.571 7.562 1 94.06 183 ILE B C 1
ATOM 2904 O O . ILE B 1 183 ? -15.523 -1.139 7.48 1 94.06 183 ILE B O 1
ATOM 2908 N N . THR B 1 184 ? -17.391 -0.688 8.578 1 93.69 184 THR B N 1
ATOM 2909 C CA . THR B 1 184 ? -16.938 -1.262 9.836 1 93.69 184 THR B CA 1
ATOM 2910 C C . THR B 1 184 ? -17.078 -2.781 9.828 1 93.69 184 THR B C 1
ATOM 2912 O O . THR B 1 184 ? -17.75 -3.34 8.945 1 93.69 184 THR B O 1
ATOM 2915 N N . GLU B 1 185 ? -16.5 -3.389 10.812 1 93 185 GLU B N 1
ATOM 2916 C CA . GLU B 1 185 ? -16.594 -4.836 10.961 1 93 185 GLU B CA 1
ATOM 2917 C C . GLU B 1 185 ? -18.047 -5.289 11.094 1 93 185 GLU B C 1
ATOM 2919 O O . GLU B 1 185 ? -18.438 -6.301 10.516 1 93 185 GLU B O 1
ATOM 2924 N N . ASP B 1 186 ? -18.797 -4.551 11.875 1 91.81 186 ASP B N 1
ATOM 2925 C CA . ASP B 1 186 ? -20.203 -4.883 12.055 1 91.81 186 ASP B CA 1
ATOM 2926 C C . ASP B 1 186 ? -20.953 -4.836 10.719 1 91.81 186 ASP B C 1
ATOM 2928 O O . ASP B 1 186 ? -21.766 -5.715 10.43 1 91.81 186 ASP B O 1
ATOM 2932 N N . GLU B 1 187 ? -20.75 -3.824 9.961 1 91.12 187 GLU B N 1
ATOM 2933 C CA . GLU B 1 187 ? -21.391 -3.701 8.656 1 91.12 187 GLU B CA 1
ATOM 2934 C C . GLU B 1 187 ? -20.953 -4.828 7.723 1 91.12 187 GLU B C 1
ATOM 2936 O O . GLU B 1 187 ? -21.781 -5.363 6.969 1 91.12 187 GLU B O 1
ATOM 2941 N N . LEU B 1 188 ? -19.703 -5.207 7.766 1 92.31 188 LEU B N 1
ATOM 2942 C CA . LEU B 1 188 ? -19.172 -6.297 6.945 1 92.31 188 LEU B CA 1
ATOM 2943 C C . LEU B 1 188 ? -19.797 -7.629 7.355 1 92.31 188 LEU B C 1
ATOM 2945 O O . LEU B 1 188 ? -20.125 -8.453 6.5 1 92.31 188 LEU B O 1
ATOM 2949 N N . ASN B 1 189 ? -19.922 -7.84 8.641 1 90.44 189 ASN B N 1
ATOM 2950 C CA . ASN B 1 189 ? -20.562 -9.055 9.133 1 90.44 189 ASN B CA 1
ATOM 2951 C C . ASN B 1 189 ? -22 -9.156 8.664 1 90.44 189 ASN B C 1
ATOM 2953 O O . ASN B 1 189 ? -22.469 -10.242 8.32 1 90.44 189 ASN B O 1
ATOM 2957 N N . LEU B 1 190 ? -22.672 -8.047 8.664 1 87 190 LEU B N 1
ATOM 2958 C CA . LEU B 1 190 ? -24.047 -8.023 8.141 1 87 190 LEU B CA 1
ATOM 2959 C C . LEU B 1 190 ? -24.062 -8.383 6.66 1 87 190 LEU B C 1
ATOM 2961 O O . LEU B 1 190 ? -24.906 -9.164 6.219 1 87 190 LEU B O 1
ATOM 2965 N N . ALA B 1 191 ? -23.141 -7.844 5.934 1 87.38 191 ALA B N 1
ATOM 2966 C CA . ALA B 1 191 ? -23.031 -8.125 4.504 1 87.38 191 ALA B CA 1
ATOM 2967 C C . ALA B 1 191 ? -22.797 -9.617 4.258 1 87.38 191 ALA B C 1
ATOM 2969 O O . ALA B 1 191 ? -23.359 -10.195 3.328 1 87.38 191 ALA B O 1
ATOM 2970 N N . ARG B 1 192 ? -21.953 -10.203 5.062 1 87.12 192 ARG B N 1
ATOM 2971 C CA . ARG B 1 192 ? -21.656 -11.633 4.941 1 87.12 192 ARG B CA 1
ATOM 2972 C C . ARG B 1 192 ? -22.906 -12.477 5.176 1 87.12 192 ARG B C 1
ATOM 2974 O O . ARG B 1 192 ? -23.109 -13.492 4.512 1 87.12 192 ARG B O 1
ATOM 2981 N N . LYS B 1 193 ? -23.688 -12.023 6.117 1 83.88 193 LYS B N 1
ATOM 2982 C CA . LYS B 1 193 ? -24.922 -12.75 6.426 1 83.88 193 LYS B CA 1
ATOM 2983 C C . LYS B 1 193 ? -25.906 -12.68 5.262 1 83.88 193 LYS B C 1
ATOM 2985 O O . LYS B 1 193 ? -26.594 -13.664 4.961 1 83.88 193 LYS B O 1
ATOM 2990 N N . ILE B 1 194 ? -25.922 -11.578 4.578 1 78.06 194 ILE B N 1
ATOM 2991 C CA . ILE B 1 194 ? -26.844 -11.367 3.459 1 78.06 194 ILE B CA 1
ATOM 2992 C C . ILE B 1 194 ? -26.375 -12.188 2.256 1 78.06 194 ILE B C 1
ATOM 2994 O O . ILE B 1 194 ? -27.188 -12.758 1.532 1 78.06 194 ILE B O 1
ATOM 2998 N N . GLN B 1 195 ? -25.062 -12.234 2.07 1 75.56 195 GLN B N 1
ATOM 2999 C CA . GLN B 1 195 ? -24.516 -12.969 0.938 1 75.56 195 GLN B CA 1
ATOM 3000 C C . GLN B 1 195 ? -24.75 -14.469 1.085 1 75.56 195 GLN B C 1
ATOM 3002 O O . GLN B 1 195 ? -24.906 -15.172 0.089 1 75.56 195 GLN B O 1
ATOM 3007 N N . LYS B 1 196 ? -24.719 -15.016 2.307 1 68.25 196 LYS B N 1
ATOM 3008 C CA . LYS B 1 196 ? -24.953 -16.438 2.553 1 68.25 196 LYS B CA 1
ATOM 3009 C C . LYS B 1 196 ? -26.438 -16.781 2.486 1 68.25 196 LYS B C 1
ATOM 3011 O O . LYS B 1 196 ? -26.797 -17.953 2.324 1 68.25 196 LYS B O 1
ATOM 3016 N N . ALA B 1 197 ? -27.25 -15.766 2.637 1 63.75 197 ALA B N 1
ATOM 3017 C CA . ALA B 1 197 ? -28.688 -16.031 2.545 1 63.75 197 ALA B CA 1
ATOM 3018 C C . ALA B 1 197 ? -29.141 -16.094 1.089 1 63.75 197 ALA B C 1
ATOM 3020 O O . ALA B 1 197 ? -29.953 -16.938 0.719 1 63.75 197 ALA B O 1
#

Organism: NCBI:txid157183